Protein AF-A0A519QB88-F1 (afdb_monomer_lite)

pLDDT: mean 81.99, std 15.32, range [37.22, 97.94]

Secondary structure (DSSP, 8-state):
-----PPPPPEEEEEEETTEEEEEEES-TTPPEEEEEEETTEEEEPPEE---HHHHHHHHHHHHHS-HHHHHHHHT---EEEEEEEPPSS---EEEEEETT--EEEEGGGGS-SSBSS-SSHHHHIIIII-TTTS-SSHHHHHHHHHHHHHS--S-SS--HHHHHHHHHHHHHHHHHHHHTT-PPPHHHHHHHHHHHHHHHHHS-SSS--TTS-HHHHHHHHHHHHHHHHHHHT-HHHHHHHHHHHHHHHHHHGGG---HHHHHHHHHHHHHHHHHHHHTT-HHHHHHHHHHHHHHHHHHHHHHGGGTT-HHHHHHTHHHHHHHHHHHHHHHHHHTT----HHHHHHHGGGG-S---HHHHHHHHHHHHHT--PPP-----PPP-TTTS--

Radius of gyration: 24.55 Å; chains: 1; bounding box: 56×43×86 Å

Structure (mmCIF, N/CA/C/O backbone):
data_AF-A0A519QB88-F1
#
_entry.id   AF-A0A519QB88-F1
#
loop_
_atom_site.group_PDB
_atom_site.id
_atom_site.type_symbol
_atom_site.label_atom_id
_atom_site.label_alt_id
_atom_site.label_comp_id
_atom_site.label_asym_id
_atom_site.label_entity_id
_atom_site.label_seq_id
_atom_site.pdbx_PDB_ins_code
_atom_site.Cartn_x
_atom_site.Cartn_y
_atom_site.Cartn_z
_atom_site.occupancy
_atom_site.B_iso_or_equiv
_atom_site.auth_seq_id
_atom_site.auth_comp_id
_atom_site.auth_asym_id
_atom_site.auth_atom_id
_atom_site.pdbx_PDB_model_num
ATOM 1 N N . MET A 1 1 ? 16.032 24.009 -49.821 1.00 37.50 1 MET A N 1
ATOM 2 C CA . MET A 1 1 ? 16.673 23.002 -48.953 1.00 37.50 1 MET A CA 1
ATOM 3 C C . MET A 1 1 ? 15.734 22.740 -47.794 1.00 37.50 1 MET A C 1
ATOM 5 O O . MET A 1 1 ? 15.687 23.526 -46.859 1.00 37.50 1 MET A O 1
ATOM 9 N N . THR A 1 2 ? 14.893 21.720 -47.926 1.00 38.69 2 THR A N 1
ATOM 10 C CA . THR A 1 2 ? 14.094 21.194 -46.817 1.00 38.69 2 THR A CA 1
ATOM 11 C C . THR A 1 2 ? 15.064 20.641 -45.783 1.00 38.69 2 THR A C 1
ATOM 13 O O . THR A 1 2 ? 15.913 19.827 -46.141 1.00 38.69 2 THR A O 1
ATOM 16 N N . SER A 1 3 ? 14.997 21.118 -44.540 1.00 42.38 3 SER A N 1
ATOM 17 C CA . SER A 1 3 ? 15.706 20.475 -43.436 1.00 42.38 3 SER A CA 1
ATOM 18 C C . SER A 1 3 ? 15.323 19.000 -43.452 1.00 42.38 3 SER A C 1
ATOM 20 O O . SER A 1 3 ? 14.130 18.703 -43.383 1.00 42.38 3 SER A O 1
ATOM 22 N N . GLU A 1 4 ? 16.291 18.096 -43.589 1.00 42.25 4 GLU A N 1
ATOM 23 C CA . GLU A 1 4 ? 16.072 16.690 -43.266 1.00 42.25 4 GLU A CA 1
ATOM 24 C C . GLU A 1 4 ? 15.532 16.661 -41.835 1.00 42.25 4 GLU A C 1
ATOM 26 O O . GLU A 1 4 ? 16.264 16.914 -40.874 1.00 42.25 4 GLU A O 1
ATOM 31 N N . GLU A 1 5 ? 14.221 16.455 -41.686 1.00 52.09 5 GLU A N 1
ATOM 32 C CA . GLU A 1 5 ? 13.644 16.081 -40.405 1.00 52.09 5 GLU A CA 1
ATOM 33 C C . GLU A 1 5 ? 14.278 14.739 -40.063 1.00 52.09 5 GLU A C 1
ATOM 35 O O . GLU A 1 5 ? 13.885 13.686 -40.561 1.00 52.09 5 GLU A O 1
ATOM 40 N N . THR A 1 6 ? 15.342 14.804 -39.267 1.00 60.75 6 THR A N 1
ATOM 41 C CA . THR A 1 6 ? 16.005 13.636 -38.707 1.00 60.75 6 THR A CA 1
ATOM 42 C C . THR A 1 6 ? 14.931 12.782 -38.050 1.00 60.75 6 THR A C 1
ATOM 44 O O . THR A 1 6 ? 14.177 13.265 -37.199 1.00 60.75 6 THR A O 1
ATOM 47 N N . ALA A 1 7 ? 14.827 11.524 -38.493 1.00 66.62 7 ALA A N 1
ATOM 48 C CA . ALA A 1 7 ? 13.853 10.588 -37.955 1.00 66.62 7 ALA A CA 1
ATOM 49 C C . ALA A 1 7 ? 13.938 10.608 -36.417 1.00 66.62 7 ALA A C 1
ATOM 51 O O . ALA A 1 7 ? 15.045 10.580 -35.863 1.00 66.62 7 ALA A O 1
ATOM 52 N N . PRO A 1 8 ? 12.803 10.724 -35.707 1.00 73.88 8 PRO A N 1
ATOM 53 C CA . PRO A 1 8 ? 12.823 10.886 -34.264 1.00 73.88 8 PRO A CA 1
ATOM 54 C C . PRO A 1 8 ? 13.508 9.685 -33.611 1.00 73.88 8 PRO A C 1
ATOM 56 O O . PRO A 1 8 ? 13.208 8.541 -33.944 1.00 73.88 8 PRO A O 1
ATOM 59 N N . ALA A 1 9 ? 14.412 9.957 -32.664 1.00 84.12 9 ALA A N 1
ATOM 60 C CA . ALA A 1 9 ? 15.133 8.914 -31.943 1.00 84.12 9 ALA A CA 1
ATOM 61 C C . ALA A 1 9 ? 14.158 7.891 -31.321 1.00 84.12 9 ALA A C 1
ATOM 63 O O . ALA A 1 9 ? 13.128 8.306 -30.766 1.00 84.12 9 ALA A O 1
ATOM 64 N N . PRO A 1 10 ? 14.477 6.584 -31.385 1.00 88.50 10 PRO A N 1
ATOM 65 C CA . PRO A 1 10 ? 13.588 5.539 -30.909 1.00 88.50 10 PRO A CA 1
ATOM 66 C C . PRO A 1 10 ? 13.325 5.664 -29.409 1.00 88.50 10 PRO A C 1
ATOM 68 O O . PRO A 1 10 ? 14.164 6.135 -28.634 1.00 88.50 10 PRO A O 1
ATOM 71 N N . LEU A 1 11 ? 12.139 5.225 -28.996 1.00 90.00 11 LEU A N 1
ATOM 72 C CA . LEU A 1 11 ? 11.679 5.295 -27.613 1.00 90.00 11 LEU A CA 1
ATOM 73 C C . LEU A 1 11 ? 10.971 4.013 -27.203 1.00 90.00 11 LEU A C 1
ATOM 75 O O . LEU A 1 11 ? 10.160 3.486 -27.957 1.00 90.00 11 LEU A O 1
ATOM 79 N N . ALA A 1 12 ? 11.222 3.554 -25.982 1.00 90.44 12 ALA A N 1
ATOM 80 C CA . ALA A 1 12 ? 10.580 2.367 -25.435 1.00 90.44 12 ALA A CA 1
ATOM 81 C C . ALA A 1 12 ? 9.611 2.718 -24.304 1.00 90.44 12 ALA A C 1
ATOM 83 O O . ALA A 1 12 ? 9.912 3.536 -23.440 1.00 90.44 12 ALA A O 1
ATOM 84 N N . ILE A 1 13 ? 8.458 2.068 -24.264 1.00 89.75 13 ILE A N 1
ATOM 85 C CA . ILE A 1 13 ? 7.642 1.969 -23.052 1.00 89.75 13 ILE A CA 1
ATOM 86 C C . ILE A 1 13 ? 7.680 0.519 -22.591 1.00 89.75 13 ILE A C 1
ATOM 88 O O . ILE A 1 13 ? 7.741 -0.388 -23.418 1.00 89.75 13 ILE A O 1
ATOM 92 N N . GLY A 1 14 ? 7.628 0.281 -21.289 1.00 90.00 14 GLY A N 1
ATOM 93 C CA . GLY A 1 14 ? 7.565 -1.081 -20.785 1.00 90.00 14 GLY A CA 1
ATOM 94 C C . GLY A 1 14 ? 7.019 -1.154 -19.379 1.00 90.00 14 GLY A C 1
ATOM 95 O O . GLY A 1 14 ? 6.961 -0.143 -18.687 1.00 90.00 14 GLY A O 1
ATOM 96 N N . LEU A 1 15 ? 6.600 -2.354 -18.992 1.00 89.25 15 LEU A N 1
ATOM 97 C CA . LEU A 1 15 ? 6.025 -2.656 -17.685 1.00 89.25 15 LEU A CA 1
ATOM 98 C C . LEU A 1 15 ? 6.294 -4.110 -17.292 1.00 89.25 15 LEU A C 1
ATOM 100 O O . LEU A 1 15 ? 6.473 -4.971 -18.158 1.00 89.25 15 LEU A O 1
ATOM 104 N N . VAL A 1 16 ? 6.306 -4.379 -15.988 1.00 89.31 16 VAL A N 1
ATOM 105 C CA . VAL A 1 16 ? 6.522 -5.721 -15.436 1.00 89.31 16 VAL A CA 1
ATOM 106 C C . VAL A 1 16 ? 5.184 -6.432 -15.261 1.00 89.31 16 VAL A C 1
ATOM 108 O O . VAL A 1 16 ? 4.205 -5.842 -14.803 1.00 89.31 16 VAL A O 1
ATOM 111 N N . ARG A 1 17 ? 5.134 -7.714 -15.628 1.00 87.19 17 ARG A N 1
ATOM 112 C CA . ARG A 1 17 ? 3.985 -8.606 -15.448 1.00 87.19 17 ARG A CA 1
ATOM 113 C C . ARG A 1 17 ? 4.442 -9.945 -14.904 1.00 87.19 17 ARG A C 1
ATOM 115 O O . ARG A 1 17 ? 4.910 -10.797 -15.655 1.00 87.19 17 ARG A O 1
ATOM 122 N N . GLY A 1 18 ? 4.315 -10.124 -13.592 1.00 84.38 18 GLY A N 1
ATOM 123 C CA . GLY A 1 18 ? 4.852 -11.305 -12.913 1.00 84.38 18 GLY A CA 1
ATOM 124 C C . GLY A 1 18 ? 6.340 -11.493 -13.230 1.00 84.38 18 GLY A C 1
ATOM 125 O O . GLY A 1 18 ? 7.148 -10.624 -12.918 1.00 84.38 18 GLY A O 1
ATOM 126 N N . ALA A 1 19 ? 6.685 -12.604 -13.881 1.00 88.81 19 ALA A N 1
ATOM 127 C CA . ALA A 1 19 ? 8.050 -12.942 -14.290 1.00 88.81 19 ALA A CA 1
ATOM 128 C C . ALA A 1 19 ? 8.409 -12.487 -15.724 1.00 88.81 19 ALA A C 1
ATOM 130 O O . ALA A 1 19 ? 9.262 -13.091 -16.369 1.00 88.81 19 ALA A O 1
ATOM 131 N N . ALA A 1 20 ? 7.754 -11.452 -16.256 1.00 93.44 20 ALA A N 1
ATOM 132 C CA . ALA A 1 20 ? 8.017 -10.940 -17.600 1.00 93.44 20 ALA A CA 1
ATOM 133 C C . ALA A 1 20 ? 8.063 -9.406 -17.653 1.00 93.44 20 ALA A C 1
ATOM 135 O O . ALA A 1 20 ? 7.436 -8.728 -16.839 1.00 93.44 20 ALA A O 1
ATOM 136 N N . VAL A 1 21 ? 8.749 -8.858 -18.659 1.00 93.25 21 VAL A N 1
ATOM 137 C CA . VAL A 1 21 ? 8.665 -7.439 -19.045 1.00 93.25 21 VAL A CA 1
ATOM 138 C C . VAL A 1 21 ? 8.054 -7.343 -20.428 1.00 93.25 21 VAL A C 1
ATOM 140 O O . VAL A 1 21 ? 8.595 -7.888 -21.388 1.00 93.25 21 VAL A O 1
ATOM 143 N N . ALA A 1 22 ? 6.943 -6.625 -20.540 1.00 93.88 22 ALA A N 1
ATOM 144 C CA . ALA A 1 22 ? 6.390 -6.239 -21.829 1.00 93.88 22 ALA A CA 1
ATOM 145 C C . ALA A 1 22 ? 7.023 -4.914 -22.262 1.00 93.88 22 ALA A C 1
ATOM 147 O O . ALA A 1 22 ? 7.067 -3.972 -21.471 1.00 93.88 22 ALA A O 1
ATOM 148 N N . VAL A 1 23 ? 7.482 -4.831 -23.509 1.00 93.81 23 VAL A N 1
ATOM 149 C CA . VAL A 1 23 ? 8.127 -3.655 -24.098 1.00 93.81 23 VAL A CA 1
ATOM 150 C C . VAL A 1 23 ? 7.444 -3.312 -25.416 1.00 93.81 23 VAL A C 1
ATOM 152 O O . VAL A 1 23 ? 7.236 -4.178 -26.262 1.00 93.81 23 VAL A O 1
ATOM 155 N N . ARG A 1 24 ? 7.127 -2.032 -25.605 1.00 93.31 24 ARG A N 1
ATOM 156 C CA . ARG A 1 24 ? 6.756 -1.454 -26.897 1.00 93.31 24 ARG A CA 1
ATOM 157 C C . ARG A 1 24 ? 7.814 -0.449 -27.312 1.00 93.31 24 ARG A C 1
ATOM 159 O O . ARG A 1 24 ? 8.007 0.567 -26.646 1.00 93.31 24 ARG A O 1
ATOM 166 N N . LEU A 1 25 ? 8.458 -0.725 -28.433 1.00 93.06 25 LEU A N 1
ATOM 167 C CA . LEU A 1 25 ? 9.426 0.147 -29.078 1.00 93.06 25 LEU A CA 1
ATOM 168 C C . LEU A 1 25 ? 8.728 1.000 -30.139 1.00 93.06 25 LEU A C 1
ATOM 170 O O . LEU A 1 25 ? 7.930 0.474 -30.905 1.00 93.06 25 LEU A O 1
ATOM 174 N N . HIS A 1 26 ? 9.039 2.293 -30.188 1.00 91.94 26 HIS A N 1
ATOM 175 C CA . HIS A 1 26 ? 8.554 3.260 -31.171 1.00 91.94 26 HIS A CA 1
ATOM 176 C C . HIS A 1 26 ? 9.710 3.805 -32.012 1.00 91.94 26 HIS A C 1
ATOM 178 O O . HIS A 1 26 ? 10.750 4.154 -31.453 1.00 91.94 26 HIS A O 1
ATOM 184 N N . GLY A 1 27 ? 9.508 3.949 -33.325 1.00 87.75 27 GLY A N 1
ATOM 185 C CA . GLY A 1 27 ? 10.448 4.644 -34.218 1.00 87.75 27 GLY A CA 1
ATOM 186 C C . GLY A 1 27 ? 11.728 3.868 -34.519 1.00 87.75 27 GLY A C 1
ATOM 187 O O . GLY A 1 27 ? 12.781 4.470 -34.699 1.00 87.75 27 GLY A O 1
ATOM 188 N N . SER A 1 28 ? 11.661 2.534 -34.543 1.00 82.62 28 SER A N 1
ATOM 189 C CA . SER A 1 28 ? 12.842 1.683 -34.736 1.00 82.62 28 SER A CA 1
ATOM 190 C C . SER A 1 28 ? 13.200 1.375 -36.190 1.00 82.62 28 SER A C 1
ATOM 192 O O . SER A 1 28 ? 14.202 0.699 -36.431 1.00 82.62 28 SER A O 1
ATOM 194 N N . ALA A 1 29 ? 12.407 1.853 -37.156 1.00 82.44 29 ALA A N 1
ATOM 195 C CA . ALA A 1 29 ? 12.530 1.502 -38.574 1.00 82.44 29 ALA A CA 1
ATOM 196 C C . ALA A 1 29 ? 12.566 -0.026 -38.806 1.00 82.44 29 ALA A C 1
ATOM 198 O O . ALA A 1 29 ? 13.322 -0.527 -39.632 1.00 82.44 29 ALA A O 1
ATOM 199 N N . GLY A 1 30 ? 11.787 -0.778 -38.019 1.00 82.62 30 GLY A N 1
ATOM 200 C CA . GLY A 1 30 ? 11.699 -2.239 -38.115 1.00 82.62 30 GLY A CA 1
ATOM 201 C C . GLY A 1 30 ? 12.749 -3.019 -37.318 1.00 82.62 30 GLY A C 1
ATOM 202 O O . GLY A 1 30 ? 12.625 -4.237 -37.222 1.00 82.62 30 GLY A O 1
ATOM 203 N N . ARG A 1 31 ? 13.733 -2.357 -36.691 1.00 88.31 31 ARG A N 1
ATOM 204 C CA . ARG A 1 31 ? 14.722 -3.034 -35.832 1.00 88.31 31 ARG A CA 1
ATOM 205 C C . ARG A 1 31 ? 14.089 -3.482 -34.509 1.00 88.31 31 ARG A C 1
ATOM 207 O O . ARG A 1 31 ? 13.501 -2.634 -33.824 1.00 88.31 31 ARG A O 1
ATOM 214 N N . PRO A 1 32 ? 14.161 -4.774 -34.140 1.00 89.75 32 PRO A N 1
ATOM 215 C CA . PRO A 1 32 ? 13.579 -5.272 -32.900 1.00 89.75 32 PRO A CA 1
ATOM 216 C C . PRO A 1 32 ? 14.405 -4.834 -31.678 1.00 89.75 32 PRO A C 1
ATOM 218 O O . PRO A 1 32 ? 15.625 -4.688 -31.779 1.00 89.75 32 PRO A O 1
ATOM 221 N N . PRO A 1 33 ? 13.769 -4.630 -30.511 1.00 92.75 33 PRO A N 1
ATOM 222 C CA . PRO A 1 33 ? 14.504 -4.412 -29.277 1.00 92.75 33 PRO A CA 1
ATOM 223 C C . PRO A 1 33 ? 15.156 -5.704 -28.757 1.00 92.75 33 PRO A C 1
ATOM 225 O O . PRO A 1 33 ? 14.633 -6.804 -28.904 1.00 92.75 33 PRO A O 1
ATOM 228 N N . VAL A 1 34 ? 16.270 -5.542 -28.056 1.00 94.50 34 VAL A N 1
ATOM 229 C CA . VAL A 1 34 ? 16.899 -6.521 -27.170 1.00 94.50 34 VAL A CA 1
ATOM 230 C C . VAL A 1 34 ? 16.825 -5.945 -25.762 1.00 94.50 34 VAL A C 1
ATOM 232 O O . VAL A 1 34 ? 17.207 -4.793 -25.542 1.00 94.50 34 VAL A O 1
ATOM 235 N N . LEU A 1 35 ? 16.313 -6.721 -24.807 1.00 95.31 35 LEU A N 1
ATOM 236 C CA . LEU A 1 35 ? 16.240 -6.298 -23.413 1.00 95.31 35 LEU A CA 1
ATOM 237 C C . LEU A 1 35 ? 17.387 -6.915 -22.620 1.00 95.31 35 LEU A C 1
ATOM 239 O O . LEU A 1 35 ? 17.598 -8.124 -22.646 1.00 95.31 35 LEU A O 1
ATOM 243 N N . ILE A 1 36 ? 18.109 -6.064 -21.906 1.00 94.88 36 ILE A N 1
ATOM 244 C CA . ILE A 1 36 ? 19.277 -6.424 -21.117 1.00 94.88 36 ILE A CA 1
ATOM 245 C C . ILE A 1 36 ? 18.977 -6.156 -19.642 1.00 94.88 36 ILE A C 1
ATOM 247 O O . ILE A 1 36 ? 18.552 -5.053 -19.294 1.00 94.88 36 ILE A O 1
ATOM 251 N N . ALA A 1 37 ? 19.229 -7.136 -18.778 1.00 93.81 37 ALA A N 1
ATOM 252 C CA . ALA A 1 37 ? 19.228 -6.973 -17.330 1.00 93.81 37 ALA A CA 1
ATOM 253 C C . ALA A 1 37 ? 20.662 -6.856 -16.809 1.00 93.81 37 ALA A C 1
ATOM 255 O O . ALA A 1 37 ? 21.507 -7.697 -17.110 1.00 93.81 37 ALA A O 1
ATOM 256 N N . GLN A 1 38 ? 20.920 -5.835 -15.996 1.00 91.19 38 GLN A N 1
ATOM 257 C CA . GLN A 1 38 ? 22.139 -5.740 -15.198 1.00 91.19 38 GLN A CA 1
ATOM 258 C C . GLN A 1 38 ? 21.883 -6.362 -13.825 1.00 91.19 38 GLN A C 1
ATOM 260 O O . GLN A 1 38 ? 20.891 -6.043 -13.160 1.00 91.19 38 GLN A O 1
ATOM 265 N N . THR A 1 39 ? 22.772 -7.262 -13.421 1.00 89.00 39 THR A N 1
ATOM 266 C CA . THR A 1 39 ? 22.748 -7.946 -12.125 1.00 89.00 39 THR A CA 1
ATOM 267 C C . THR A 1 39 ? 24.129 -7.866 -11.484 1.00 89.00 39 THR A C 1
ATOM 269 O O . THR A 1 39 ? 25.118 -7.632 -12.177 1.00 89.00 39 THR A O 1
ATOM 272 N N . ALA A 1 40 ? 24.229 -8.176 -10.191 1.00 82.25 40 ALA A N 1
ATOM 273 C CA . ALA A 1 40 ? 25.522 -8.284 -9.513 1.00 82.25 40 ALA A CA 1
ATOM 274 C C . ALA A 1 40 ? 26.476 -9.312 -10.167 1.00 82.25 40 ALA A C 1
ATOM 276 O O . ALA A 1 40 ? 27.692 -9.192 -10.049 1.00 82.25 40 ALA A O 1
ATOM 277 N N . ALA A 1 41 ? 25.937 -10.319 -10.869 1.00 86.00 41 ALA A N 1
ATOM 278 C CA . ALA A 1 41 ? 26.717 -11.322 -11.597 1.00 86.00 41 ALA A CA 1
ATOM 279 C C . ALA A 1 41 ? 27.153 -10.863 -13.005 1.00 86.00 41 ALA A C 1
ATOM 281 O O . ALA A 1 41 ? 27.909 -11.570 -13.670 1.00 86.00 41 ALA A O 1
ATOM 282 N N . GLY A 1 42 ? 26.687 -9.696 -13.460 1.00 90.50 42 GLY A N 1
ATOM 283 C CA . GLY A 1 42 ? 26.969 -9.132 -14.775 1.00 90.50 42 GLY A CA 1
ATOM 284 C C . GLY A 1 42 ? 25.721 -8.911 -15.631 1.00 90.50 42 GLY A C 1
ATOM 285 O O . GLY A 1 42 ? 24.578 -8.956 -15.161 1.00 90.50 42 GLY A O 1
ATOM 286 N N . GLU A 1 43 ? 25.976 -8.652 -16.912 1.00 94.44 43 GLU A N 1
ATOM 287 C CA . GLU A 1 43 ? 24.967 -8.365 -17.927 1.00 94.44 43 GLU A CA 1
ATOM 288 C C . GLU A 1 43 ? 24.324 -9.655 -18.465 1.00 94.44 43 GLU A C 1
ATOM 290 O O . GLU A 1 43 ? 25.022 -10.589 -18.862 1.00 94.44 43 GLU A O 1
ATOM 295 N N . ILE A 1 44 ? 22.989 -9.689 -18.528 1.00 94.94 44 ILE A N 1
ATOM 296 C CA . ILE A 1 44 ? 22.211 -10.821 -19.046 1.00 94.94 44 ILE A CA 1
ATOM 297 C C . ILE A 1 44 ? 21.254 -10.327 -20.133 1.00 94.94 44 ILE A C 1
ATOM 299 O O . ILE A 1 44 ? 20.417 -9.458 -19.889 1.00 94.94 44 ILE A O 1
ATOM 303 N N . SER A 1 45 ? 21.332 -10.921 -21.326 1.00 95.38 45 SER A N 1
ATOM 304 C CA . SER A 1 45 ? 20.322 -10.717 -22.371 1.00 95.38 45 SER A CA 1
ATOM 305 C C . SER A 1 45 ? 19.079 -11.546 -22.072 1.00 95.38 45 SER A C 1
ATOM 307 O O . SER A 1 45 ? 19.173 -12.749 -21.814 1.00 95.38 45 SER A O 1
ATOM 309 N N . LEU A 1 46 ? 17.914 -10.904 -22.075 1.00 96.06 46 LEU A N 1
ATOM 310 C CA . LEU A 1 46 ? 16.671 -11.541 -21.666 1.00 96.06 46 LEU A CA 1
ATOM 311 C C . LEU A 1 46 ? 16.032 -12.310 -22.829 1.00 96.06 46 LEU A C 1
ATOM 313 O O . LEU A 1 46 ? 15.915 -11.773 -23.933 1.00 96.06 46 LEU A O 1
ATOM 317 N N . PRO A 1 47 ? 15.583 -13.558 -22.604 1.00 96.44 47 PRO A N 1
ATOM 318 C CA . PRO A 1 47 ? 14.984 -14.358 -23.658 1.00 96.44 47 PRO A CA 1
ATOM 319 C C . PRO A 1 47 ? 13.586 -13.841 -24.005 1.00 96.44 47 PRO A C 1
ATOM 321 O O . PRO A 1 47 ? 12.827 -13.410 -23.131 1.00 96.44 47 PRO A O 1
ATOM 324 N N . LEU A 1 48 ? 13.236 -13.918 -25.289 1.00 96.56 48 LEU A N 1
ATOM 325 C CA . LEU A 1 48 ? 11.907 -13.564 -25.778 1.00 96.56 48 LEU A CA 1
ATOM 326 C C . LEU A 1 48 ? 10.856 -14.570 -25.308 1.00 96.56 48 LEU A C 1
ATOM 328 O O . LEU A 1 48 ? 11.077 -15.780 -25.277 1.00 96.56 48 LEU A O 1
ATOM 332 N N . LEU A 1 49 ? 9.680 -14.042 -25.001 1.00 95.69 49 LEU A N 1
ATOM 333 C CA . LEU A 1 49 ? 8.471 -14.784 -24.696 1.00 95.69 49 LEU A CA 1
ATOM 334 C C . LEU A 1 49 ? 7.379 -14.461 -25.714 1.00 95.69 49 LEU A C 1
ATOM 336 O O . LEU A 1 49 ? 7.411 -13.452 -26.421 1.00 95.69 49 LEU A O 1
ATOM 340 N N . GLU A 1 50 ? 6.361 -15.315 -25.738 1.00 93.94 50 GLU A N 1
ATOM 341 C CA . GLU A 1 50 ? 5.157 -15.090 -26.525 1.00 93.94 50 GLU A CA 1
ATOM 342 C C . GLU A 1 50 ? 4.424 -13.808 -26.085 1.00 93.94 50 GLU A C 1
ATOM 344 O O . GLU A 1 50 ? 4.143 -13.572 -24.901 1.00 93.94 50 GLU A O 1
ATOM 349 N N . VAL A 1 51 ? 4.044 -12.988 -27.065 1.00 91.69 51 VAL A N 1
ATOM 350 C CA . VAL A 1 51 ? 3.238 -11.791 -26.831 1.00 91.69 51 VAL A CA 1
ATOM 351 C C . VAL A 1 51 ? 1.770 -12.174 -26.676 1.00 91.69 51 VAL A C 1
ATOM 353 O O . VAL A 1 51 ? 1.078 -12.490 -27.638 1.00 91.69 51 VAL A O 1
ATOM 356 N N . ARG A 1 52 ? 1.262 -12.081 -25.448 1.00 91.31 52 ARG A N 1
ATOM 357 C CA . ARG A 1 52 ? -0.150 -12.328 -25.131 1.00 91.31 52 ARG A CA 1
ATOM 358 C C . ARG A 1 52 ? -0.973 -11.041 -25.150 1.00 91.31 52 ARG A C 1
ATOM 360 O O . ARG A 1 52 ? -0.484 -9.962 -24.814 1.00 91.31 52 ARG A O 1
ATOM 367 N N . GLY A 1 53 ? -2.271 -11.158 -25.441 1.00 89.00 53 GLY A N 1
ATOM 368 C CA . GLY A 1 53 ? -3.187 -10.009 -25.524 1.00 89.00 53 GLY A CA 1
ATOM 369 C C . GLY A 1 53 ? -3.258 -9.150 -24.251 1.00 89.00 53 GLY A C 1
ATOM 370 O O . GLY A 1 53 ? -3.456 -7.939 -24.337 1.00 89.00 53 GLY A O 1
ATOM 371 N N . GLY A 1 54 ? -3.037 -9.743 -23.071 1.00 87.62 54 GLY A N 1
ATOM 372 C CA . GLY A 1 54 ? -2.938 -9.004 -21.806 1.00 87.62 54 GLY A CA 1
ATOM 373 C C . GLY A 1 54 ? -1.779 -8.001 -21.778 1.00 87.62 54 GLY A C 1
ATOM 374 O O . GLY A 1 54 ? -1.963 -6.872 -21.325 1.00 87.62 54 GLY A O 1
ATOM 375 N N . HIS A 1 55 ? -0.623 -8.364 -22.342 1.00 90.00 55 HIS A N 1
ATOM 376 C CA . HIS A 1 55 ? 0.546 -7.483 -22.436 1.00 90.00 55 HIS A CA 1
ATOM 377 C C . HIS A 1 55 ? 0.262 -6.283 -23.345 1.00 90.00 55 HIS A C 1
ATOM 379 O O . HIS A 1 55 ? 0.551 -5.143 -22.990 1.00 90.00 55 HIS A O 1
ATOM 385 N N . LEU A 1 56 ? -0.395 -6.521 -24.484 1.00 90.75 56 LEU A N 1
ATOM 386 C CA . LEU A 1 56 ? -0.748 -5.470 -25.442 1.00 90.75 56 LEU A CA 1
ATOM 387 C C . LEU A 1 56 ? -1.727 -4.445 -24.860 1.00 90.75 56 LEU A C 1
ATOM 389 O O . LEU A 1 56 ? -1.565 -3.240 -25.080 1.00 90.75 56 LEU A O 1
ATOM 393 N N . ARG A 1 57 ? -2.736 -4.919 -24.114 1.00 91.12 57 ARG A N 1
ATOM 394 C CA . ARG A 1 57 ? -3.692 -4.050 -23.412 1.00 91.12 57 ARG A CA 1
ATOM 395 C C . ARG A 1 57 ? -2.993 -3.202 -22.355 1.00 91.12 57 ARG A C 1
ATOM 397 O O . ARG A 1 57 ? -3.211 -1.995 -22.321 1.00 91.12 57 ARG A O 1
ATOM 404 N N . ALA A 1 58 ? -2.114 -3.809 -21.561 1.00 86.19 58 ALA A N 1
ATOM 405 C CA . ALA A 1 58 ? -1.347 -3.105 -20.540 1.00 86.19 58 ALA A CA 1
ATOM 406 C C . ALA A 1 58 ? -0.428 -2.028 -21.145 1.00 86.19 58 ALA A C 1
ATOM 408 O O . ALA A 1 58 ? -0.438 -0.887 -20.694 1.00 86.19 58 ALA A O 1
ATOM 409 N N . LEU A 1 59 ? 0.303 -2.351 -22.219 1.00 89.19 59 LEU A N 1
ATOM 410 C CA . LEU A 1 59 ? 1.168 -1.392 -22.917 1.00 89.19 59 LEU A CA 1
ATOM 411 C C . LEU A 1 59 ? 0.378 -0.230 -23.532 1.00 89.19 59 LEU A C 1
ATOM 413 O O . LEU A 1 59 ? 0.869 0.896 -23.586 1.00 89.19 59 LEU A O 1
ATOM 417 N N . ARG A 1 60 ? -0.849 -0.479 -24.010 1.00 89.38 60 ARG A N 1
ATOM 418 C CA . ARG A 1 60 ? -1.743 0.589 -24.485 1.00 89.38 60 ARG A CA 1
ATOM 419 C C . ARG A 1 60 ? -2.171 1.503 -23.337 1.00 89.38 60 ARG A C 1
ATOM 421 O O . ARG A 1 60 ? -1.965 2.704 -23.448 1.00 89.38 60 ARG A O 1
ATOM 428 N N . ALA A 1 61 ? -2.688 0.935 -22.248 1.00 86.62 61 ALA A N 1
ATOM 429 C CA . ALA A 1 61 ? -3.110 1.703 -21.078 1.00 86.62 61 ALA A CA 1
ATOM 430 C C . ALA A 1 61 ? -1.961 2.548 -20.505 1.00 86.62 61 ALA A C 1
ATOM 432 O O . ALA A 1 61 ? -2.152 3.722 -20.197 1.00 86.62 61 ALA A O 1
ATOM 433 N N . LEU A 1 62 ? -0.747 1.984 -20.451 1.00 84.75 62 LEU A N 1
ATOM 434 C CA . LEU A 1 62 ? 0.450 2.729 -20.071 1.00 84.75 62 LEU A CA 1
ATOM 435 C C . LEU A 1 62 ? 0.700 3.905 -21.021 1.00 84.75 62 LEU A C 1
ATOM 437 O O . LEU A 1 62 ? 0.890 5.022 -20.556 1.00 84.75 62 LEU A O 1
ATOM 441 N N . GLY A 1 63 ? 0.669 3.672 -22.337 1.00 85.88 63 GLY A N 1
ATOM 442 C CA . GLY A 1 63 ? 0.855 4.721 -23.342 1.00 85.88 63 GLY A CA 1
ATOM 443 C C . GLY A 1 63 ? -0.161 5.865 -23.235 1.00 85.88 63 GLY A C 1
ATOM 444 O O . GLY A 1 63 ? 0.206 7.027 -23.423 1.00 85.88 63 GLY A O 1
ATOM 445 N N . ASP A 1 64 ? -1.412 5.554 -22.891 1.00 85.69 64 ASP A N 1
ATOM 446 C CA . ASP A 1 64 ? -2.481 6.541 -22.702 1.00 85.69 64 ASP A CA 1
ATOM 447 C C . ASP A 1 64 ? -2.290 7.378 -21.426 1.00 85.69 64 ASP A C 1
ATOM 449 O O . ASP A 1 64 ? -2.614 8.569 -21.422 1.00 85.69 64 ASP A O 1
ATOM 453 N N . ALA A 1 65 ? -1.708 6.780 -20.381 1.00 80.88 65 ALA A N 1
ATOM 454 C CA . ALA A 1 65 ? -1.422 7.423 -19.099 1.00 80.88 65 ALA A CA 1
ATOM 455 C C . ALA A 1 65 ? -0.166 8.318 -19.105 1.00 80.88 65 ALA A C 1
ATOM 457 O O . ALA A 1 65 ? 0.038 9.089 -18.168 1.00 80.88 65 ALA A O 1
ATOM 458 N N . LEU A 1 66 ? 0.674 8.250 -20.145 1.00 80.44 66 LEU A N 1
ATOM 459 C CA . LEU A 1 66 ? 1.867 9.097 -20.263 1.00 80.44 66 LEU A CA 1
ATOM 460 C C . LEU A 1 66 ? 1.519 10.588 -20.405 1.00 80.44 66 LEU A C 1
ATOM 462 O O . LEU A 1 66 ? 0.485 10.965 -20.979 1.00 80.44 66 LEU A O 1
ATOM 466 N N . SER A 1 67 ? 2.441 11.468 -19.995 1.00 79.94 67 SER A N 1
ATOM 467 C CA . SER A 1 67 ? 2.258 12.908 -20.177 1.00 79.94 67 SER A CA 1
ATOM 468 C C . SER A 1 67 ? 1.999 13.300 -21.631 1.00 79.94 67 SER A C 1
ATOM 470 O O . SER A 1 67 ? 2.415 12.648 -22.595 1.00 79.94 67 SER A O 1
ATOM 472 N N . ALA A 1 68 ? 1.346 14.449 -21.821 1.00 85.62 68 ALA A N 1
ATOM 473 C CA . ALA A 1 68 ? 1.110 15.003 -23.152 1.00 85.62 68 ALA A CA 1
ATOM 474 C C . ALA A 1 68 ? 2.416 15.188 -23.952 1.00 85.62 68 ALA A C 1
ATOM 476 O O . ALA A 1 68 ? 2.426 15.024 -25.174 1.00 85.62 68 ALA A O 1
ATOM 477 N N . ARG A 1 69 ? 3.535 15.499 -23.280 1.00 84.69 69 ARG A N 1
ATOM 478 C CA . ARG A 1 69 ? 4.856 15.596 -23.915 1.00 84.69 69 ARG A CA 1
ATOM 479 C C . ARG A 1 69 ? 5.321 14.235 -24.428 1.00 84.69 69 ARG A C 1
ATOM 481 O O . ARG A 1 69 ? 5.706 14.151 -25.593 1.00 84.69 69 ARG A O 1
ATOM 488 N N . ALA A 1 70 ? 5.266 13.196 -23.598 1.00 82.44 70 ALA A N 1
ATOM 489 C CA . ALA A 1 70 ? 5.652 11.845 -23.988 1.00 82.44 70 ALA A CA 1
ATOM 490 C C . ALA A 1 70 ? 4.755 11.309 -25.116 1.00 82.44 70 ALA A C 1
ATOM 492 O O . ALA A 1 70 ? 5.267 10.906 -26.160 1.00 82.44 70 ALA A O 1
ATOM 493 N N . ARG A 1 71 ? 3.427 11.444 -25.000 1.00 86.81 71 ARG A N 1
ATOM 494 C CA . ARG A 1 71 ? 2.478 11.037 -26.053 1.00 86.81 71 ARG A CA 1
ATOM 495 C C . ARG A 1 71 ? 2.734 11.734 -27.390 1.00 86.81 71 ARG A C 1
ATOM 497 O O . ARG A 1 71 ? 2.671 11.088 -28.432 1.00 86.81 71 ARG A O 1
ATOM 504 N N . ARG A 1 72 ? 3.069 13.033 -27.394 1.00 87.88 72 ARG A N 1
ATOM 505 C CA . ARG A 1 72 ? 3.446 13.754 -28.628 1.00 87.88 72 ARG A CA 1
ATOM 506 C C . ARG A 1 72 ? 4.713 13.196 -29.273 1.00 87.88 72 ARG A C 1
ATOM 508 O O . ARG A 1 72 ? 4.762 13.117 -30.494 1.00 87.88 72 ARG A O 1
ATOM 515 N N . ARG A 1 73 ? 5.716 12.807 -28.480 1.00 85.31 73 ARG A N 1
ATOM 516 C CA . ARG A 1 73 ? 6.943 12.181 -29.001 1.00 85.31 73 ARG A CA 1
ATOM 517 C C . ARG A 1 73 ? 6.645 10.820 -29.621 1.00 85.31 73 ARG A C 1
ATOM 519 O O . ARG A 1 73 ? 7.053 10.589 -30.749 1.00 85.31 73 ARG A O 1
ATOM 526 N N . LEU A 1 74 ? 5.873 9.977 -28.932 1.00 85.75 74 LEU A N 1
ATOM 527 C CA . LEU A 1 74 ? 5.484 8.658 -29.443 1.00 85.75 74 LEU A CA 1
ATOM 528 C C . LEU A 1 74 ? 4.671 8.757 -30.742 1.00 85.75 74 LEU A C 1
ATOM 530 O O . LEU A 1 74 ? 4.896 7.985 -31.663 1.00 85.75 74 LEU A O 1
ATOM 534 N N . LYS A 1 75 ? 3.781 9.752 -30.869 1.00 85.75 75 LYS A N 1
ATOM 535 C CA . LYS A 1 75 ? 3.007 9.989 -32.103 1.00 85.75 75 LYS A CA 1
ATOM 536 C C . LYS A 1 75 ? 3.861 10.343 -33.325 1.00 85.75 75 LYS A C 1
ATOM 538 O O . LYS A 1 75 ? 3.422 10.086 -34.438 1.00 85.75 75 LYS A O 1
ATOM 543 N N . ARG A 1 76 ? 5.048 10.931 -33.137 1.00 85.69 76 ARG A N 1
ATOM 544 C CA . ARG A 1 76 ? 5.983 11.239 -34.237 1.00 85.69 76 ARG A CA 1
ATOM 545 C C . ARG A 1 76 ? 6.721 9.998 -34.753 1.00 85.69 76 ARG A C 1
ATOM 547 O O . ARG A 1 76 ? 7.358 10.071 -35.791 1.00 85.69 76 ARG A O 1
ATOM 554 N N . ALA A 1 77 ? 6.622 8.882 -34.037 1.00 84.19 77 ALA A N 1
ATOM 555 C CA . ALA A 1 77 ? 7.278 7.617 -34.327 1.00 84.19 77 ALA A CA 1
ATOM 556 C C . ALA A 1 77 ? 6.206 6.509 -34.472 1.00 84.19 77 ALA A C 1
ATOM 558 O O . ALA A 1 77 ? 5.969 5.756 -33.519 1.00 84.19 77 ALA A O 1
ATOM 559 N N . PRO A 1 78 ? 5.489 6.458 -35.617 1.00 74.56 78 PRO A N 1
ATOM 560 C CA . PRO A 1 78 ? 4.307 5.606 -35.788 1.00 74.56 78 PRO A CA 1
ATOM 561 C C . PRO A 1 78 ? 4.645 4.112 -35.835 1.00 74.56 78 PRO A C 1
ATOM 563 O O . PRO A 1 78 ? 3.832 3.291 -35.404 1.00 74.56 78 PRO A O 1
ATOM 566 N N . ASP A 1 79 ? 5.843 3.773 -36.311 1.00 85.75 79 ASP A N 1
ATOM 567 C CA . ASP A 1 79 ? 6.343 2.404 -36.321 1.00 85.75 79 ASP A CA 1
ATOM 568 C C . ASP A 1 79 ? 6.466 1.887 -34.895 1.00 85.75 79 ASP A C 1
ATOM 570 O O . ASP A 1 79 ? 7.063 2.547 -34.038 1.00 85.75 79 ASP A O 1
ATOM 574 N N . ARG A 1 80 ? 5.915 0.696 -34.650 1.00 90.38 80 ARG A N 1
ATOM 575 C CA . ARG A 1 80 ? 5.930 0.072 -33.330 1.00 90.38 80 ARG A CA 1
ATOM 576 C C . ARG A 1 80 ? 6.234 -1.415 -33.389 1.00 90.38 80 ARG A C 1
ATOM 578 O O . ARG A 1 80 ? 5.736 -2.115 -34.268 1.00 90.38 80 ARG A O 1
ATOM 585 N N . ILE A 1 81 ? 6.981 -1.888 -32.400 1.00 93.31 81 ILE A N 1
ATOM 586 C CA . ILE A 1 81 ? 7.267 -3.308 -32.190 1.00 93.31 81 ILE A CA 1
ATOM 587 C C . ILE A 1 81 ? 6.952 -3.641 -30.737 1.00 93.31 81 ILE A C 1
ATOM 589 O O . ILE A 1 81 ? 7.482 -3.005 -29.827 1.00 93.31 81 ILE A O 1
ATOM 593 N N . ASP A 1 82 ? 6.091 -4.637 -30.536 1.00 93.81 82 ASP A N 1
ATOM 594 C CA . ASP A 1 82 ? 5.710 -5.138 -29.217 1.00 93.81 82 ASP A CA 1
ATOM 595 C C . ASP A 1 82 ? 6.420 -6.471 -28.967 1.00 93.81 82 ASP A C 1
ATOM 597 O O . ASP A 1 82 ? 6.285 -7.406 -29.756 1.00 93.81 82 ASP A O 1
ATOM 601 N N . GLN A 1 83 ? 7.168 -6.561 -27.870 1.00 95.38 83 GLN A N 1
ATOM 602 C CA . GLN A 1 83 ? 7.876 -7.767 -27.450 1.00 95.38 83 GLN A CA 1
ATOM 603 C C . GLN A 1 83 ? 7.747 -7.985 -25.949 1.00 95.38 83 GLN A C 1
ATOM 605 O O . GLN A 1 83 ? 7.437 -7.075 -25.180 1.00 95.38 83 GLN A O 1
ATOM 610 N N . VAL A 1 84 ? 7.949 -9.228 -25.531 1.00 96.31 84 VAL A N 1
ATOM 611 C CA . VAL A 1 84 ? 7.887 -9.630 -24.131 1.00 96.31 84 VAL A CA 1
ATOM 612 C C . VAL A 1 84 ? 9.126 -10.449 -23.837 1.00 96.31 84 VAL A C 1
ATOM 614 O O . VAL A 1 84 ? 9.516 -11.285 -24.645 1.00 96.31 84 VAL A O 1
ATOM 617 N N . PHE A 1 85 ? 9.730 -10.204 -22.685 1.00 96.62 85 PHE A N 1
ATOM 618 C CA . PHE A 1 85 ? 10.973 -10.834 -22.268 1.00 96.62 85 PHE A CA 1
ATOM 619 C C . PHE A 1 85 ? 10.781 -11.516 -20.919 1.00 96.62 85 PHE A C 1
ATOM 621 O O . PHE A 1 85 ? 10.050 -10.999 -20.070 1.00 96.62 85 PHE A O 1
ATOM 628 N N . ALA A 1 86 ? 11.431 -12.659 -20.709 1.00 95.69 86 ALA A N 1
ATOM 629 C CA . ALA A 1 86 ? 11.426 -13.316 -19.408 1.00 95.69 86 ALA A CA 1
ATOM 630 C C . ALA A 1 86 ? 12.351 -12.569 -18.446 1.00 95.69 86 ALA A C 1
ATOM 632 O O . ALA A 1 86 ? 13.506 -12.296 -18.775 1.00 95.69 86 ALA A O 1
ATOM 633 N N . LEU A 1 87 ? 11.851 -12.263 -17.252 1.00 91.56 87 LEU A N 1
ATOM 634 C CA . LEU A 1 87 ? 12.684 -11.739 -16.180 1.00 91.56 87 LEU A CA 1
ATOM 635 C C . LEU A 1 87 ? 13.441 -12.883 -15.508 1.00 91.56 87 LEU A C 1
ATOM 637 O O . LEU A 1 87 ? 12.830 -13.909 -15.197 1.00 91.56 87 LEU A O 1
ATOM 641 N N . PRO A 1 88 ? 14.745 -12.713 -15.241 1.00 87.56 88 PRO A N 1
ATOM 642 C CA . PRO A 1 88 ? 15.483 -13.677 -14.453 1.00 87.56 88 PRO A CA 1
ATOM 643 C C . PRO A 1 88 ? 14.961 -13.673 -13.014 1.00 87.56 88 PRO A C 1
ATOM 645 O O . PRO A 1 88 ? 14.428 -12.677 -12.515 1.00 87.56 88 PRO A O 1
ATOM 648 N N . GLY A 1 89 ? 15.136 -14.803 -12.331 1.00 80.94 89 GLY A N 1
ATOM 649 C CA . GLY A 1 89 ? 14.981 -14.840 -10.883 1.00 80.94 89 GLY A CA 1
ATOM 650 C C . GLY A 1 89 ? 16.091 -14.031 -10.208 1.00 80.94 89 GLY A C 1
ATOM 651 O O . GLY A 1 89 ? 17.233 -14.050 -10.660 1.00 80.94 89 GLY A O 1
ATOM 652 N N . GLY A 1 90 ? 15.762 -13.352 -9.109 1.00 81.69 90 GLY A N 1
ATOM 653 C CA . GLY A 1 90 ? 16.738 -12.647 -8.274 1.00 81.69 90 GLY A CA 1
ATOM 654 C C . GLY A 1 90 ? 16.727 -11.124 -8.416 1.00 81.69 90 GLY A C 1
ATOM 655 O O . GLY A 1 90 ? 15.732 -10.522 -8.831 1.00 81.69 90 GLY A O 1
ATOM 656 N N . LEU A 1 91 ? 17.829 -10.514 -7.971 1.00 85.25 91 LEU A N 1
ATOM 657 C CA . LEU A 1 91 ? 18.020 -9.067 -7.939 1.00 85.25 91 LEU A CA 1
ATOM 658 C C . LEU A 1 91 ? 18.400 -8.553 -9.333 1.00 85.25 91 LEU A C 1
ATOM 660 O O . LEU A 1 91 ? 19.391 -8.994 -9.913 1.00 85.25 91 LEU A O 1
ATOM 664 N N . ILE A 1 92 ? 17.622 -7.606 -9.846 1.00 87.94 92 ILE A N 1
ATOM 665 C CA . ILE A 1 92 ? 17.887 -6.893 -11.093 1.00 87.94 92 ILE A CA 1
ATOM 666 C C . ILE A 1 92 ? 18.073 -5.429 -10.732 1.00 87.94 92 ILE A C 1
ATOM 668 O O . ILE A 1 92 ? 17.188 -4.801 -10.151 1.00 87.94 92 ILE A O 1
ATOM 672 N N . GLU A 1 93 ? 19.232 -4.896 -11.086 1.00 83.94 93 GLU A N 1
ATOM 673 C CA . GLU A 1 93 ? 19.634 -3.543 -10.718 1.00 83.94 93 GLU A CA 1
ATOM 674 C C . GLU A 1 93 ? 19.127 -2.532 -11.744 1.00 83.94 93 GLU A C 1
ATOM 676 O O . GLU A 1 93 ? 18.721 -1.425 -11.387 1.00 83.94 93 GLU A O 1
ATOM 681 N N . ARG A 1 94 ? 19.100 -2.933 -13.021 1.00 86.62 94 ARG A N 1
ATOM 682 C CA . ARG A 1 94 ? 18.757 -2.063 -14.149 1.00 86.62 94 ARG A CA 1
ATOM 683 C C . ARG A 1 94 ? 18.285 -2.854 -15.369 1.00 86.62 94 ARG A C 1
ATOM 685 O O . ARG A 1 94 ? 18.795 -3.944 -15.633 1.00 86.62 94 ARG A O 1
ATOM 692 N N . LEU A 1 95 ? 17.348 -2.288 -16.134 1.00 90.75 95 LEU A N 1
ATOM 693 C CA . LEU A 1 95 ? 16.924 -2.795 -17.443 1.00 90.75 95 LEU A CA 1
ATOM 694 C C . LEU A 1 95 ? 17.259 -1.795 -18.557 1.00 90.75 95 LEU A C 1
ATOM 696 O O . LEU A 1 95 ? 16.825 -0.640 -18.548 1.00 90.75 95 LEU A O 1
ATOM 700 N N . GLU A 1 96 ? 17.977 -2.264 -19.574 1.00 92.62 96 GLU A N 1
ATOM 701 C CA . GLU A 1 96 ? 18.307 -1.489 -20.770 1.00 92.62 96 GLU A CA 1
ATOM 702 C C . GLU A 1 96 ? 17.612 -2.052 -22.002 1.00 92.62 96 GLU A C 1
ATOM 704 O O . GLU A 1 96 ? 17.680 -3.249 -22.273 1.00 92.62 96 GLU A O 1
ATOM 709 N N . VAL A 1 97 ? 17.015 -1.168 -22.799 1.00 92.38 97 VAL A N 1
ATOM 710 C CA . VAL A 1 97 ? 16.579 -1.508 -24.154 1.00 92.38 97 VAL A CA 1
ATOM 711 C C . VAL A 1 97 ? 17.698 -1.143 -25.116 1.00 92.38 97 VAL A C 1
ATOM 713 O O . VAL A 1 97 ? 18.155 0.003 -25.145 1.00 92.38 97 VAL A O 1
ATOM 716 N N . ARG A 1 98 ? 18.127 -2.107 -25.921 1.00 94.25 98 ARG A N 1
ATOM 717 C CA . ARG A 1 98 ? 19.034 -1.898 -27.051 1.00 94.25 98 ARG A CA 1
ATOM 718 C C . ARG A 1 98 ? 18.331 -2.300 -28.343 1.00 94.25 98 ARG A C 1
ATOM 720 O O . ARG A 1 98 ? 17.366 -3.052 -28.304 1.00 94.25 98 ARG A O 1
ATOM 727 N N . LEU A 1 99 ? 18.767 -1.775 -29.477 1.00 92.06 99 LEU A N 1
ATOM 728 C CA . LEU A 1 99 ? 18.453 -2.364 -30.777 1.00 92.06 99 LEU A CA 1
ATOM 729 C C . LEU A 1 99 ? 19.410 -3.534 -31.042 1.00 92.06 99 LEU A C 1
ATOM 731 O O . LEU A 1 99 ? 20.405 -3.709 -30.336 1.00 92.06 99 LEU A O 1
ATOM 735 N N . ASP A 1 100 ? 19.109 -4.325 -32.064 1.00 86.06 100 ASP A N 1
ATOM 736 C CA . ASP A 1 100 ? 19.948 -5.424 -32.553 1.00 86.06 100 ASP A CA 1
ATOM 737 C C . ASP A 1 100 ? 21.374 -4.993 -32.949 1.00 86.06 100 ASP A C 1
ATOM 739 O O . ASP A 1 100 ? 22.316 -5.766 -32.791 1.00 86.06 100 ASP A O 1
ATOM 743 N N . ASP A 1 101 ? 21.552 -3.744 -33.382 1.00 86.69 101 ASP A N 1
ATOM 744 C CA . ASP A 1 101 ? 22.856 -3.128 -33.666 1.00 86.69 101 ASP A CA 1
ATOM 745 C C . ASP A 1 101 ? 23.596 -2.578 -32.427 1.00 86.69 101 ASP A C 1
ATOM 747 O O . ASP A 1 101 ? 24.668 -1.984 -32.545 1.00 86.69 101 ASP A O 1
ATOM 751 N N . GLY A 1 102 ? 23.030 -2.757 -31.230 1.00 87.56 102 GLY A N 1
ATOM 752 C CA . GLY A 1 102 ? 23.594 -2.290 -29.963 1.00 87.56 102 GLY A CA 1
ATOM 753 C C . GLY A 1 102 ? 23.217 -0.857 -29.574 1.00 87.56 102 GLY A C 1
ATOM 754 O O . GLY A 1 102 ? 23.554 -0.422 -28.468 1.00 87.56 102 GLY A O 1
ATOM 755 N N . THR A 1 103 ? 22.483 -0.120 -30.414 1.00 90.31 103 THR A N 1
ATOM 756 C CA . THR A 1 103 ? 22.034 1.246 -30.103 1.00 90.31 103 THR A CA 1
ATOM 757 C C . THR A 1 103 ? 21.145 1.255 -28.863 1.00 90.31 103 THR A C 1
ATOM 759 O O . THR A 1 103 ? 20.115 0.586 -28.820 1.00 90.31 103 THR A O 1
ATOM 762 N N . ARG A 1 104 ? 21.497 2.056 -27.851 1.00 90.88 104 ARG A N 1
ATOM 763 C CA . ARG A 1 104 ? 20.676 2.217 -26.641 1.00 90.88 104 ARG A CA 1
ATOM 764 C C . ARG A 1 104 ? 19.408 3.013 -26.937 1.00 90.88 104 ARG A C 1
ATOM 766 O O . ARG A 1 104 ? 19.459 4.086 -27.534 1.00 90.88 104 ARG A O 1
ATOM 773 N N . VAL A 1 105 ? 18.281 2.514 -26.445 1.00 90.31 105 VAL A N 1
ATOM 774 C CA . VAL A 1 105 ? 16.970 3.149 -26.565 1.00 90.31 105 VAL A CA 1
ATOM 775 C C . VAL A 1 105 ? 16.549 3.692 -25.207 1.00 90.31 105 VAL A C 1
ATOM 777 O O . VAL A 1 105 ? 16.588 2.996 -24.193 1.00 90.31 105 VAL A O 1
ATOM 780 N N . ALA A 1 106 ? 16.109 4.947 -25.183 1.00 87.06 106 ALA A N 1
ATOM 781 C CA . ALA A 1 106 ? 15.614 5.562 -23.962 1.00 87.06 106 ALA A CA 1
ATOM 782 C C . ALA A 1 106 ? 14.201 5.070 -23.614 1.00 87.06 106 ALA A C 1
ATOM 784 O O . ALA A 1 106 ? 13.314 4.989 -24.471 1.00 87.06 106 ALA A O 1
ATOM 785 N N . TRP A 1 107 ? 13.960 4.844 -22.324 1.00 85.44 107 TRP A N 1
ATOM 786 C CA . TRP A 1 107 ? 12.615 4.648 -21.802 1.00 85.44 107 TRP A CA 1
ATOM 787 C C . TRP A 1 107 ? 11.819 5.964 -21.896 1.00 85.44 107 TRP A C 1
ATOM 789 O O . TRP A 1 107 ? 12.126 6.962 -21.243 1.00 85.44 107 TRP A O 1
ATOM 799 N N . ALA A 1 108 ? 10.756 5.985 -22.696 1.00 78.31 108 ALA A N 1
ATOM 800 C CA . ALA A 1 108 ? 9.725 7.019 -22.648 1.00 78.31 108 ALA A CA 1
ATOM 801 C C . ALA A 1 108 ? 8.895 6.941 -21.362 1.00 78.31 108 ALA A C 1
ATOM 803 O O . ALA A 1 108 ? 8.340 7.951 -20.938 1.00 78.31 108 ALA A O 1
ATOM 804 N N . SER A 1 109 ? 8.870 5.778 -20.707 1.00 64.69 109 SER A N 1
ATOM 805 C CA . SER A 1 109 ? 8.343 5.610 -19.354 1.00 64.69 109 SER A CA 1
ATOM 806 C C . SER A 1 109 ? 9.282 6.172 -18.280 1.00 64.69 109 SER A C 1
ATOM 808 O O . SER A 1 109 ? 9.190 5.757 -17.141 1.00 64.69 109 SER A O 1
ATOM 810 N N . THR A 1 110 ? 10.180 7.118 -18.576 1.00 55.34 110 THR A N 1
ATOM 811 C CA . THR A 1 110 ? 11.000 7.826 -17.563 1.00 55.34 110 THR A CA 1
ATOM 812 C C . THR A 1 110 ? 10.178 8.718 -16.623 1.00 55.34 110 THR A C 1
ATOM 814 O O . THR A 1 110 ? 10.692 9.186 -15.616 1.00 55.34 110 THR A O 1
ATOM 817 N N . GLU A 1 111 ? 8.873 8.855 -16.865 1.00 53.75 111 GLU A N 1
ATOM 818 C CA . GLU A 1 111 ? 7.876 9.226 -15.845 1.00 53.75 111 GLU A CA 1
ATOM 819 C C . GLU A 1 111 ? 7.490 8.034 -14.927 1.00 53.75 111 GLU A C 1
ATOM 821 O O . GLU A 1 111 ? 6.483 8.092 -14.232 1.00 53.75 111 GLU A O 1
ATOM 826 N N . GLY A 1 112 ? 8.268 6.942 -14.944 1.00 50.72 112 GLY A N 1
ATOM 827 C CA . GLY A 1 112 ? 7.970 5.661 -14.294 1.00 50.72 112 GLY A CA 1
ATOM 828 C C . GLY A 1 112 ? 9.069 4.571 -14.300 1.00 50.72 112 GLY A C 1
ATOM 829 O O . GLY A 1 112 ? 8.764 3.439 -13.967 1.00 50.72 112 GLY A O 1
ATOM 830 N N . GLY A 1 113 ? 10.324 4.860 -14.657 1.00 60.78 113 GLY A N 1
ATOM 831 C CA . GLY A 1 113 ? 11.529 4.076 -14.307 1.00 60.78 113 GLY A CA 1
ATOM 832 C C . GLY A 1 113 ? 11.511 2.538 -14.428 1.00 60.78 113 GLY A C 1
ATOM 833 O O . GLY A 1 113 ? 11.437 1.851 -13.416 1.00 60.78 113 GLY A O 1
ATOM 834 N N . LEU A 1 114 ? 11.719 1.989 -15.635 1.00 74.25 114 LEU A N 1
ATOM 835 C CA . LEU A 1 114 ? 12.300 0.635 -15.772 1.00 74.25 114 LEU A CA 1
ATOM 836 C C . LEU A 1 114 ? 13.827 0.642 -15.915 1.00 74.25 114 LEU A C 1
ATOM 838 O O . LEU A 1 114 ? 14.433 -0.415 -15.802 1.00 74.25 114 LEU A O 1
ATOM 842 N N . GLY A 1 115 ? 14.426 1.809 -16.179 1.00 76.56 115 GLY A N 1
ATOM 843 C CA . GLY A 1 115 ? 15.870 1.968 -16.359 1.00 76.56 115 GLY A CA 1
ATOM 844 C C . GLY A 1 115 ? 16.632 1.493 -15.133 1.00 76.56 115 GLY A C 1
ATOM 845 O O . GLY A 1 115 ? 17.144 0.384 -15.136 1.00 76.56 115 GLY A O 1
ATOM 846 N N . ASP A 1 116 ? 16.650 2.298 -14.079 1.00 76.38 116 ASP A N 1
ATOM 847 C CA . ASP A 1 116 ? 17.320 1.950 -12.829 1.00 76.38 116 ASP A CA 1
ATOM 848 C C . ASP A 1 116 ? 16.272 1.461 -11.815 1.00 76.38 116 ASP A C 1
ATOM 850 O O . ASP A 1 116 ? 15.315 2.171 -11.493 1.00 76.38 116 ASP A O 1
ATOM 854 N N . LEU A 1 117 ? 16.409 0.208 -11.372 1.00 75.56 117 LEU A N 1
ATOM 855 C CA . LEU A 1 117 ? 15.486 -0.448 -10.436 1.00 75.56 117 LEU A CA 1
ATOM 856 C C . LEU A 1 117 ? 15.984 -0.346 -8.996 1.00 75.56 117 LEU A C 1
ATOM 858 O O . LEU A 1 117 ? 15.182 -0.234 -8.067 1.00 75.56 117 LEU A O 1
ATOM 862 N N . LEU A 1 118 ? 17.306 -0.371 -8.823 1.00 72.38 118 LEU A N 1
ATOM 863 C CA . LEU A 1 118 ? 17.960 0.033 -7.592 1.00 72.38 118 LEU A CA 1
ATOM 864 C C . LEU A 1 118 ? 18.409 1.488 -7.734 1.00 72.38 118 LEU A C 1
ATOM 866 O O . LEU A 1 118 ? 19.208 1.794 -8.617 1.00 72.38 118 LEU A O 1
ATOM 870 N N . PRO A 1 119 ? 17.913 2.400 -6.889 1.00 66.56 119 PRO A N 1
ATOM 871 C CA . PRO A 1 119 ? 18.392 3.769 -6.892 1.00 66.56 119 PRO A CA 1
ATOM 872 C C . PRO A 1 119 ? 19.842 3.809 -6.401 1.00 66.56 119 PRO A C 1
ATOM 874 O O . PRO A 1 119 ? 20.147 3.335 -5.308 1.00 66.56 119 PRO A O 1
ATOM 877 N N . THR A 1 120 ? 20.724 4.385 -7.214 1.00 62.84 120 THR A N 1
ATOM 878 C CA . THR A 1 120 ? 22.150 4.578 -6.901 1.00 62.84 120 THR A CA 1
ATOM 879 C C . THR A 1 120 ? 22.441 5.928 -6.251 1.00 62.84 120 THR A C 1
ATOM 881 O O . THR A 1 120 ? 23.540 6.152 -5.752 1.00 62.84 120 THR A O 1
ATOM 884 N N . ASP A 1 121 ? 21.460 6.829 -6.258 1.00 62.97 121 ASP A N 1
ATOM 885 C CA . ASP A 1 121 ? 21.530 8.165 -5.678 1.00 62.97 121 ASP A CA 1
ATOM 886 C C . ASP A 1 121 ? 20.141 8.650 -5.224 1.00 62.97 121 ASP A C 1
ATOM 888 O O . ASP A 1 121 ? 19.100 8.028 -5.475 1.00 62.97 121 ASP A O 1
ATOM 892 N N . GLU A 1 122 ? 20.134 9.781 -4.520 1.00 62.31 122 GLU A N 1
ATOM 893 C CA . GLU A 1 122 ? 18.930 10.368 -3.939 1.00 62.31 122 GLU A CA 1
ATOM 894 C C . GLU A 1 122 ? 17.909 10.814 -4.996 1.00 62.31 122 GLU A C 1
ATOM 896 O O . GLU A 1 122 ? 16.700 10.629 -4.819 1.00 62.31 122 GLU A O 1
ATOM 901 N N . GLU A 1 123 ? 18.368 11.408 -6.098 1.00 68.12 123 GLU A N 1
ATOM 902 C CA . GLU A 1 123 ? 17.485 11.905 -7.153 1.00 68.12 123 GLU A CA 1
ATOM 903 C C . GLU A 1 123 ? 16.724 10.745 -7.803 1.00 68.12 123 GLU A C 1
ATOM 905 O O . GLU A 1 123 ? 15.498 10.806 -7.962 1.00 68.12 123 GLU A O 1
ATOM 910 N N . THR A 1 124 ? 17.434 9.655 -8.081 1.00 63.78 124 THR A N 1
ATOM 911 C CA . THR A 1 124 ? 16.895 8.414 -8.631 1.00 63.78 124 THR A CA 1
ATOM 912 C C . THR A 1 124 ? 15.913 7.770 -7.657 1.00 63.78 124 THR A C 1
ATOM 914 O O . THR A 1 124 ? 14.828 7.354 -8.067 1.00 63.78 124 THR A O 1
ATOM 917 N N . PHE A 1 125 ? 16.199 7.780 -6.349 1.00 64.06 125 PHE A N 1
ATOM 918 C CA . PHE A 1 125 ? 15.252 7.299 -5.336 1.00 64.06 125 PHE A CA 1
ATOM 919 C C . PHE A 1 125 ? 13.967 8.143 -5.310 1.00 64.06 125 PHE A C 1
ATOM 921 O O . PHE A 1 125 ? 12.841 7.621 -5.295 1.00 64.06 125 PHE A O 1
ATOM 928 N N . ARG A 1 126 ? 14.104 9.475 -5.345 1.00 61.47 126 ARG A N 1
ATOM 929 C CA . ARG A 1 126 ? 12.969 10.409 -5.376 1.00 61.47 126 ARG A CA 1
ATOM 930 C C . ARG A 1 126 ? 12.113 10.211 -6.628 1.00 61.47 126 ARG A C 1
ATOM 932 O O . ARG A 1 126 ? 10.882 10.240 -6.533 1.00 61.47 126 ARG A O 1
ATOM 939 N N . ALA A 1 127 ? 12.745 9.989 -7.778 1.00 60.22 127 ALA A N 1
ATOM 940 C CA . ALA A 1 127 ? 12.063 9.727 -9.038 1.00 60.22 127 ALA A CA 1
ATOM 941 C C . ALA A 1 127 ? 11.344 8.368 -9.033 1.00 60.22 127 ALA A C 1
ATOM 943 O O . ALA A 1 127 ? 10.166 8.311 -9.382 1.00 60.22 127 ALA A O 1
ATOM 944 N N . ALA A 1 128 ? 12.011 7.305 -8.578 1.00 56.62 128 ALA A N 1
ATOM 945 C CA . ALA A 1 128 ? 11.501 5.939 -8.656 1.00 56.62 128 ALA A CA 1
ATOM 946 C C . ALA A 1 128 ? 10.390 5.635 -7.638 1.00 56.62 128 ALA A C 1
ATOM 948 O O . ALA A 1 128 ? 9.472 4.873 -7.939 1.00 56.62 128 ALA A O 1
ATOM 949 N N . LEU A 1 129 ? 10.448 6.217 -6.431 1.00 57.25 129 LEU A N 1
ATOM 950 C CA . LEU A 1 129 ? 9.647 5.730 -5.298 1.00 57.25 129 LEU A CA 1
ATOM 951 C C . LEU A 1 129 ? 8.828 6.801 -4.568 1.00 57.25 129 LEU A C 1
ATOM 953 O O . LEU A 1 129 ? 7.849 6.475 -3.897 1.00 57.25 129 LEU A O 1
ATOM 957 N N . SER A 1 130 ? 9.154 8.087 -4.708 1.00 52.66 130 SER A N 1
ATOM 958 C CA . SER A 1 130 ? 8.670 9.086 -3.745 1.00 52.66 130 SER A CA 1
ATOM 959 C C . SER A 1 130 ? 7.390 9.825 -4.147 1.00 52.66 130 SER A C 1
ATOM 961 O O . SER A 1 130 ? 6.550 10.095 -3.288 1.00 52.66 130 SER A O 1
ATOM 963 N N . PHE A 1 131 ? 7.149 10.151 -5.417 1.00 52.12 131 PHE A N 1
ATOM 964 C CA . PHE A 1 131 ? 5.998 10.992 -5.798 1.00 52.12 131 PHE A CA 1
ATOM 965 C C . PHE A 1 131 ? 5.142 10.331 -6.875 1.00 52.12 131 PHE A C 1
ATOM 967 O O . PHE A 1 131 ? 5.662 9.828 -7.864 1.00 52.12 131 PHE A O 1
ATOM 974 N N . GLY A 1 132 ? 3.820 10.308 -6.672 1.00 52.12 132 GLY A N 1
ATOM 975 C CA . GLY A 1 132 ? 2.868 9.680 -7.600 1.00 52.12 132 GLY A CA 1
ATOM 976 C C . GLY A 1 132 ? 2.906 10.255 -9.021 1.00 52.12 132 GLY A C 1
ATOM 977 O O . GLY A 1 132 ? 2.505 9.576 -9.951 1.00 52.12 132 GLY A O 1
ATOM 978 N N . SER A 1 133 ? 3.448 11.465 -9.206 1.00 49.22 133 SER A N 1
ATOM 979 C CA . SER A 1 133 ? 3.611 12.103 -10.518 1.00 49.22 133 SER A CA 1
ATOM 980 C C . SER A 1 133 ? 4.781 11.570 -11.354 1.00 49.22 133 SER A C 1
ATOM 982 O O . SER A 1 133 ? 4.865 11.910 -12.530 1.00 49.22 133 SER A O 1
ATOM 984 N N . ARG A 1 134 ? 5.699 10.788 -10.764 1.00 52.53 134 ARG A N 1
ATOM 985 C CA . ARG A 1 134 ? 6.872 10.206 -11.454 1.00 52.53 134 ARG A CA 1
ATOM 986 C C . ARG A 1 134 ? 7.063 8.705 -11.207 1.00 52.53 134 ARG A C 1
ATOM 988 O O . ARG A 1 134 ? 7.998 8.111 -11.735 1.00 52.53 134 ARG A O 1
ATOM 995 N N . ARG A 1 135 ? 6.201 8.098 -10.386 1.00 62.22 135 ARG A N 1
ATOM 996 C CA . ARG A 1 135 ? 6.152 6.647 -10.197 1.00 62.22 135 ARG A CA 1
ATOM 997 C C . ARG A 1 135 ? 5.515 5.998 -11.415 1.00 62.22 135 ARG A C 1
ATOM 999 O O . ARG A 1 135 ? 4.592 6.561 -12.001 1.00 62.22 135 ARG A O 1
ATOM 1006 N N . HIS A 1 136 ? 5.952 4.780 -11.734 1.00 70.88 136 HIS A N 1
ATOM 1007 C CA . HIS A 1 136 ? 5.289 3.986 -12.759 1.00 70.88 136 HIS A CA 1
ATOM 1008 C C . HIS A 1 136 ? 3.789 3.904 -12.443 1.00 70.88 136 HIS A C 1
ATOM 1010 O O . HIS A 1 136 ? 3.413 3.534 -11.333 1.00 70.88 136 HIS A O 1
ATOM 1016 N N . ALA A 1 137 ? 2.932 4.269 -13.398 1.00 72.31 137 ALA A N 1
ATOM 1017 C CA . ALA A 1 137 ? 1.484 4.268 -13.175 1.00 72.31 137 ALA A CA 1
ATOM 1018 C C . ALA A 1 137 ? 0.958 2.854 -12.886 1.00 72.31 137 ALA A C 1
ATOM 1020 O O . ALA A 1 137 ? -0.000 2.670 -12.142 1.00 72.31 137 ALA A O 1
ATOM 1021 N N . ASP A 1 138 ? 1.612 1.853 -13.472 1.00 81.44 138 ASP A N 1
ATOM 1022 C CA . ASP A 1 138 ? 1.259 0.458 -13.273 1.00 81.44 138 ASP A CA 1
ATOM 1023 C C . ASP A 1 138 ? 1.646 -0.094 -11.877 1.00 81.44 138 ASP A C 1
ATOM 1025 O O . ASP A 1 138 ? 2.836 -0.101 -11.540 1.00 81.44 138 ASP A O 1
ATOM 1029 N N . PRO A 1 139 ? 0.684 -0.640 -11.111 1.00 85.25 139 PRO A N 1
ATOM 1030 C CA . PRO A 1 139 ? 0.921 -1.205 -9.783 1.00 85.25 139 PRO A CA 1
ATOM 1031 C C . PRO A 1 139 ? 1.888 -2.395 -9.745 1.00 85.25 139 PRO A C 1
ATOM 1033 O O . PRO A 1 139 ? 2.653 -2.508 -8.786 1.00 85.25 139 PRO A O 1
ATOM 1036 N N . GLU A 1 140 ? 1.886 -3.279 -10.753 1.00 88.19 140 GLU A N 1
ATOM 1037 C CA . GLU A 1 140 ? 2.771 -4.454 -10.765 1.00 88.19 140 GLU A CA 1
ATOM 1038 C C . GLU A 1 140 ? 4.231 -4.045 -10.935 1.00 88.19 140 GLU A C 1
ATOM 1040 O O . GLU A 1 140 ? 5.094 -4.564 -10.225 1.00 88.19 140 GLU A O 1
ATOM 1045 N N . THR A 1 141 ? 4.505 -3.072 -11.810 1.00 86.81 141 THR A N 1
ATOM 1046 C CA . THR A 1 141 ? 5.844 -2.490 -11.937 1.00 86.81 141 THR A CA 1
ATOM 1047 C C . THR A 1 141 ? 6.284 -1.849 -10.624 1.00 86.81 141 THR A C 1
ATOM 1049 O O . THR A 1 141 ? 7.399 -2.100 -10.175 1.00 86.81 141 THR A O 1
ATOM 1052 N N . VAL A 1 142 ? 5.419 -1.075 -9.955 1.00 85.88 142 VAL A N 1
ATOM 1053 C CA . VAL A 1 142 ? 5.766 -0.453 -8.662 1.00 85.88 142 VAL A CA 1
ATOM 1054 C C . VAL A 1 142 ? 6.062 -1.510 -7.594 1.00 85.88 142 VAL A C 1
ATOM 1056 O O . VAL A 1 142 ? 7.061 -1.398 -6.878 1.00 85.88 142 VAL A O 1
ATOM 1059 N N . ARG A 1 143 ? 5.232 -2.559 -7.492 1.00 89.12 143 ARG A N 1
ATOM 1060 C CA . ARG A 1 143 ? 5.464 -3.685 -6.572 1.00 89.12 143 ARG A CA 1
ATOM 1061 C C . ARG A 1 143 ? 6.796 -4.375 -6.862 1.00 89.12 143 ARG A C 1
ATOM 1063 O O . ARG A 1 143 ? 7.531 -4.709 -5.935 1.00 89.12 143 ARG A O 1
ATOM 1070 N N . PHE A 1 144 ? 7.112 -4.585 -8.137 1.00 88.75 144 PHE A N 1
ATOM 1071 C CA . PHE A 1 144 ? 8.367 -5.198 -8.546 1.00 88.75 144 PHE A CA 1
ATOM 1072 C C . PHE A 1 144 ? 9.576 -4.332 -8.177 1.00 88.75 144 PHE A C 1
ATOM 1074 O O . PHE A 1 144 ? 10.462 -4.825 -7.486 1.00 88.75 144 PHE A O 1
ATOM 1081 N N . VAL A 1 145 ? 9.587 -3.048 -8.557 1.00 84.31 145 VAL A N 1
ATOM 1082 C CA . VAL A 1 145 ? 10.685 -2.101 -8.271 1.00 84.31 145 VAL A CA 1
ATOM 1083 C C . VAL A 1 145 ? 10.924 -1.981 -6.768 1.00 84.31 145 VAL A C 1
ATOM 1085 O O . VAL A 1 145 ? 12.045 -2.154 -6.302 1.00 84.31 145 VAL A O 1
ATOM 1088 N N . THR A 1 146 ? 9.867 -1.764 -5.980 1.00 86.00 146 THR A N 1
ATOM 1089 C CA . THR A 1 146 ? 9.990 -1.747 -4.511 1.00 86.00 146 THR A CA 1
ATOM 1090 C C . THR A 1 146 ? 10.539 -3.062 -3.969 1.00 86.00 146 THR A C 1
ATOM 1092 O O . THR A 1 146 ? 11.402 -3.051 -3.100 1.00 86.00 146 THR A O 1
ATOM 1095 N N . GLY A 1 147 ? 10.119 -4.199 -4.526 1.00 88.19 147 GLY A N 1
ATOM 1096 C CA . GLY A 1 147 ? 10.674 -5.503 -4.183 1.00 88.19 147 GLY A CA 1
ATOM 1097 C C . GLY A 1 147 ? 12.158 -5.660 -4.540 1.00 88.19 147 GLY A C 1
ATOM 1098 O O . GLY A 1 147 ? 12.864 -6.362 -3.820 1.00 88.19 147 GLY A O 1
ATOM 1099 N N . GLN A 1 148 ? 12.644 -5.033 -5.616 1.00 85.25 148 GLN A N 1
ATOM 1100 C CA . GLN A 1 148 ? 14.074 -4.992 -5.944 1.00 85.25 148 GLN A CA 1
ATOM 1101 C C . GLN A 1 148 ? 14.830 -4.182 -4.890 1.00 85.25 148 GLN A C 1
ATOM 1103 O O . GLN A 1 148 ? 15.775 -4.694 -4.303 1.00 85.25 148 GLN A O 1
ATOM 1108 N N . VAL A 1 149 ? 14.345 -2.986 -4.540 1.00 82.50 149 VAL A N 1
ATOM 1109 C CA . VAL A 1 149 ? 14.943 -2.144 -3.485 1.00 82.50 149 VAL A CA 1
ATOM 1110 C C . VAL A 1 149 ? 15.000 -2.858 -2.133 1.00 82.50 149 VAL A C 1
ATOM 1112 O O . VAL A 1 149 ? 16.003 -2.778 -1.428 1.00 82.50 149 VAL A O 1
ATOM 1115 N N . LEU A 1 150 ? 13.960 -3.617 -1.779 1.00 85.25 150 LEU A N 1
ATOM 1116 C CA . LEU A 1 150 ? 13.938 -4.384 -0.534 1.00 85.25 150 LEU A CA 1
ATOM 1117 C C . LEU A 1 150 ? 14.876 -5.599 -0.560 1.00 85.25 150 LEU A C 1
ATOM 1119 O O . LEU A 1 150 ? 15.387 -5.964 0.495 1.00 85.25 150 LEU A O 1
ATOM 1123 N N . ARG A 1 151 ? 15.125 -6.219 -1.719 1.00 82.81 151 ARG A N 1
ATOM 1124 C CA . ARG A 1 151 ? 16.067 -7.349 -1.869 1.00 82.81 151 ARG A CA 1
ATOM 1125 C C . ARG A 1 151 ? 17.510 -6.916 -2.103 1.00 82.81 151 ARG A C 1
ATOM 1127 O O . ARG A 1 151 ? 18.413 -7.722 -1.902 1.00 82.81 151 ARG A O 1
ATOM 1134 N N . GLY A 1 152 ? 17.713 -5.684 -2.561 1.00 75.94 152 GLY A N 1
ATOM 1135 C CA . GLY A 1 152 ? 19.030 -5.117 -2.786 1.00 75.94 152 GLY A CA 1
ATOM 1136 C C . GLY A 1 152 ? 19.846 -5.076 -1.496 1.00 75.94 152 GLY A C 1
ATOM 1137 O O . GLY A 1 152 ? 19.272 -5.138 -0.405 1.00 75.94 152 GLY A O 1
ATOM 1138 N N . PRO A 1 153 ? 21.178 -4.933 -1.610 1.00 61.22 153 PRO A N 1
ATOM 1139 C CA . PRO A 1 153 ? 22.096 -4.952 -0.472 1.00 61.22 153 PRO A CA 1
ATOM 1140 C C . PRO A 1 153 ? 21.803 -3.877 0.579 1.00 61.22 153 PRO A C 1
ATOM 1142 O O . PRO A 1 153 ? 22.374 -3.961 1.653 1.00 61.22 153 PRO A O 1
ATOM 1145 N N . GLY A 1 154 ? 20.903 -2.928 0.286 1.00 52.72 154 GLY A N 1
ATOM 1146 C CA . GLY A 1 154 ? 20.163 -2.152 1.271 1.00 52.72 154 GLY A CA 1
ATOM 1147 C C . GLY A 1 154 ? 21.052 -1.518 2.330 1.00 52.72 154 GLY A C 1
ATOM 1148 O O . GLY A 1 154 ? 21.225 -2.106 3.390 1.00 52.72 154 GLY A O 1
ATOM 1149 N N . VAL A 1 155 ? 21.457 -0.273 2.062 1.00 49.00 155 VAL A N 1
ATOM 1150 C CA . VAL A 1 155 ? 22.208 0.644 2.939 1.00 49.00 155 VAL A CA 1
ATOM 1151 C C . VAL A 1 155 ? 23.725 0.566 2.717 1.00 49.00 155 VAL A C 1
ATOM 1153 O O . VAL A 1 155 ? 24.373 -0.466 2.883 1.00 49.00 155 VAL A O 1
ATOM 1156 N N . ALA A 1 156 ? 24.289 1.697 2.283 1.00 40.72 156 ALA A N 1
ATOM 1157 C CA . ALA A 1 156 ? 25.723 1.939 2.301 1.00 40.72 156 ALA A CA 1
ATOM 1158 C C . ALA A 1 156 ? 26.254 1.712 3.724 1.00 40.72 156 ALA A C 1
ATOM 1160 O O . ALA A 1 156 ? 25.536 1.909 4.696 1.00 40.72 156 ALA A O 1
ATOM 1161 N N . GLN A 1 157 ? 27.529 1.364 3.878 1.00 40.69 157 GLN A N 1
ATOM 1162 C CA . GLN A 1 157 ? 28.173 1.159 5.187 1.00 40.69 157 GLN A CA 1
ATOM 1163 C C . GLN A 1 157 ? 28.168 2.409 6.106 1.00 40.69 157 GLN A C 1
ATOM 1165 O O . GLN A 1 157 ? 28.720 2.370 7.204 1.00 40.69 157 GLN A O 1
ATOM 1170 N N . THR A 1 158 ? 27.518 3.496 5.685 1.00 39.34 158 THR A N 1
ATOM 1171 C CA . THR A 1 158 ? 27.337 4.743 6.418 1.00 39.34 158 THR A CA 1
ATOM 1172 C C . THR A 1 158 ? 25.864 5.174 6.332 1.00 39.34 158 THR A C 1
ATOM 1174 O O . THR A 1 158 ? 25.402 5.491 5.233 1.00 39.34 158 THR A O 1
ATOM 1177 N N . PRO A 1 159 ? 25.121 5.195 7.456 1.00 46.81 159 PRO A N 1
ATOM 1178 C CA . PRO A 1 159 ? 23.757 5.712 7.504 1.00 46.81 159 PRO A CA 1
ATOM 1179 C C . PRO A 1 159 ? 23.723 7.194 7.121 1.00 46.81 159 PRO A C 1
ATOM 1181 O O . PRO A 1 159 ? 24.376 8.025 7.753 1.00 46.81 159 PRO A O 1
ATOM 1184 N N . ASP A 1 160 ? 22.939 7.527 6.102 1.00 57.03 160 ASP A N 1
ATOM 1185 C CA . ASP A 1 160 ? 22.452 8.881 5.868 1.00 57.03 160 ASP A CA 1
ATOM 1186 C C . ASP A 1 160 ? 20.938 8.830 6.084 1.00 57.03 160 ASP A C 1
ATOM 1188 O O . ASP A 1 160 ? 20.214 8.206 5.303 1.00 57.03 160 ASP A O 1
ATOM 1192 N N . GLY A 1 161 ? 20.447 9.462 7.157 1.00 54.00 161 GLY A N 1
ATOM 1193 C CA . GLY A 1 161 ? 19.045 9.380 7.591 1.00 54.00 161 GLY A CA 1
ATOM 1194 C C . GLY A 1 161 ? 18.018 9.788 6.522 1.00 54.00 161 GLY A C 1
ATOM 1195 O O . GLY A 1 161 ? 16.827 9.489 6.641 1.00 54.00 161 GLY A O 1
ATOM 1196 N N . TYR A 1 162 ? 18.454 10.437 5.441 1.00 58.94 162 TYR A N 1
ATOM 1197 C CA . TYR A 1 162 ? 17.619 10.689 4.273 1.00 58.94 162 TYR A CA 1
ATOM 1198 C C . TYR A 1 162 ? 17.350 9.431 3.433 1.00 58.94 162 TYR A C 1
ATOM 1200 O O . TYR A 1 162 ? 16.199 9.210 3.055 1.00 58.94 162 TYR A O 1
ATOM 1208 N N . GLN A 1 163 ? 18.346 8.577 3.181 1.00 67.88 163 GLN A N 1
ATOM 1209 C CA . GLN A 1 163 ? 18.189 7.332 2.408 1.00 67.88 163 GLN A CA 1
ATOM 1210 C C . GLN A 1 163 ? 17.398 6.258 3.174 1.00 67.88 163 GLN A C 1
ATOM 1212 O O . GLN A 1 163 ? 16.634 5.492 2.578 1.00 67.88 163 GLN A O 1
ATOM 1217 N N . ASP A 1 164 ? 17.503 6.255 4.499 1.00 75.56 164 ASP A N 1
ATOM 1218 C CA . ASP A 1 164 ? 16.818 5.298 5.372 1.00 75.56 164 ASP A CA 1
ATOM 1219 C C . ASP A 1 164 ? 15.292 5.474 5.355 1.00 75.56 164 ASP A C 1
ATOM 1221 O O . ASP A 1 164 ? 14.537 4.514 5.163 1.00 75.56 164 ASP A O 1
ATOM 1225 N N . GLY A 1 165 ? 14.812 6.720 5.449 1.00 75.94 165 GLY A N 1
ATOM 1226 C CA . GLY A 1 165 ? 13.376 7.007 5.360 1.00 75.94 165 GLY A CA 1
ATOM 1227 C C . GLY A 1 165 ? 12.778 6.606 4.007 1.00 75.94 165 GLY A C 1
ATOM 1228 O O . GLY A 1 165 ? 11.640 6.145 3.902 1.00 75.94 165 GLY A O 1
ATOM 1229 N N . TYR A 1 166 ? 13.570 6.720 2.949 1.00 76.00 166 TYR A N 1
ATOM 1230 C CA . TYR A 1 166 ? 13.226 6.301 1.598 1.00 76.00 166 TYR A CA 1
ATOM 1231 C C . TYR A 1 166 ? 13.082 4.776 1.470 1.00 76.00 166 TYR A C 1
ATOM 1233 O O . TYR A 1 166 ? 12.105 4.301 0.880 1.00 76.00 166 TYR A O 1
ATOM 1241 N N . LEU A 1 167 ? 13.976 4.006 2.092 1.00 80.50 167 LEU A N 1
ATOM 1242 C CA . LEU A 1 167 ? 13.891 2.547 2.152 1.00 80.50 167 LEU A CA 1
ATOM 1243 C C . LEU A 1 167 ? 12.626 2.074 2.890 1.00 80.50 167 LEU A C 1
ATOM 1245 O O . LEU A 1 167 ? 11.908 1.199 2.401 1.00 80.50 167 LEU A O 1
ATOM 1249 N N . ILE A 1 168 ? 12.288 2.720 4.007 1.00 86.06 168 ILE A N 1
ATOM 1250 C CA . ILE A 1 168 ? 11.055 2.432 4.752 1.00 86.06 168 ILE A CA 1
ATOM 1251 C C . ILE A 1 168 ? 9.810 2.763 3.917 1.00 86.06 168 ILE A C 1
ATOM 1253 O O . ILE A 1 168 ? 8.847 1.993 3.877 1.00 86.06 168 ILE A O 1
ATOM 1257 N N . ASN A 1 169 ? 9.823 3.879 3.187 1.00 84.62 169 ASN A N 1
ATOM 1258 C CA . ASN A 1 169 ? 8.739 4.204 2.261 1.00 84.62 169 ASN A CA 1
ATOM 1259 C C . ASN A 1 169 ? 8.593 3.146 1.153 1.00 84.62 169 ASN A C 1
ATOM 1261 O O . ASN A 1 169 ? 7.465 2.817 0.781 1.00 84.62 169 ASN A O 1
ATOM 1265 N N . ALA A 1 170 ? 9.695 2.578 0.647 1.00 85.75 170 ALA A N 1
ATOM 1266 C CA . ALA A 1 170 ? 9.645 1.483 -0.322 1.00 85.75 170 ALA A CA 1
ATOM 1267 C C . ALA A 1 170 ? 8.918 0.260 0.254 1.00 85.75 170 ALA A C 1
ATOM 1269 O O . ALA A 1 170 ? 8.077 -0.315 -0.435 1.00 85.75 170 ALA A O 1
ATOM 1270 N N . PHE A 1 171 ? 9.170 -0.082 1.522 1.00 90.81 171 PHE A N 1
ATOM 1271 C CA . PHE A 1 171 ? 8.457 -1.147 2.230 1.00 90.81 171 PHE A CA 1
ATOM 1272 C C . PHE A 1 171 ? 6.953 -0.873 2.335 1.00 90.81 171 PHE A C 1
ATOM 1274 O O . PHE A 1 171 ? 6.141 -1.711 1.944 1.00 90.81 171 PHE A O 1
ATOM 1281 N N . VAL A 1 172 ? 6.565 0.328 2.769 1.00 92.00 172 VAL A N 1
ATOM 1282 C CA . VAL A 1 172 ? 5.150 0.732 2.866 1.00 92.00 172 VAL A CA 1
ATOM 1283 C C . VAL A 1 172 ? 4.450 0.653 1.504 1.00 92.00 172 VAL A C 1
ATOM 1285 O O . VAL A 1 172 ? 3.349 0.112 1.393 1.00 92.00 172 VAL A O 1
ATOM 1288 N N . ILE A 1 173 ? 5.084 1.167 0.444 1.00 89.50 173 ILE A N 1
ATOM 1289 C CA . ILE A 1 173 ? 4.539 1.113 -0.920 1.00 89.50 173 ILE A CA 1
ATOM 1290 C C . ILE A 1 173 ? 4.423 -0.337 -1.392 1.00 89.50 173 ILE A C 1
ATOM 1292 O O . ILE A 1 173 ? 3.404 -0.695 -1.983 1.00 89.50 173 ILE A O 1
ATOM 1296 N N . HIS A 1 174 ? 5.439 -1.159 -1.128 1.00 91.50 174 HIS A N 1
ATOM 1297 C CA . HIS A 1 174 ? 5.442 -2.568 -1.491 1.00 91.50 174 HIS A CA 1
ATOM 1298 C C . HIS A 1 174 ? 4.237 -3.295 -0.897 1.00 91.50 174 HIS A C 1
ATOM 1300 O O . HIS A 1 174 ? 3.502 -3.947 -1.633 1.00 91.50 174 HIS A O 1
ATOM 1306 N N . LEU A 1 175 ? 3.98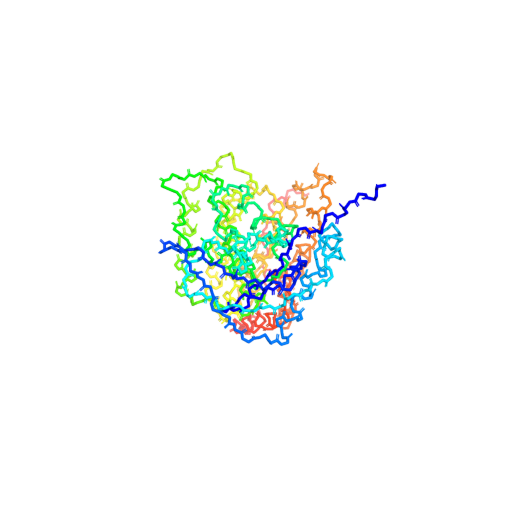1 -3.115 0.403 1.00 94.81 175 LEU A N 1
ATOM 1307 C CA . LEU A 1 175 ? 2.836 -3.720 1.080 1.00 94.81 175 LEU A CA 1
ATOM 1308 C C . LEU A 1 175 ? 1.509 -3.270 0.468 1.00 94.81 175 LEU A C 1
ATOM 1310 O O . LEU A 1 175 ? 0.694 -4.116 0.112 1.00 94.81 175 LEU A O 1
ATOM 1314 N N . TYR A 1 176 ? 1.301 -1.967 0.262 1.00 93.81 176 TYR A N 1
ATOM 1315 C CA . TYR A 1 176 ? 0.052 -1.490 -0.339 1.00 93.81 176 TYR A CA 1
ATOM 1316 C C . TYR A 1 176 ? -0.152 -2.001 -1.765 1.00 93.81 176 TYR A C 1
ATOM 1318 O O . TYR A 1 176 ? -1.271 -2.363 -2.119 1.00 93.81 176 TYR A O 1
ATOM 1326 N N . LYS A 1 177 ? 0.909 -2.088 -2.576 1.00 91.81 177 LYS A N 1
ATOM 1327 C CA . LYS A 1 177 ? 0.805 -2.667 -3.921 1.00 91.81 177 LYS A CA 1
ATOM 1328 C C . LYS A 1 177 ? 0.609 -4.178 -3.897 1.00 91.81 177 LYS A C 1
ATOM 1330 O O . LYS A 1 177 ? -0.084 -4.699 -4.759 1.00 91.81 177 LYS A O 1
ATOM 1335 N N . SER A 1 178 ? 1.155 -4.872 -2.906 1.00 93.38 178 SER A N 1
ATOM 1336 C CA . SER A 1 178 ? 0.871 -6.283 -2.652 1.00 93.38 178 SER A CA 1
ATOM 1337 C C . SER A 1 178 ? -0.596 -6.513 -2.261 1.00 93.38 178 SER A C 1
ATOM 1339 O O . SER A 1 178 ? -1.186 -7.476 -2.738 1.00 93.38 178 SER A O 1
ATOM 1341 N N . ILE A 1 179 ? -1.207 -5.620 -1.472 1.00 93.12 179 ILE A N 1
ATOM 1342 C CA . ILE A 1 179 ? -2.645 -5.666 -1.144 1.00 93.12 179 ILE A CA 1
ATOM 1343 C C . ILE A 1 179 ? -3.496 -5.382 -2.388 1.00 93.12 179 ILE A C 1
ATOM 1345 O O . ILE A 1 179 ? -4.358 -6.180 -2.731 1.00 93.12 179 ILE A O 1
ATOM 1349 N N . GLU A 1 180 ? -3.225 -4.276 -3.087 1.00 90.81 180 GLU A N 1
ATOM 1350 C CA . GLU A 1 180 ? -3.962 -3.839 -4.286 1.00 90.81 180 GLU A CA 1
ATOM 1351 C C . GLU A 1 180 ? -3.956 -4.884 -5.409 1.00 90.81 180 GLU A C 1
ATOM 1353 O O . GLU A 1 180 ? -4.911 -4.987 -6.169 1.00 90.81 180 GLU A O 1
ATOM 1358 N N . LEU A 1 181 ? -2.874 -5.655 -5.523 1.00 90.31 181 LEU A N 1
ATOM 1359 C CA . LEU A 1 181 ? -2.717 -6.687 -6.547 1.00 90.31 181 LEU A CA 1
ATOM 1360 C C . LEU A 1 181 ? -3.137 -8.085 -6.093 1.00 90.31 181 LEU A C 1
ATOM 1362 O O . LEU A 1 181 ? -3.036 -9.009 -6.899 1.00 90.31 181 LEU A O 1
ATOM 1366 N N . ASP A 1 182 ? -3.525 -8.256 -4.827 1.00 90.94 182 ASP A N 1
ATOM 1367 C CA . ASP A 1 182 ? -3.730 -9.567 -4.199 1.00 90.94 182 ASP A CA 1
ATOM 1368 C C . ASP A 1 182 ? -2.512 -10.499 -4.388 1.00 90.94 182 ASP A C 1
ATOM 1370 O O . ASP A 1 182 ? -2.609 -11.667 -4.768 1.00 90.94 182 ASP A O 1
ATOM 1374 N N . ARG A 1 183 ? -1.309 -9.934 -4.214 1.00 89.38 183 ARG A N 1
ATOM 1375 C CA . ARG A 1 183 ? -0.019 -10.617 -4.399 1.00 89.38 183 ARG A CA 1
ATOM 1376 C C . ARG A 1 183 ? 0.834 -10.480 -3.159 1.00 89.38 183 ARG A C 1
ATOM 1378 O O . ARG A 1 183 ? 1.526 -9.483 -2.956 1.00 89.38 183 ARG A O 1
ATOM 1385 N N . HIS A 1 184 ? 0.818 -11.531 -2.364 1.00 88.12 184 HIS A N 1
ATOM 1386 C CA . HIS A 1 184 ? 1.435 -11.568 -1.055 1.00 88.12 184 HIS A CA 1
ATOM 1387 C C . HIS A 1 184 ? 2.765 -12.320 -1.094 1.00 88.12 184 HIS A C 1
ATOM 1389 O O . HIS A 1 184 ? 2.829 -13.454 -1.561 1.00 88.12 184 HIS A O 1
ATOM 1395 N N . ASP A 1 185 ? 3.831 -11.689 -0.601 1.00 89.00 185 ASP A N 1
ATOM 1396 C CA . ASP A 1 185 ? 5.079 -12.399 -0.324 1.00 89.00 185 ASP A CA 1
ATOM 1397 C C . ASP A 1 185 ? 4.900 -13.301 0.909 1.00 89.00 185 ASP A C 1
ATOM 1399 O O . ASP A 1 185 ? 4.045 -12.995 1.755 1.00 89.00 185 ASP A O 1
ATOM 1403 N N . PRO A 1 186 ? 5.700 -14.377 1.044 1.00 90.38 186 PRO A N 1
ATOM 1404 C CA . PRO A 1 186 ? 5.624 -15.273 2.193 1.00 90.38 186 PRO A CA 1
ATOM 1405 C C . PRO A 1 186 ? 5.671 -14.507 3.529 1.00 90.38 186 PRO A C 1
ATOM 1407 O O . PRO A 1 186 ? 6.402 -13.506 3.626 1.00 90.38 186 PRO A O 1
ATOM 1410 N N . PRO A 1 187 ? 4.900 -14.924 4.552 1.00 89.19 187 PRO A N 1
ATOM 1411 C CA . PRO A 1 187 ? 4.899 -14.270 5.860 1.00 89.19 187 PRO A CA 1
ATOM 1412 C C . PRO A 1 187 ? 6.302 -14.119 6.458 1.00 89.19 187 PRO A C 1
ATOM 1414 O O . PRO A 1 187 ? 6.636 -13.048 6.959 1.00 89.19 187 PRO A O 1
ATOM 1417 N N . GLU A 1 188 ? 7.162 -15.127 6.304 1.00 90.94 188 GLU A N 1
ATOM 1418 C CA . GLU A 1 188 ? 8.533 -15.133 6.822 1.00 90.94 188 GLU A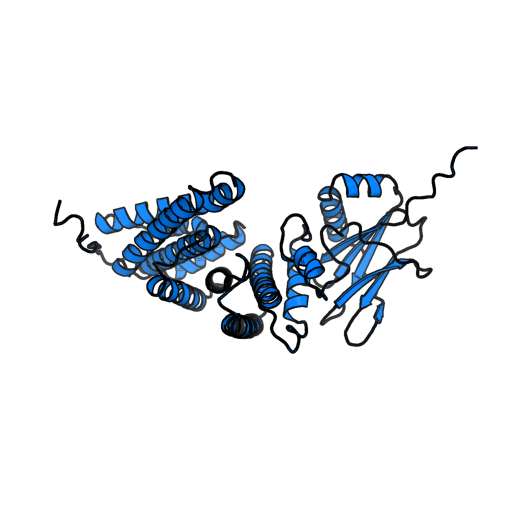 CA 1
ATOM 1419 C C . GLU A 1 188 ? 9.387 -14.046 6.165 1.00 90.94 188 GLU A C 1
ATOM 1421 O O . GLU A 1 188 ? 10.140 -13.341 6.835 1.00 90.94 188 GLU A O 1
ATOM 1426 N N . TRP A 1 189 ? 9.236 -13.857 4.849 1.00 89.81 189 TRP A N 1
ATOM 1427 C CA . TRP A 1 189 ? 9.936 -12.792 4.133 1.00 89.81 189 TRP A CA 1
ATOM 1428 C C . TRP A 1 189 ? 9.430 -11.415 4.565 1.00 89.81 189 TRP A C 1
ATOM 1430 O O . TRP A 1 189 ? 10.224 -10.506 4.801 1.00 89.81 189 TRP A O 1
ATOM 1440 N N . THR A 1 190 ? 8.111 -11.266 4.707 1.00 91.25 190 THR A N 1
ATOM 1441 C CA . THR A 1 190 ? 7.489 -10.004 5.132 1.00 91.25 190 THR A CA 1
ATOM 1442 C C . THR A 1 190 ? 7.968 -9.604 6.531 1.00 91.25 190 THR A C 1
ATOM 1444 O O . THR A 1 190 ? 8.336 -8.448 6.744 1.00 91.25 190 THR A O 1
ATOM 1447 N N . GLN A 1 191 ? 8.026 -10.565 7.458 1.00 91.06 191 GLN A N 1
ATOM 1448 C CA . GLN A 1 191 ? 8.516 -10.366 8.820 1.00 91.06 191 GLN A CA 1
ATOM 1449 C C . GLN A 1 191 ? 10.013 -10.022 8.847 1.00 91.06 191 GLN A C 1
ATOM 1451 O O . GLN A 1 191 ? 10.395 -9.043 9.482 1.00 91.06 191 GLN A O 1
ATOM 1456 N N . ALA A 1 192 ? 10.853 -10.744 8.098 1.00 90.38 192 ALA A N 1
ATOM 1457 C CA . ALA A 1 192 ? 12.288 -10.456 8.026 1.00 90.38 192 ALA A CA 1
ATOM 1458 C C . ALA A 1 192 ? 12.575 -9.048 7.471 1.00 90.38 192 ALA A C 1
ATOM 1460 O O . ALA A 1 192 ? 13.440 -8.325 7.973 1.00 90.38 192 ALA A O 1
ATOM 1461 N N . VAL A 1 193 ? 11.829 -8.619 6.446 1.00 90.81 193 VAL A N 1
ATOM 1462 C CA . VAL A 1 193 ? 11.945 -7.254 5.916 1.00 90.81 193 VAL A CA 1
ATOM 1463 C C . VAL A 1 193 ? 11.459 -6.230 6.942 1.00 90.81 193 VAL A C 1
ATOM 1465 O O . VAL A 1 193 ? 12.119 -5.209 7.117 1.00 90.81 193 VAL A O 1
ATOM 1468 N N . PHE A 1 194 ? 10.359 -6.493 7.654 1.00 92.88 194 PHE A N 1
ATOM 1469 C CA . PHE A 1 194 ? 9.875 -5.611 8.720 1.00 92.88 194 PHE A CA 1
ATOM 1470 C C . PHE A 1 194 ? 10.905 -5.421 9.838 1.00 92.88 194 PHE A C 1
ATOM 1472 O O . PHE A 1 194 ? 11.165 -4.285 10.231 1.00 92.88 194 PHE A O 1
ATOM 1479 N N . GLU A 1 195 ? 11.528 -6.497 10.318 1.00 91.62 195 GLU A N 1
ATOM 1480 C CA . GLU A 1 195 ? 12.584 -6.440 11.336 1.00 91.62 195 GLU A CA 1
ATOM 1481 C C . GLU A 1 195 ? 13.774 -5.609 10.860 1.00 91.62 195 GLU A C 1
ATOM 1483 O O . GLU A 1 195 ? 14.240 -4.726 11.583 1.00 91.62 195 GLU A O 1
ATOM 1488 N N . ARG A 1 196 ? 14.197 -5.798 9.602 1.00 89.25 196 ARG A N 1
ATOM 1489 C CA . ARG A 1 196 ? 15.235 -4.959 8.994 1.00 89.25 196 ARG A CA 1
ATOM 1490 C C . ARG A 1 196 ? 14.826 -3.488 8.964 1.00 89.25 196 ARG A C 1
ATOM 1492 O O . ARG A 1 196 ? 15.625 -2.629 9.320 1.00 89.25 196 ARG A O 1
ATOM 1499 N N . MET A 1 197 ? 13.597 -3.180 8.550 1.00 90.06 197 MET A N 1
ATOM 1500 C CA . MET A 1 197 ? 13.108 -1.797 8.490 1.00 90.06 197 MET A CA 1
ATOM 1501 C C . MET A 1 197 ? 12.973 -1.166 9.878 1.00 90.06 197 MET A C 1
ATOM 1503 O O . MET A 1 197 ? 13.256 0.017 10.025 1.00 90.06 197 MET A O 1
ATOM 1507 N N . ASN A 1 198 ? 12.595 -1.932 10.904 1.00 90.00 198 ASN A N 1
ATOM 1508 C CA . ASN A 1 198 ? 12.588 -1.449 12.285 1.00 90.00 198 ASN A CA 1
ATOM 1509 C C . ASN A 1 198 ? 14.004 -1.150 12.790 1.00 90.00 198 ASN A C 1
ATOM 1511 O O . ASN A 1 198 ? 14.192 -0.149 13.474 1.00 90.00 198 ASN A O 1
ATOM 1515 N N . ALA A 1 199 ? 14.994 -1.979 12.445 1.00 87.31 199 ALA A N 1
ATOM 1516 C CA . ALA A 1 199 ? 16.389 -1.719 12.796 1.00 87.31 199 ALA A CA 1
ATOM 1517 C C . ALA A 1 199 ? 16.913 -0.443 12.117 1.00 87.31 199 ALA A C 1
ATOM 1519 O O . ALA A 1 199 ? 17.543 0.383 12.772 1.00 87.31 199 ALA A O 1
ATOM 1520 N N . VAL A 1 200 ? 16.584 -0.250 10.833 1.00 84.25 200 VAL A N 1
ATOM 1521 C CA . VAL A 1 200 ? 16.873 0.994 10.099 1.00 84.25 200 VAL A CA 1
ATOM 1522 C C . VAL A 1 200 ? 16.222 2.184 10.804 1.00 84.25 200 VAL A C 1
ATOM 1524 O O . VAL A 1 200 ? 16.907 3.138 11.149 1.00 84.25 200 VAL A O 1
ATOM 1527 N N . LEU A 1 201 ? 14.923 2.098 11.100 1.00 86.12 201 LEU A N 1
ATOM 1528 C CA . LEU A 1 201 ? 14.172 3.152 11.780 1.00 86.12 201 LEU A CA 1
ATOM 1529 C C . LEU A 1 201 ? 14.775 3.521 13.145 1.00 86.12 201 LEU A C 1
ATOM 1531 O O . LEU A 1 201 ? 14.856 4.699 13.476 1.00 86.12 201 LEU A O 1
ATOM 1535 N N . ALA A 1 202 ? 15.209 2.530 13.927 1.00 85.25 202 ALA A N 1
ATOM 1536 C CA . ALA A 1 202 ? 15.822 2.741 15.238 1.00 85.25 202 ALA A CA 1
ATOM 1537 C C . ALA A 1 202 ? 17.199 3.425 15.160 1.00 85.25 202 ALA A C 1
ATOM 1539 O O . ALA A 1 202 ? 17.603 4.090 16.111 1.00 85.25 202 ALA A O 1
ATOM 1540 N N . ALA A 1 203 ? 17.910 3.268 14.041 1.00 81.62 203 ALA A N 1
ATOM 1541 C CA . ALA A 1 203 ? 19.205 3.897 13.796 1.00 81.62 203 ALA A CA 1
ATOM 1542 C C . ALA A 1 203 ? 19.096 5.306 13.180 1.00 81.62 203 ALA A C 1
ATOM 1544 O O . ALA A 1 203 ? 20.101 6.016 13.109 1.00 81.62 203 ALA A O 1
ATOM 1545 N N . MET A 1 204 ? 17.904 5.725 12.738 1.00 79.50 204 MET A N 1
ATOM 1546 C CA . MET A 1 204 ? 17.711 7.024 12.093 1.00 79.50 204 MET A CA 1
ATOM 1547 C C . MET A 1 204 ? 17.895 8.195 13.077 1.00 79.50 204 MET A C 1
ATOM 1549 O O . MET A 1 204 ? 17.384 8.156 14.200 1.00 79.50 204 MET A O 1
ATOM 1553 N N . PRO A 1 205 ? 18.558 9.291 12.657 1.00 72.94 205 PRO A N 1
ATOM 1554 C CA . PRO A 1 205 ? 18.665 10.498 13.467 1.00 72.94 205 PRO A CA 1
ATOM 1555 C C . PRO A 1 205 ? 17.294 11.164 13.653 1.00 72.94 205 PRO A C 1
ATOM 1557 O O . PRO A 1 205 ? 16.496 11.269 12.723 1.00 72.94 205 PRO A O 1
ATOM 1560 N N . THR A 1 206 ? 17.032 11.667 14.860 1.00 66.88 206 THR A N 1
ATOM 1561 C CA . THR A 1 206 ? 15.752 12.295 15.240 1.00 66.88 206 THR A CA 1
ATOM 1562 C C . THR A 1 206 ? 15.675 13.795 14.927 1.00 66.88 206 THR A C 1
ATOM 1564 O O . THR A 1 206 ? 14.629 14.411 15.126 1.00 66.88 206 THR A O 1
ATOM 1567 N N . THR A 1 207 ? 16.755 14.407 14.428 1.00 56.34 207 THR A N 1
ATOM 1568 C CA . THR A 1 207 ? 16.836 15.843 14.112 1.00 56.34 207 THR A CA 1
ATOM 1569 C C . THR A 1 207 ? 17.194 16.082 12.643 1.00 56.34 207 THR A C 1
ATOM 1571 O O . THR A 1 207 ? 17.952 15.333 12.037 1.00 56.34 207 THR A O 1
ATOM 1574 N N . GLY A 1 208 ? 16.642 17.150 12.054 1.00 50.44 208 GLY A N 1
ATOM 1575 C CA . GLY A 1 208 ? 17.037 17.619 10.717 1.00 50.44 208 GLY A CA 1
ATOM 1576 C C . GLY A 1 208 ? 16.465 16.839 9.530 1.00 50.44 208 GLY A C 1
ATOM 1577 O O . GLY A 1 208 ? 16.990 16.967 8.428 1.00 50.44 208 GLY A O 1
ATOM 1578 N N . VAL A 1 209 ? 15.395 16.067 9.723 1.00 52.91 209 VAL A N 1
ATOM 1579 C CA . VAL A 1 209 ? 14.796 15.195 8.703 1.00 52.91 209 VAL A CA 1
ATOM 1580 C C . VAL A 1 209 ? 13.438 15.733 8.236 1.00 52.91 209 VAL A C 1
ATOM 1582 O O . VAL A 1 209 ? 12.581 16.093 9.040 1.00 52.91 209 VAL A O 1
ATOM 1585 N N . GLY A 1 210 ? 13.235 15.838 6.917 1.00 56.06 210 GLY A N 1
ATOM 1586 C CA . GLY A 1 210 ? 11.954 16.266 6.336 1.00 56.06 210 GLY A CA 1
ATOM 1587 C C . GLY A 1 210 ? 10.799 15.309 6.678 1.00 56.06 210 GLY A C 1
ATOM 1588 O O . GLY A 1 210 ? 11.029 14.202 7.143 1.00 56.06 210 GLY A O 1
ATOM 1589 N N . VAL A 1 211 ? 9.547 15.684 6.367 1.00 53.59 211 VAL A N 1
ATOM 1590 C CA . VAL A 1 211 ? 8.300 14.932 6.698 1.00 53.59 211 VAL A CA 1
ATOM 1591 C C . VAL A 1 211 ? 8.337 13.427 6.355 1.00 53.59 211 VAL A C 1
ATOM 1593 O O . VAL A 1 211 ? 7.574 12.640 6.901 1.00 53.59 211 VAL A O 1
ATOM 1596 N N . ARG A 1 212 ? 9.201 13.012 5.425 1.00 57.50 212 ARG A N 1
ATOM 1597 C CA . ARG A 1 212 ? 9.330 11.628 4.933 1.00 57.50 212 ARG A CA 1
ATOM 1598 C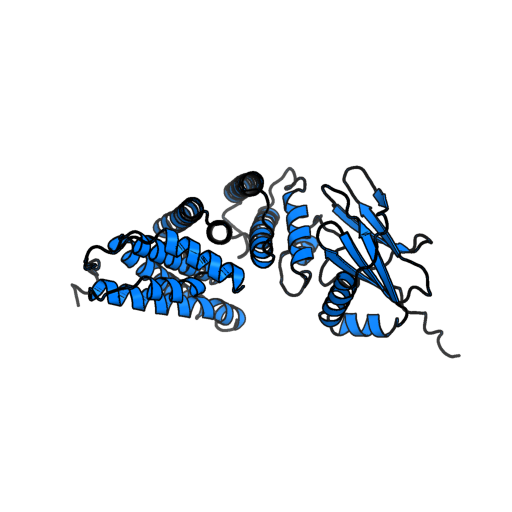 C . ARG A 1 212 ? 10.467 10.825 5.555 1.00 57.50 212 ARG A C 1
ATOM 1600 O O . ARG A 1 212 ? 10.551 9.630 5.297 1.00 57.50 212 ARG A O 1
ATOM 1607 N N . SER A 1 213 ? 11.289 11.486 6.351 1.00 62.44 213 SER A N 1
ATOM 1608 C CA . SER A 1 213 ? 12.320 10.896 7.200 1.00 62.44 213 SER A CA 1
ATOM 1609 C C . SER A 1 213 ? 12.009 11.159 8.681 1.00 62.44 213 SER A C 1
ATOM 1611 O O . SER A 1 213 ? 12.836 10.918 9.549 1.00 62.44 213 SER A O 1
ATOM 1613 N N . ASP A 1 214 ? 10.796 11.648 8.963 1.00 76.38 214 ASP A N 1
ATOM 1614 C CA . ASP A 1 214 ? 10.222 11.744 10.297 1.00 76.38 214 ASP A CA 1
ATOM 1615 C C . ASP A 1 214 ? 10.016 10.322 10.836 1.00 76.38 214 ASP A C 1
ATOM 1617 O O . ASP A 1 214 ? 9.137 9.581 10.384 1.00 76.38 214 ASP A O 1
ATOM 1621 N N . VAL A 1 215 ? 10.874 9.950 11.785 1.00 82.19 215 VAL A N 1
ATOM 1622 C CA . VAL A 1 215 ? 10.919 8.633 12.433 1.00 82.19 215 VAL A CA 1
ATOM 1623 C C . VAL A 1 215 ? 9.543 8.229 12.962 1.00 82.19 215 VAL A C 1
ATOM 1625 O O . VAL A 1 215 ? 9.095 7.102 12.772 1.00 82.19 215 VAL A O 1
ATOM 1628 N N . GLU A 1 216 ? 8.823 9.163 13.566 1.00 84.06 216 GLU A N 1
ATOM 1629 C CA . GLU A 1 216 ? 7.523 8.912 14.175 1.00 84.06 216 GLU A CA 1
ATOM 1630 C C . GLU A 1 216 ? 6.451 8.665 13.101 1.00 84.06 216 GLU A C 1
ATOM 1632 O O . GLU A 1 216 ? 5.629 7.755 13.212 1.00 84.06 216 GLU A O 1
ATOM 1637 N N . GLN A 1 217 ? 6.487 9.422 12.001 1.00 84.75 217 GLN A N 1
ATOM 1638 C CA . GLN A 1 217 ? 5.608 9.173 10.857 1.00 84.75 217 GLN A CA 1
ATOM 1639 C C . GLN A 1 217 ? 5.882 7.813 10.202 1.00 84.75 217 GLN A C 1
ATOM 1641 O O . GLN A 1 217 ? 4.948 7.097 9.818 1.00 84.75 217 GLN A O 1
ATOM 1646 N N . LEU A 1 218 ? 7.155 7.462 10.033 1.00 86.75 218 LEU A N 1
ATOM 1647 C CA . LEU A 1 218 ? 7.574 6.205 9.420 1.00 86.75 218 LEU A CA 1
ATOM 1648 C C . LEU A 1 218 ? 7.197 5.006 10.293 1.00 86.75 218 LEU A C 1
ATOM 1650 O O . LEU A 1 218 ? 6.653 4.031 9.770 1.00 86.75 218 LEU A O 1
ATOM 1654 N N . PHE A 1 219 ? 7.368 5.127 11.613 1.00 90.81 219 PHE A N 1
ATOM 1655 C CA . PHE A 1 219 ? 6.934 4.142 12.601 1.00 90.81 219 PHE A CA 1
ATOM 1656 C C . PHE A 1 219 ? 5.464 3.755 12.408 1.00 90.81 219 PHE A C 1
ATOM 1658 O O . PHE A 1 219 ? 5.150 2.569 12.252 1.00 90.81 219 PHE A O 1
ATOM 1665 N N . VAL A 1 220 ? 4.573 4.755 12.372 1.00 91.50 220 VAL A N 1
ATOM 1666 C CA . VAL A 1 220 ? 3.126 4.537 12.227 1.00 91.50 220 VAL A CA 1
ATOM 1667 C C . VAL A 1 220 ? 2.791 4.043 10.817 1.00 91.50 220 VAL A C 1
ATOM 1669 O O . VAL A 1 220 ? 1.960 3.152 10.659 1.00 91.50 220 VAL A O 1
ATOM 1672 N N . SER A 1 221 ? 3.454 4.564 9.777 1.00 91.94 221 SER A N 1
ATOM 1673 C CA . SER A 1 221 ? 3.197 4.168 8.381 1.00 91.94 221 SER A CA 1
ATOM 1674 C C . SER A 1 221 ? 3.487 2.688 8.122 1.00 91.94 221 SER A C 1
ATOM 1676 O O . SER A 1 221 ? 2.690 2.017 7.463 1.00 91.94 221 SER A O 1
ATOM 1678 N N . MET A 1 222 ? 4.606 2.173 8.645 1.00 93.88 222 MET A N 1
ATOM 1679 C CA . MET A 1 222 ? 4.979 0.760 8.521 1.00 93.88 222 MET A CA 1
ATOM 1680 C C . MET A 1 222 ? 3.939 -0.153 9.165 1.00 93.88 222 MET A C 1
ATOM 1682 O O . MET A 1 222 ? 3.457 -1.094 8.535 1.00 93.88 222 MET A O 1
ATOM 1686 N N . ARG A 1 223 ? 3.570 0.149 10.412 1.00 96.62 223 ARG A N 1
ATOM 1687 C CA . ARG A 1 223 ? 2.611 -0.647 11.188 1.00 96.62 223 ARG A CA 1
ATOM 1688 C C . ARG A 1 223 ? 1.213 -0.576 10.597 1.00 96.62 223 ARG A C 1
ATOM 1690 O O . ARG A 1 223 ? 0.540 -1.598 10.537 1.00 96.62 223 ARG A O 1
ATOM 1697 N N . MET A 1 224 ? 0.819 0.588 10.075 1.00 95.75 224 MET A N 1
ATOM 1698 C CA . MET A 1 224 ? -0.449 0.744 9.370 1.00 95.75 224 MET A CA 1
ATOM 1699 C C . MET A 1 224 ? -0.540 -0.163 8.141 1.00 95.75 224 MET A C 1
ATOM 1701 O O . MET A 1 224 ? -1.532 -0.863 7.948 1.00 95.75 224 MET A O 1
ATOM 1705 N N . ALA A 1 225 ? 0.500 -0.155 7.305 1.00 95.88 225 ALA A N 1
ATOM 1706 C CA . ALA A 1 225 ? 0.535 -0.993 6.114 1.00 95.88 225 ALA A CA 1
ATOM 1707 C C . ALA A 1 225 ? 0.543 -2.491 6.467 1.00 95.88 225 ALA A C 1
ATOM 1709 O O . ALA A 1 225 ? -0.091 -3.287 5.774 1.00 95.88 225 ALA A O 1
ATOM 1710 N N . LEU A 1 226 ? 1.217 -2.872 7.558 1.00 96.50 226 LEU A N 1
ATOM 1711 C CA . LEU A 1 226 ? 1.259 -4.255 8.026 1.00 96.50 226 LEU A CA 1
ATOM 1712 C C . LEU A 1 226 ? -0.067 -4.745 8.595 1.00 96.50 226 LEU A C 1
ATOM 1714 O O . LEU A 1 226 ? -0.506 -5.813 8.184 1.00 96.50 226 LEU A O 1
ATOM 1718 N N . TRP A 1 227 ? -0.740 -3.998 9.478 1.00 97.19 227 TRP A N 1
ATOM 1719 C CA . TRP A 1 227 ? -2.031 -4.473 9.991 1.00 97.19 227 TRP A CA 1
ATOM 1720 C C . TRP A 1 227 ? -3.051 -4.625 8.858 1.00 97.19 227 TRP A C 1
ATOM 1722 O O . TRP A 1 227 ? -3.810 -5.588 8.853 1.00 97.19 227 TRP A O 1
ATOM 1732 N N . GLN A 1 228 ? -3.022 -3.749 7.845 1.00 96.62 228 GLN A N 1
ATOM 1733 C CA . GLN A 1 228 ? -3.870 -3.892 6.655 1.00 96.62 228 GLN A CA 1
ATOM 1734 C C . GLN A 1 228 ? -3.520 -5.141 5.842 1.00 96.62 228 GLN A C 1
ATOM 1736 O O . GLN A 1 228 ? -4.413 -5.874 5.422 1.00 96.62 228 GLN A O 1
ATOM 1741 N N . MET A 1 229 ? -2.228 -5.433 5.662 1.00 95.19 229 MET A N 1
ATOM 1742 C CA . MET A 1 229 ? -1.779 -6.672 5.022 1.00 95.19 229 MET A CA 1
ATOM 1743 C C . MET A 1 229 ? -2.291 -7.907 5.776 1.00 95.19 229 MET A C 1
ATOM 1745 O O . MET A 1 229 ? -2.882 -8.792 5.163 1.00 95.19 229 MET A O 1
ATOM 1749 N N . HIS A 1 230 ? -2.104 -7.939 7.097 1.00 95.75 230 HIS A N 1
ATOM 1750 C CA . HIS A 1 230 ? -2.539 -9.031 7.966 1.00 95.75 230 HIS A CA 1
ATOM 1751 C C . HIS A 1 230 ? -4.062 -9.220 7.919 1.00 95.75 230 HIS A C 1
ATOM 1753 O O . HIS A 1 230 ? -4.537 -10.331 7.688 1.00 95.75 230 HIS A O 1
ATOM 1759 N N . MET A 1 231 ? -4.842 -8.137 8.011 1.00 94.81 231 MET A N 1
ATOM 1760 C CA . MET A 1 231 ? -6.301 -8.198 7.866 1.00 94.81 231 MET A CA 1
ATOM 1761 C C . MET A 1 231 ? -6.725 -8.728 6.493 1.00 94.81 231 MET A C 1
ATOM 1763 O O . MET A 1 231 ? -7.657 -9.525 6.412 1.00 94.81 231 MET A O 1
ATOM 1767 N N . GLY A 1 232 ? -6.022 -8.345 5.423 1.00 91.56 232 GLY A N 1
ATOM 1768 C CA . GLY A 1 232 ? -6.258 -8.865 4.075 1.00 91.56 232 GLY A CA 1
ATOM 1769 C C . GLY A 1 232 ? -5.971 -10.361 3.917 1.00 91.56 232 GLY A C 1
ATOM 1770 O O . GLY A 1 232 ? -6.515 -10.973 3.000 1.00 91.56 232 GLY A O 1
ATOM 1771 N N . ARG A 1 233 ? -5.156 -10.941 4.807 1.00 91.38 233 ARG A N 1
ATOM 1772 C CA . ARG A 1 233 ? -4.794 -12.369 4.852 1.00 91.38 233 ARG A CA 1
ATOM 1773 C C . ARG A 1 233 ? -5.587 -13.182 5.881 1.00 91.38 233 ARG A C 1
ATOM 1775 O O . ARG A 1 233 ? -5.405 -14.392 5.948 1.00 91.38 233 ARG A O 1
ATOM 1782 N N . GLY A 1 234 ? -6.448 -12.549 6.680 1.00 92.50 234 GLY A N 1
ATOM 1783 C CA . GLY A 1 234 ? -7.137 -13.219 7.791 1.00 92.50 234 GLY A CA 1
ATOM 1784 C C . GLY A 1 234 ? -6.286 -13.396 9.053 1.00 92.50 234 GLY A C 1
ATOM 1785 O O . GLY A 1 234 ? -6.684 -14.107 9.968 1.00 92.50 234 GLY A O 1
ATOM 1786 N N . GLU A 1 235 ? -5.121 -12.753 9.133 1.00 94.50 235 GLU A N 1
ATOM 1787 C CA . GLU A 1 235 ? -4.165 -12.866 10.241 1.00 94.50 235 GLU A CA 1
ATOM 1788 C C . GLU A 1 235 ? -4.518 -11.864 11.364 1.00 94.50 235 GLU A C 1
ATOM 1790 O O . GLU A 1 235 ? -3.767 -10.930 11.649 1.00 94.50 235 GLU A O 1
ATOM 1795 N N . VAL A 1 236 ? -5.697 -12.019 11.979 1.00 95.81 236 VAL A N 1
ATOM 1796 C CA . VAL A 1 236 ? -6.281 -11.031 12.914 1.00 95.81 236 VAL A CA 1
ATOM 1797 C C . VAL A 1 236 ? -5.364 -10.716 14.102 1.00 95.81 236 VAL A C 1
ATOM 1799 O O . VAL A 1 236 ? -5.182 -9.547 14.434 1.00 95.81 236 VAL A O 1
ATOM 1802 N N . ASP A 1 237 ? -4.737 -11.721 14.715 1.00 95.50 237 ASP A N 1
ATOM 1803 C CA . ASP A 1 237 ? -3.864 -11.505 15.879 1.00 95.50 237 ASP A CA 1
ATOM 1804 C C . ASP A 1 237 ? -2.586 -10.738 15.516 1.00 95.50 237 ASP A C 1
ATOM 1806 O O . ASP A 1 237 ? -2.139 -9.864 16.260 1.00 95.50 237 ASP A O 1
ATOM 1810 N N . ALA A 1 238 ? -2.027 -10.995 14.330 1.00 95.44 238 ALA A N 1
ATOM 1811 C CA . ALA A 1 238 ? -0.880 -10.244 13.827 1.00 95.44 238 ALA A CA 1
ATOM 1812 C C . ALA A 1 238 ? -1.261 -8.791 13.499 1.00 95.44 238 ALA A C 1
ATOM 1814 O O . ALA A 1 238 ? -0.490 -7.867 13.771 1.00 95.44 238 ALA A O 1
ATOM 1815 N N . ALA A 1 239 ? -2.465 -8.569 12.957 1.00 96.88 239 ALA A N 1
ATOM 1816 C CA . ALA A 1 239 ? -2.996 -7.226 12.747 1.00 96.88 239 ALA A CA 1
ATOM 1817 C C . ALA A 1 239 ? -3.169 -6.475 14.074 1.00 96.88 239 ALA A C 1
ATOM 1819 O O . ALA A 1 239 ? -2.735 -5.328 14.189 1.00 96.88 239 ALA A O 1
ATOM 1820 N N . GLN A 1 240 ? -3.739 -7.141 15.080 1.00 97.25 240 GLN A N 1
ATOM 1821 C CA . GLN A 1 240 ? -3.937 -6.593 16.415 1.00 97.25 240 GLN A CA 1
ATOM 1822 C C . GLN A 1 240 ? -2.609 -6.174 17.060 1.00 97.25 240 GLN A C 1
ATOM 1824 O O . GLN A 1 240 ? -2.495 -5.037 17.506 1.00 97.25 240 GLN A O 1
ATOM 1829 N N . ALA A 1 241 ? -1.581 -7.028 17.038 1.00 97.00 241 ALA A N 1
ATOM 1830 C CA . ALA A 1 241 ? -0.275 -6.696 17.616 1.00 97.00 241 ALA A CA 1
ATOM 1831 C C . ALA A 1 241 ? 0.326 -5.414 17.004 1.00 97.00 241 ALA A C 1
ATOM 1833 O O . ALA A 1 241 ? 0.910 -4.576 17.691 1.00 97.00 241 ALA A O 1
ATOM 1834 N N . ARG A 1 242 ? 0.149 -5.214 15.691 1.00 97.44 242 ARG A N 1
ATOM 1835 C CA . ARG A 1 242 ? 0.599 -3.993 15.005 1.00 97.44 242 ARG A CA 1
ATOM 1836 C C . ARG A 1 242 ? -0.230 -2.762 15.374 1.00 97.44 242 ARG A C 1
ATOM 1838 O O . ARG A 1 242 ? 0.324 -1.665 15.406 1.00 97.44 242 ARG A O 1
ATOM 1845 N N . LEU A 1 243 ? -1.525 -2.922 15.641 1.00 97.56 243 LEU A N 1
ATOM 1846 C CA . LEU A 1 243 ? -2.392 -1.847 16.129 1.00 97.56 243 LEU A CA 1
ATOM 1847 C C . LEU A 1 243 ? -2.035 -1.447 17.566 1.00 97.56 243 LEU A C 1
ATOM 1849 O O . LEU A 1 243 ? -1.926 -0.256 17.845 1.00 97.56 243 LEU A O 1
ATOM 1853 N N . GLU A 1 244 ? -1.771 -2.415 18.442 1.00 96.69 244 GLU A N 1
ATOM 1854 C CA . GLU A 1 244 ? -1.342 -2.184 19.828 1.00 96.69 244 GLU A CA 1
ATOM 1855 C C . GLU A 1 244 ? -0.039 -1.383 19.899 1.00 96.69 244 GLU A C 1
ATOM 1857 O O . GLU A 1 244 ? 0.057 -0.431 20.668 1.00 96.69 244 GLU A O 1
ATOM 1862 N N . GLU A 1 245 ? 0.935 -1.678 19.031 1.00 95.44 245 GLU A N 1
ATOM 1863 C CA . GLU A 1 245 ? 2.161 -0.877 18.919 1.00 95.44 245 GLU A CA 1
ATOM 1864 C C . GLU A 1 245 ? 1.888 0.585 18.527 1.00 95.44 245 GLU A C 1
ATOM 1866 O O . GLU A 1 245 ? 2.583 1.489 18.991 1.00 95.44 245 GLU A O 1
ATOM 1871 N N . ILE A 1 246 ? 0.890 0.837 17.671 1.00 94.38 246 ILE A N 1
ATOM 1872 C CA . ILE A 1 246 ? 0.500 2.199 17.277 1.00 94.38 246 ILE A CA 1
ATOM 1873 C C . ILE A 1 246 ? -0.180 2.925 18.442 1.00 94.38 246 ILE A C 1
ATOM 1875 O O . ILE A 1 246 ? 0.110 4.100 18.671 1.00 94.38 246 ILE A O 1
ATOM 1879 N N . VAL A 1 247 ? -1.070 2.242 19.166 1.00 92.75 247 VAL A N 1
ATOM 1880 C CA . VAL A 1 247 ? -1.782 2.802 20.325 1.00 92.75 247 VAL A CA 1
ATOM 1881 C C . VAL A 1 247 ? -0.795 3.136 21.442 1.00 92.75 247 VAL A C 1
ATOM 1883 O O . VAL A 1 247 ? -0.739 4.283 21.873 1.00 92.75 247 VAL A O 1
ATOM 1886 N N . ALA A 1 248 ? 0.075 2.194 21.814 1.00 91.88 248 ALA A N 1
ATOM 1887 C CA . ALA A 1 248 ? 1.104 2.420 22.827 1.00 91.88 248 ALA A CA 1
ATOM 1888 C C . ALA A 1 248 ? 2.045 3.578 22.449 1.00 91.88 248 ALA A C 1
ATOM 1890 O O . ALA A 1 248 ? 2.426 4.386 23.295 1.00 91.88 248 ALA A O 1
ATOM 1891 N N . TYR A 1 249 ? 2.400 3.694 21.165 1.00 87.12 249 TYR A N 1
ATOM 1892 C CA . TYR A 1 249 ? 3.197 4.818 20.678 1.00 87.12 249 TYR A CA 1
ATOM 1893 C C . TYR A 1 249 ? 2.466 6.164 20.823 1.00 87.12 249 TYR A C 1
ATOM 1895 O O . TYR A 1 249 ? 3.084 7.161 21.211 1.00 87.12 249 TYR A O 1
ATOM 1903 N N . HIS A 1 250 ? 1.164 6.205 20.525 1.00 84.06 250 HIS A N 1
ATOM 1904 C CA . HIS A 1 250 ? 0.358 7.411 20.686 1.00 84.06 250 HIS A CA 1
ATOM 1905 C C . HIS A 1 250 ? 0.282 7.863 22.144 1.00 84.06 250 HIS A C 1
ATOM 1907 O O . HIS A 1 250 ? 0.539 9.036 22.409 1.00 84.06 250 HIS A O 1
ATOM 1913 N N . ASP A 1 251 ? 0.005 6.944 23.069 1.00 81.38 251 ASP A N 1
ATOM 1914 C CA . ASP A 1 251 ? -0.153 7.259 24.493 1.00 81.38 251 ASP A CA 1
ATOM 1915 C C . ASP A 1 251 ? 1.128 7.869 25.090 1.00 81.38 251 ASP A C 1
ATOM 1917 O O . ASP A 1 251 ? 1.072 8.763 25.932 1.00 81.38 251 ASP A O 1
ATOM 1921 N N . LEU A 1 252 ? 2.303 7.458 24.596 1.00 76.38 252 LEU A N 1
ATOM 1922 C CA . LEU A 1 252 ? 3.600 8.011 25.003 1.00 76.38 252 LEU A CA 1
ATOM 1923 C C . LEU A 1 252 ? 3.934 9.372 24.364 1.00 76.38 252 LEU A C 1
ATOM 1925 O O . LEU A 1 252 ? 4.831 10.067 24.844 1.00 76.38 252 LEU A O 1
ATOM 1929 N N . SER A 1 253 ? 3.274 9.741 23.262 1.00 68.12 253 SER A N 1
ATOM 1930 C CA . SER A 1 253 ? 3.681 10.862 22.393 1.00 68.12 253 SER A CA 1
ATOM 1931 C C . SER A 1 253 ? 2.533 11.814 22.023 1.00 68.12 253 SER A C 1
ATOM 1933 O O . SER A 1 253 ? 2.638 12.557 21.040 1.00 68.12 253 SER A O 1
ATOM 1935 N N . ILE A 1 254 ? 1.443 11.817 22.796 1.00 59.84 254 ILE A N 1
ATOM 1936 C CA . ILE A 1 254 ? 0.185 12.523 22.488 1.00 59.84 254 ILE A CA 1
ATOM 1937 C C . ILE A 1 254 ? 0.358 14.040 22.279 1.00 59.84 254 ILE A C 1
ATOM 1939 O O . ILE A 1 254 ? -0.315 14.644 21.436 1.00 59.84 254 ILE A O 1
ATOM 1943 N N . ASP A 1 255 ? 1.331 14.649 22.961 1.00 58.91 255 ASP A N 1
ATOM 1944 C CA . ASP A 1 255 ? 1.604 16.092 22.910 1.00 58.91 255 ASP A CA 1
ATOM 1945 C C . ASP A 1 255 ? 2.482 16.524 21.723 1.00 58.91 255 ASP A C 1
ATOM 1947 O O . ASP A 1 255 ? 2.674 17.716 21.483 1.00 58.91 255 ASP A O 1
ATOM 1951 N N . ARG A 1 256 ? 3.013 15.574 20.939 1.00 61.97 256 ARG A N 1
ATOM 1952 C CA . ARG A 1 256 ? 3.969 15.836 19.843 1.00 61.97 256 ARG A CA 1
ATOM 1953 C C . ARG A 1 256 ? 3.364 15.749 18.440 1.00 61.97 256 ARG A C 1
ATOM 1955 O O . ARG A 1 256 ? 4.096 15.658 17.455 1.00 61.97 256 ARG A O 1
ATOM 1962 N N . ILE A 1 257 ? 2.038 15.769 18.298 1.00 57.44 257 ILE A N 1
ATOM 1963 C CA . ILE A 1 257 ? 1.390 15.565 16.991 1.00 57.44 257 ILE A CA 1
ATOM 1964 C C . ILE A 1 257 ? 1.616 16.779 16.077 1.00 57.44 257 ILE A C 1
ATOM 1966 O O . ILE A 1 257 ? 0.926 17.791 16.187 1.00 57.44 257 ILE A O 1
ATOM 1970 N N . VAL A 1 258 ? 2.557 16.672 15.128 1.00 62.34 258 VAL A N 1
ATOM 1971 C CA . VAL A 1 258 ? 2.859 17.761 14.181 1.00 62.34 258 VAL A CA 1
ATOM 1972 C C . VAL A 1 258 ? 3.062 17.261 12.739 1.00 62.34 258 VAL A C 1
ATOM 1974 O O . VAL A 1 258 ? 4.144 17.399 12.179 1.00 62.34 258 VAL A O 1
ATOM 1977 N N . ASN A 1 259 ? 2.020 16.705 12.100 1.00 70.88 259 ASN A N 1
ATOM 1978 C CA . ASN A 1 259 ? 1.708 16.872 10.659 1.00 70.88 259 ASN A CA 1
ATOM 1979 C C . ASN A 1 259 ? 0.460 16.065 10.223 1.00 70.88 259 ASN A C 1
ATOM 1981 O O . ASN A 1 259 ? 0.025 15.141 10.905 1.00 70.88 259 ASN A O 1
ATOM 1985 N N . CYS A 1 260 ? -0.099 16.409 9.053 1.00 73.56 260 CYS A N 1
ATOM 1986 C CA . CYS A 1 260 ? -1.291 15.775 8.472 1.00 73.56 260 CYS A CA 1
ATOM 1987 C C . CYS A 1 260 ? -1.152 14.261 8.244 1.00 73.56 260 CYS A C 1
ATOM 1989 O O . CYS A 1 260 ? -2.080 13.510 8.534 1.00 73.56 260 CYS A O 1
ATOM 1991 N N . ASN A 1 261 ? 0.001 13.801 7.751 1.00 77.38 261 ASN A N 1
ATOM 1992 C CA . ASN A 1 261 ? 0.214 12.398 7.388 1.00 77.38 261 ASN A CA 1
ATOM 1993 C C . ASN A 1 261 ? 0.189 11.472 8.608 1.00 77.38 261 ASN A C 1
ATOM 1995 O O . ASN A 1 261 ? -0.332 10.356 8.531 1.00 77.38 261 ASN A O 1
ATOM 1999 N N . ARG A 1 262 ? 0.709 11.950 9.743 1.00 83.50 262 ARG A N 1
ATOM 2000 C CA . ARG A 1 262 ? 0.697 11.193 10.994 1.00 83.50 262 ARG A CA 1
ATOM 2001 C C . ARG A 1 262 ? -0.693 11.094 11.573 1.00 83.50 262 ARG A C 1
ATOM 2003 O O . ARG A 1 262 ? -1.133 9.991 11.887 1.00 83.50 262 ARG A O 1
ATOM 2010 N N . SER A 1 263 ? -1.411 12.215 11.624 1.00 85.38 263 SER A N 1
ATOM 2011 C CA . SER A 1 263 ? -2.814 12.225 12.038 1.00 85.38 263 SER A CA 1
ATOM 2012 C C . SER A 1 263 ? -3.666 11.301 11.171 1.00 85.38 263 SER A C 1
ATOM 2014 O O . SER A 1 263 ? -4.518 10.592 11.698 1.00 85.38 263 SER A O 1
ATOM 2016 N N . TYR A 1 264 ? -3.399 11.249 9.861 1.00 87.12 264 TYR A N 1
ATOM 2017 C CA . TYR A 1 264 ? -4.112 10.353 8.959 1.00 87.12 264 TYR A CA 1
ATOM 2018 C C . TYR A 1 264 ? -3.938 8.878 9.330 1.00 87.12 264 TYR A C 1
ATOM 2020 O O . TYR A 1 264 ? -4.927 8.153 9.460 1.00 87.12 264 TYR A O 1
ATOM 2028 N N . ASN A 1 265 ? -2.695 8.434 9.527 1.00 90.31 265 ASN A N 1
ATOM 2029 C CA . ASN A 1 265 ? -2.426 7.033 9.832 1.00 90.31 265 ASN A CA 1
ATOM 2030 C C . ASN A 1 265 ? -2.893 6.646 11.247 1.00 90.31 265 ASN A C 1
ATOM 2032 O O . ASN A 1 265 ? -3.418 5.547 11.440 1.00 90.31 265 ASN A O 1
ATOM 2036 N N . LEU A 1 266 ? -2.714 7.544 12.223 1.00 91.56 266 LEU A N 1
ATOM 2037 C CA . LEU A 1 266 ? -3.117 7.333 13.615 1.00 91.56 266 LEU A CA 1
ATOM 2038 C C . LEU A 1 266 ? -4.637 7.206 13.743 1.00 91.56 266 LEU A C 1
ATOM 2040 O O . LEU A 1 266 ? -5.102 6.190 14.247 1.00 91.56 266 LEU A O 1
ATOM 2044 N N . ALA A 1 267 ? -5.409 8.166 13.218 1.00 92.31 267 ALA A N 1
ATOM 2045 C CA . ALA A 1 267 ? -6.869 8.156 13.342 1.00 92.31 267 ALA A CA 1
ATOM 2046 C C . ALA A 1 267 ? -7.483 6.882 12.741 1.00 92.31 267 ALA A C 1
ATOM 2048 O O . ALA A 1 267 ? -8.315 6.229 13.366 1.00 92.31 267 ALA A O 1
ATOM 2049 N N . LYS A 1 268 ? -7.020 6.481 11.549 1.00 95.19 268 LYS A N 1
ATOM 2050 C CA . LYS A 1 268 ? -7.460 5.245 10.886 1.00 95.19 268 LYS A CA 1
ATOM 2051 C C . LYS A 1 268 ? -7.120 3.985 11.683 1.00 95.19 268 LYS A C 1
ATOM 2053 O O . LYS A 1 268 ? -7.952 3.087 11.785 1.00 95.19 268 LYS A O 1
ATOM 2058 N N . SER A 1 269 ? -5.916 3.922 12.248 1.00 96.31 269 SER A N 1
ATOM 2059 C CA . SER A 1 269 ? -5.468 2.757 13.017 1.00 96.31 269 SER A CA 1
ATOM 2060 C C . SER A 1 269 ? -6.189 2.660 14.363 1.00 96.31 269 SER A C 1
ATOM 2062 O O . SER A 1 269 ? -6.674 1.590 14.706 1.00 96.31 269 SER A O 1
ATOM 2064 N N . MET A 1 270 ? -6.356 3.771 15.085 1.00 95.81 270 MET A N 1
ATOM 2065 C CA . MET A 1 270 ? -7.141 3.813 16.327 1.00 95.81 270 MET A CA 1
ATOM 2066 C C . MET A 1 270 ? -8.588 3.412 16.099 1.00 95.81 270 MET A C 1
ATOM 2068 O O . MET A 1 270 ? -9.141 2.638 16.870 1.00 95.81 270 MET A O 1
ATOM 2072 N N . PHE A 1 271 ? -9.186 3.886 15.007 1.00 97.62 271 PHE A N 1
ATOM 2073 C CA . PHE A 1 271 ? -10.540 3.500 14.658 1.00 97.62 271 PHE A CA 1
ATOM 2074 C C . PHE A 1 271 ? -10.655 1.990 14.418 1.00 97.62 271 PHE A C 1
ATOM 2076 O O . PHE A 1 271 ? -11.518 1.360 15.018 1.00 97.62 271 PHE A O 1
ATOM 2083 N N . MET A 1 272 ? -9.757 1.384 13.629 1.00 97.94 272 MET A N 1
ATOM 2084 C CA . MET A 1 272 ? -9.746 -0.076 13.443 1.00 97.94 272 MET A CA 1
ATOM 2085 C C . MET A 1 272 ? -9.512 -0.833 14.756 1.00 97.94 272 MET A C 1
ATOM 2087 O O . MET A 1 272 ? -10.194 -1.821 15.014 1.00 97.94 272 MET A O 1
ATOM 2091 N N . ALA A 1 273 ? -8.593 -0.362 15.603 1.00 97.88 273 ALA A N 1
ATOM 2092 C CA . ALA A 1 273 ? -8.365 -0.944 16.922 1.00 97.88 273 ALA A CA 1
ATOM 2093 C C . ALA A 1 273 ? -9.638 -0.885 17.786 1.00 97.88 273 ALA A C 1
ATOM 2095 O O . ALA A 1 273 ? -9.984 -1.868 18.433 1.00 97.88 273 ALA A O 1
ATOM 2096 N N . GLY A 1 274 ? -10.379 0.227 17.739 1.00 97.44 274 GLY A N 1
ATOM 2097 C CA . GLY A 1 274 ? -11.661 0.374 18.428 1.00 97.44 274 GLY A CA 1
ATOM 2098 C C . GLY A 1 274 ? -12.736 -0.572 17.891 1.00 97.44 274 GLY A C 1
ATOM 2099 O O . GLY A 1 274 ? -13.478 -1.159 18.673 1.00 97.44 274 GLY A O 1
ATOM 2100 N N . LEU A 1 275 ? -12.795 -0.792 16.572 1.00 97.50 275 LEU A N 1
ATOM 2101 C CA . LEU A 1 275 ? -13.703 -1.782 15.978 1.00 97.50 275 LEU A CA 1
ATOM 2102 C C . LEU A 1 275 ? -13.359 -3.217 16.404 1.00 97.50 275 LEU A C 1
ATOM 2104 O O . LEU A 1 275 ? -14.268 -4.005 16.656 1.00 97.50 275 LEU A O 1
ATOM 2108 N N . LEU A 1 276 ? -12.070 -3.561 16.503 1.00 96.75 276 LEU A N 1
ATOM 2109 C CA . LEU A 1 276 ? -11.627 -4.867 17.003 1.00 96.75 276 LEU A CA 1
ATOM 2110 C C . LEU A 1 276 ? -11.924 -5.041 18.497 1.00 96.75 276 LEU A C 1
ATOM 2112 O O . LEU A 1 276 ? -12.392 -6.105 18.889 1.00 96.75 276 LEU A O 1
ATOM 2116 N N . ALA A 1 277 ? -11.724 -4.000 19.308 1.00 95.50 277 ALA A N 1
ATOM 2117 C CA . ALA A 1 277 ? -12.107 -3.999 20.719 1.00 95.50 277 ALA A CA 1
ATOM 2118 C C . ALA A 1 277 ? -13.626 -4.198 20.886 1.00 95.50 277 ALA A C 1
ATOM 2120 O O . ALA A 1 277 ? -14.051 -5.049 21.662 1.00 95.50 277 ALA A O 1
ATOM 2121 N N . LEU A 1 278 ? -14.455 -3.506 20.089 1.00 93.50 278 LEU A N 1
ATOM 2122 C CA . LEU A 1 278 ? -15.906 -3.749 20.058 1.00 93.50 278 LEU A CA 1
ATOM 2123 C C . LEU A 1 278 ? -16.237 -5.198 19.704 1.00 93.50 278 LEU A C 1
ATOM 2125 O O . LEU A 1 278 ? -17.062 -5.815 20.369 1.00 93.50 278 LEU A O 1
ATOM 2129 N N . ALA A 1 279 ? -15.599 -5.737 18.662 1.00 92.31 279 ALA A N 1
ATOM 2130 C CA . ALA A 1 279 ? -15.828 -7.113 18.235 1.00 92.31 279 ALA A CA 1
ATOM 2131 C C . ALA A 1 279 ? -15.491 -8.127 19.341 1.00 92.31 279 ALA A C 1
ATOM 2133 O O . ALA A 1 279 ? -16.085 -9.198 19.380 1.00 92.31 279 ALA A O 1
ATOM 2134 N N . ARG A 1 280 ? -14.586 -7.777 20.259 1.00 91.94 280 ARG A N 1
ATOM 2135 C CA . ARG A 1 280 ? -14.135 -8.614 21.377 1.00 91.94 280 ARG A CA 1
ATOM 2136 C C . ARG A 1 280 ? -14.864 -8.349 22.698 1.00 91.94 280 ARG A C 1
ATOM 2138 O O . ARG A 1 280 ? -14.440 -8.879 23.719 1.00 91.94 280 ARG A O 1
ATOM 2145 N N . ASP A 1 281 ? -15.957 -7.581 22.683 1.00 89.38 281 ASP A N 1
ATOM 2146 C CA . ASP A 1 281 ? -16.721 -7.197 23.886 1.00 89.38 281 ASP A CA 1
ATOM 2147 C C . ASP A 1 281 ? -15.903 -6.338 24.881 1.00 89.38 281 ASP A C 1
ATOM 2149 O O . ASP A 1 281 ? -16.106 -6.379 26.091 1.00 89.38 281 ASP A O 1
ATOM 2153 N N . GLU A 1 282 ? -14.965 -5.527 24.374 1.00 91.75 282 GLU A N 1
ATOM 2154 C CA . GLU A 1 282 ? -14.095 -4.638 25.160 1.00 91.75 282 GLU A CA 1
ATOM 2155 C C . GLU A 1 282 ? -14.558 -3.170 25.047 1.00 91.75 282 GLU A C 1
ATOM 2157 O O . GLU A 1 282 ? -13.843 -2.299 24.538 1.00 91.75 282 GLU A O 1
ATOM 2162 N N . ALA A 1 283 ? -15.783 -2.882 25.505 1.00 89.69 283 ALA A N 1
ATOM 2163 C CA . ALA A 1 283 ? -16.456 -1.588 25.321 1.00 89.69 283 ALA A CA 1
ATOM 2164 C C . ALA A 1 283 ? -15.651 -0.375 25.835 1.00 89.69 283 ALA A C 1
ATOM 2166 O O . ALA A 1 283 ? -15.574 0.645 25.147 1.00 89.69 283 ALA A O 1
ATOM 2167 N N . ASP A 1 284 ? -15.001 -0.493 26.997 1.00 89.75 284 ASP A N 1
ATOM 2168 C CA . ASP A 1 284 ? -14.190 0.589 27.574 1.00 89.75 284 ASP A CA 1
ATOM 2169 C C . ASP A 1 284 ? -12.962 0.922 26.725 1.00 89.75 284 ASP A C 1
ATOM 2171 O O . ASP A 1 284 ? -12.627 2.092 26.516 1.00 89.75 284 ASP A O 1
ATOM 2175 N N . LEU A 1 285 ? -12.284 -0.107 26.211 1.00 93.25 285 LEU A N 1
ATOM 2176 C CA . LEU A 1 285 ? -11.142 0.087 25.327 1.00 93.25 285 LEU A CA 1
ATOM 2177 C C . LEU A 1 285 ? -11.596 0.686 23.993 1.00 93.25 285 LEU A C 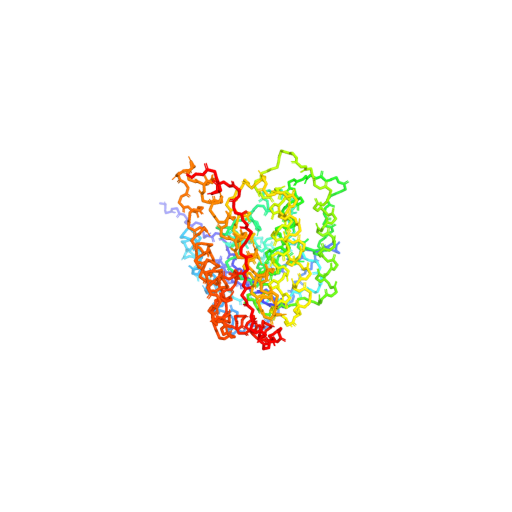1
ATOM 2179 O O . LEU A 1 285 ? -10.971 1.629 23.508 1.00 93.25 285 LEU A O 1
ATOM 2183 N N . ALA A 1 286 ? -12.700 0.186 23.435 1.00 94.94 286 ALA A N 1
ATOM 2184 C CA . ALA A 1 286 ? -13.281 0.725 22.214 1.00 94.94 286 ALA A CA 1
ATOM 2185 C C . ALA A 1 286 ? -13.634 2.214 22.346 1.00 94.94 286 ALA A C 1
ATOM 2187 O O . ALA A 1 286 ? -13.260 3.004 21.480 1.00 94.94 286 ALA A O 1
ATOM 2188 N N . GLY A 1 287 ? -14.286 2.606 23.447 1.00 93.81 287 GLY A N 1
ATOM 2189 C CA . GLY A 1 287 ? -14.633 3.997 23.743 1.00 93.81 287 GLY A CA 1
ATOM 2190 C C . GLY A 1 287 ? -13.411 4.917 23.722 1.00 93.81 287 GLY A C 1
ATOM 2191 O O . GLY A 1 287 ? -13.383 5.879 22.950 1.00 93.81 287 GLY A O 1
ATOM 2192 N N . ARG A 1 288 ? -12.356 4.564 24.474 1.00 94.12 288 ARG A N 1
ATOM 2193 C CA . ARG A 1 288 ? -11.084 5.314 24.481 1.00 94.12 288 ARG A CA 1
ATOM 2194 C C . ARG A 1 288 ? -10.462 5.431 23.088 1.00 94.12 288 ARG A C 1
ATOM 2196 O O . ARG A 1 288 ? -9.976 6.489 22.701 1.00 94.12 288 ARG A O 1
ATOM 2203 N N . LEU A 1 289 ? -10.473 4.351 22.309 1.00 96.44 289 LEU A N 1
ATOM 2204 C CA . LEU A 1 289 ? -9.884 4.341 20.968 1.00 96.44 289 LEU A CA 1
ATOM 2205 C C . LEU A 1 289 ? -10.668 5.212 19.977 1.00 96.44 289 LEU A C 1
ATOM 2207 O O . LEU A 1 289 ? -10.060 5.869 19.129 1.00 96.44 289 LEU A O 1
ATOM 2211 N N . PHE A 1 290 ? -11.997 5.264 20.088 1.00 96.69 290 PHE A N 1
ATOM 2212 C CA . PHE A 1 290 ? -12.822 6.159 19.275 1.00 96.69 290 PHE A CA 1
ATOM 2213 C C . PHE A 1 290 ? -12.625 7.629 19.637 1.00 96.69 290 PHE A C 1
ATOM 2215 O O . PHE A 1 290 ? -12.531 8.469 18.739 1.00 96.69 290 PHE A O 1
ATOM 2222 N N . GLU A 1 291 ? -12.509 7.935 20.927 1.00 93.75 291 GLU A N 1
ATOM 2223 C CA . GLU A 1 291 ? -12.164 9.273 21.401 1.00 93.75 291 GLU A CA 1
ATOM 2224 C C . GLU A 1 291 ? -10.799 9.716 20.854 1.00 93.75 291 GLU A C 1
ATOM 2226 O O . GLU A 1 291 ? -10.705 10.757 20.197 1.00 93.75 291 GLU A O 1
ATOM 2231 N N . ASN A 1 292 ? -9.772 8.871 20.989 1.00 92.19 292 ASN A N 1
ATOM 2232 C CA . ASN A 1 292 ? -8.436 9.137 20.453 1.00 92.19 292 ASN A CA 1
ATOM 2233 C C . ASN A 1 292 ? -8.451 9.335 18.927 1.00 92.19 292 ASN A C 1
ATOM 2235 O O . ASN A 1 292 ? -7.815 10.257 18.413 1.00 92.19 292 ASN A O 1
ATOM 2239 N N . ALA A 1 293 ? -9.209 8.522 18.180 1.00 92.94 293 ALA A N 1
ATOM 2240 C CA . ALA A 1 293 ? -9.326 8.671 16.729 1.00 92.94 293 ALA A CA 1
ATOM 2241 C C . ALA A 1 293 ? -9.902 10.044 16.328 1.00 92.94 293 ALA A C 1
ATOM 2243 O O . ALA A 1 293 ? -9.398 10.685 15.396 1.00 92.94 293 ALA A O 1
ATOM 2244 N N . ALA A 1 294 ? -10.933 10.513 17.039 1.00 91.62 294 ALA A N 1
ATOM 2245 C CA . ALA A 1 294 ? -11.540 11.822 16.812 1.00 91.62 294 ALA A CA 1
ATOM 2246 C C . ALA A 1 294 ? -10.608 12.974 17.234 1.00 91.62 294 ALA A C 1
ATOM 2248 O O . ALA A 1 294 ? -10.463 13.954 16.493 1.00 91.62 294 ALA A O 1
ATOM 2249 N N . ASP A 1 295 ? -9.925 12.848 18.375 1.00 89.06 295 ASP A N 1
ATOM 2250 C CA . ASP A 1 295 ? -9.000 13.869 18.869 1.00 89.06 295 ASP A CA 1
ATOM 2251 C C . ASP A 1 295 ? -7.776 14.029 17.954 1.00 89.06 295 ASP A C 1
ATOM 2253 O O . ASP A 1 295 ? -7.410 15.146 17.577 1.00 89.06 295 ASP A O 1
ATOM 2257 N N . VAL A 1 296 ? -7.196 12.923 17.480 1.00 88.12 296 VAL A N 1
ATOM 2258 C CA . VAL A 1 296 ? -6.097 12.937 16.503 1.00 88.12 296 VAL A CA 1
ATOM 2259 C C . VAL A 1 296 ? -6.496 13.646 15.209 1.00 88.12 296 VAL A C 1
ATOM 2261 O O . VAL A 1 296 ? -5.700 14.424 14.665 1.00 88.12 296 VAL A O 1
ATOM 2264 N N . PHE A 1 297 ? -7.712 13.407 14.703 1.00 87.06 297 PHE A N 1
ATOM 2265 C CA . PHE A 1 297 ? -8.231 14.119 13.534 1.00 87.06 297 PHE A CA 1
ATOM 2266 C C . PHE A 1 297 ? -8.319 15.626 13.801 1.00 87.06 297 PHE A C 1
ATOM 2268 O O . PHE A 1 297 ? -7.791 16.423 13.019 1.00 87.06 297 PHE A O 1
ATOM 2275 N N . ARG A 1 298 ? -8.924 16.018 14.928 1.00 85.56 298 ARG A N 1
ATOM 2276 C CA . ARG A 1 298 ? -9.083 17.420 15.339 1.00 85.56 298 ARG A CA 1
ATOM 2277 C C . ARG A 1 298 ? -7.734 18.134 15.454 1.00 85.56 298 ARG A C 1
ATOM 2279 O O . ARG A 1 298 ? -7.562 19.206 14.867 1.00 85.56 298 ARG A O 1
ATOM 2286 N N . ARG A 1 299 ? -6.758 17.527 16.141 1.00 82.25 299 ARG A N 1
ATOM 2287 C CA . ARG A 1 299 ? -5.381 18.045 16.257 1.00 82.25 299 ARG A CA 1
ATOM 2288 C C . ARG A 1 299 ? -4.699 18.144 14.891 1.00 82.25 299 ARG A C 1
ATOM 2290 O O . ARG A 1 299 ? -4.063 19.154 14.594 1.00 82.25 299 ARG A O 1
ATOM 2297 N N . GLY A 1 300 ? -4.888 17.147 14.024 1.00 81.31 300 GLY A N 1
ATOM 2298 C CA . GLY A 1 300 ? -4.370 17.151 12.654 1.00 81.31 300 GLY A CA 1
ATOM 2299 C C . GLY A 1 300 ? -4.893 18.322 11.821 1.00 81.31 300 GLY A C 1
ATOM 2300 O O . GLY A 1 300 ? -4.110 19.046 11.206 1.00 81.31 300 GLY A O 1
ATOM 2301 N N . VAL A 1 301 ? -6.207 18.565 11.845 1.00 79.38 301 VAL A N 1
ATOM 2302 C CA . VAL A 1 301 ? -6.825 19.718 11.168 1.00 79.38 301 VAL A CA 1
ATOM 2303 C C . VAL A 1 301 ? -6.307 21.035 11.750 1.00 79.38 301 VAL A C 1
ATOM 2305 O O . VAL A 1 301 ? -5.944 21.935 10.989 1.00 79.38 301 VAL A O 1
ATOM 2308 N N . ALA A 1 302 ? -6.213 21.149 13.078 1.00 78.25 302 ALA A N 1
ATOM 2309 C CA . ALA A 1 302 ? -5.685 22.339 13.744 1.00 78.25 302 ALA A CA 1
ATOM 2310 C C . ALA A 1 302 ? -4.222 22.632 13.362 1.00 78.25 302 ALA A C 1
ATOM 2312 O O . ALA A 1 302 ? -3.867 23.794 13.186 1.00 78.25 302 ALA A O 1
ATOM 2313 N N . ALA A 1 303 ? -3.394 21.607 13.147 1.00 73.12 303 ALA A N 1
ATOM 2314 C CA . ALA A 1 303 ? -2.009 21.766 12.700 1.00 73.12 303 ALA A CA 1
ATOM 2315 C C . ALA A 1 303 ? -1.882 22.203 11.224 1.00 73.12 303 ALA A C 1
ATOM 2317 O O . ALA A 1 303 ? -0.887 22.822 10.835 1.00 73.12 303 ALA A O 1
ATOM 2318 N N . VAL A 1 304 ? -2.872 21.883 10.382 1.00 68.94 304 VAL A N 1
ATOM 2319 C CA . VAL A 1 304 ? -2.885 22.225 8.946 1.00 68.94 304 VAL A CA 1
ATOM 2320 C C . VAL A 1 304 ? -3.556 23.579 8.688 1.00 68.94 304 VAL A C 1
ATOM 2322 O O . VAL A 1 304 ? -3.141 24.305 7.785 1.00 68.94 304 VAL A O 1
ATOM 2325 N N . ARG A 1 305 ? -4.553 23.961 9.495 1.00 64.62 305 ARG A N 1
ATOM 2326 C CA . ARG A 1 305 ? -5.365 25.177 9.317 1.00 64.62 305 ARG A CA 1
ATOM 2327 C C . ARG A 1 305 ? -4.565 26.492 9.273 1.00 64.62 305 ARG A C 1
ATOM 2329 O O . ARG A 1 305 ? -4.908 27.325 8.446 1.00 64.62 305 ARG A O 1
ATOM 2336 N N . PRO A 1 306 ? -3.491 26.716 10.052 1.00 62.50 306 PRO A N 1
ATOM 2337 C CA . PRO A 1 306 ? -2.663 27.918 9.912 1.00 62.50 306 PRO A CA 1
ATOM 2338 C C . PRO A 1 306 ? -1.838 27.956 8.614 1.00 62.50 306 PRO A C 1
ATOM 2340 O O . PRO A 1 306 ? -1.351 29.012 8.226 1.00 62.50 306 PRO A O 1
ATOM 2343 N N . ARG A 1 307 ? -1.666 26.813 7.932 1.00 59.12 307 ARG A N 1
ATOM 2344 C CA . ARG A 1 307 ? -0.862 26.648 6.705 1.00 59.12 307 ARG A CA 1
ATOM 2345 C C . ARG A 1 307 ? -1.729 26.643 5.433 1.00 59.12 307 ARG A C 1
ATOM 2347 O O . ARG A 1 307 ? -1.356 26.017 4.442 1.00 59.12 307 ARG A O 1
ATOM 2354 N N . THR A 1 308 ? -2.871 27.339 5.463 1.00 50.06 308 THR A N 1
ATOM 2355 C CA . THR A 1 308 ? -4.034 27.348 4.537 1.00 50.06 308 THR A CA 1
ATOM 2356 C C . THR A 1 308 ? -3.794 27.411 3.022 1.00 50.06 308 THR A C 1
ATOM 2358 O O . THR A 1 308 ? -4.756 27.310 2.268 1.00 50.06 308 THR A O 1
ATOM 2361 N N . GLY A 1 309 ? -2.566 27.522 2.525 1.00 54.44 309 GLY A N 1
ATOM 2362 C CA . GLY A 1 309 ? -2.300 27.498 1.085 1.00 54.44 309 GLY A CA 1
ATOM 2363 C C . GLY A 1 309 ? -2.335 26.106 0.439 1.00 54.44 309 GLY A C 1
ATOM 2364 O O . GLY A 1 309 ? -2.470 26.017 -0.779 1.00 54.44 309 GLY A O 1
ATOM 2365 N N . ASN A 1 310 ? -2.196 25.012 1.201 1.00 59.50 310 ASN A N 1
ATOM 2366 C CA . ASN A 1 310 ? -2.024 23.676 0.614 1.00 59.50 310 ASN A CA 1
ATOM 2367 C C . ASN A 1 310 ? -3.320 22.845 0.600 1.00 59.50 310 ASN A C 1
ATOM 2369 O O . ASN A 1 310 ? -3.541 21.991 1.460 1.00 59.50 310 ASN A O 1
ATOM 2373 N N . LEU A 1 311 ? -4.153 23.071 -0.423 1.00 62.41 311 LEU A N 1
ATOM 2374 C CA . LEU A 1 311 ? -5.400 22.328 -0.679 1.00 62.41 311 LEU A CA 1
ATOM 2375 C C . LEU A 1 311 ? -5.204 20.801 -0.745 1.00 62.41 311 LEU A C 1
ATOM 2377 O O . LEU A 1 311 ? -6.111 20.051 -0.395 1.00 62.41 311 LEU A O 1
ATOM 2381 N N . THR A 1 312 ? -4.015 20.337 -1.139 1.00 64.75 312 THR A N 1
ATOM 2382 C CA . THR A 1 312 ? -3.686 18.905 -1.235 1.00 64.75 312 THR A CA 1
ATOM 2383 C C . THR A 1 312 ? -3.762 18.215 0.126 1.00 64.75 312 THR A C 1
ATOM 2385 O O . THR A 1 312 ? -4.316 17.129 0.236 1.00 64.75 312 THR A O 1
ATOM 2388 N N . TRP A 1 313 ? -3.257 18.858 1.182 1.00 65.31 313 TRP A N 1
ATOM 2389 C CA . TRP A 1 313 ? -3.243 18.269 2.527 1.00 65.31 313 TRP A CA 1
ATOM 2390 C C . TRP A 1 313 ? -4.632 18.234 3.162 1.00 65.31 313 TRP A C 1
ATOM 2392 O O . TRP A 1 313 ? -4.951 17.308 3.902 1.00 65.31 313 TRP A O 1
ATOM 2402 N N . PHE A 1 314 ? -5.482 19.213 2.846 1.00 66.75 314 PHE A N 1
ATOM 2403 C CA . PHE A 1 314 ? -6.890 19.170 3.239 1.00 66.75 314 PHE A CA 1
ATOM 2404 C C . PHE A 1 314 ? -7.644 18.044 2.528 1.00 66.75 314 PHE A C 1
ATOM 2406 O O . PHE A 1 314 ? -8.429 17.350 3.169 1.00 66.75 314 PHE A O 1
ATOM 2413 N N . ALA A 1 315 ? -7.377 17.822 1.237 1.00 69.25 315 ALA A N 1
ATOM 2414 C CA . ALA A 1 315 ? -7.960 16.706 0.497 1.00 69.25 315 ALA A CA 1
ATOM 2415 C C . ALA A 1 315 ? -7.528 15.343 1.071 1.00 69.25 315 ALA A C 1
ATOM 2417 O O . ALA A 1 315 ? -8.361 14.455 1.222 1.00 69.25 315 ALA A O 1
ATOM 2418 N N . GLU A 1 316 ? -6.260 15.190 1.470 1.00 67.56 316 GLU A N 1
ATOM 2419 C CA . GLU A 1 316 ? -5.765 13.971 2.135 1.00 67.56 316 GLU A CA 1
ATOM 2420 C C . GLU A 1 316 ? -6.467 13.704 3.483 1.00 67.56 316 GLU A C 1
ATOM 2422 O O . GLU A 1 316 ? -6.725 12.551 3.830 1.00 67.56 316 GLU A O 1
ATOM 2427 N N . MET A 1 317 ? -6.851 14.756 4.214 1.00 75.00 317 MET A N 1
ATOM 2428 C CA . MET A 1 317 ? -7.600 14.656 5.475 1.00 75.00 317 MET A CA 1
ATOM 2429 C C . MET A 1 317 ? -9.109 14.413 5.293 1.00 75.00 317 MET A C 1
ATOM 2431 O O . MET A 1 317 ? -9.816 14.171 6.269 1.00 75.00 317 MET A O 1
ATOM 2435 N N . ALA A 1 318 ? -9.648 14.440 4.071 1.00 77.31 318 ALA A N 1
ATOM 2436 C CA . ALA A 1 318 ? -11.077 14.193 3.863 1.00 77.31 318 ALA A CA 1
ATOM 2437 C C . ALA A 1 318 ? -11.492 12.783 4.325 1.00 77.31 318 ALA A C 1
ATOM 2439 O O . ALA A 1 318 ? -12.530 12.615 4.962 1.00 77.31 318 ALA A O 1
ATOM 2440 N N . ALA A 1 319 ? -10.650 11.775 4.084 1.00 76.56 319 ALA A N 1
ATOM 2441 C CA . ALA A 1 319 ? -10.928 10.403 4.509 1.00 76.56 319 ALA A CA 1
ATOM 2442 C C . ALA A 1 319 ? -10.879 10.227 6.039 1.00 76.56 319 ALA A C 1
ATOM 2444 O O . ALA A 1 319 ? -11.558 9.362 6.587 1.00 76.56 319 ALA A O 1
ATOM 2445 N N . THR A 1 320 ? -10.098 11.041 6.753 1.00 83.50 320 THR A N 1
ATOM 2446 C CA . THR A 1 320 ? -10.012 10.969 8.221 1.00 83.50 320 THR A CA 1
ATOM 2447 C C . THR A 1 320 ? -11.175 11.677 8.902 1.00 83.50 320 THR A C 1
ATOM 2449 O O . THR A 1 320 ? -11.535 11.316 10.018 1.00 83.50 320 THR A O 1
ATOM 2452 N N . HIS A 1 321 ? -11.838 12.602 8.207 1.00 88.31 321 HIS A N 1
ATOM 2453 C CA . HIS A 1 321 ? -13.096 13.177 8.672 1.00 88.31 321 HIS A CA 1
ATOM 2454 C C . HIS A 1 321 ? -14.197 12.115 8.783 1.00 88.31 321 HIS A C 1
ATOM 2456 O O . HIS A 1 321 ? -14.891 12.059 9.795 1.00 88.31 321 HIS A O 1
ATOM 2462 N N . GLN A 1 322 ? -14.323 11.230 7.787 1.00 90.62 322 GLN A N 1
ATOM 2463 C CA . GLN A 1 322 ? -15.284 10.125 7.845 1.00 90.62 322 GLN A CA 1
ATOM 2464 C C . GLN A 1 322 ? -14.995 9.186 9.025 1.00 90.62 322 GLN A C 1
ATOM 2466 O O . GLN A 1 322 ? -15.915 8.786 9.732 1.00 90.62 322 GLN A O 1
ATOM 2471 N N . VAL A 1 323 ? -13.717 8.884 9.271 1.00 94.25 323 VAL A N 1
ATOM 2472 C CA . VAL A 1 323 ? -13.282 8.098 10.435 1.00 94.25 323 VAL A CA 1
ATOM 2473 C C . VAL A 1 323 ? -13.694 8.767 11.745 1.00 94.25 323 VAL A C 1
ATOM 2475 O O . VAL A 1 323 ? -14.249 8.099 12.610 1.00 94.25 323 VAL A O 1
ATOM 2478 N N . ALA A 1 324 ? -13.485 10.078 11.879 1.00 93.69 324 ALA A N 1
ATOM 2479 C CA . ALA A 1 324 ? -13.883 10.816 13.075 1.00 93.69 324 ALA A CA 1
ATOM 2480 C C . ALA A 1 324 ? -15.407 10.801 13.285 1.00 93.69 324 ALA A C 1
ATOM 2482 O O . ALA A 1 324 ? -15.862 10.596 14.406 1.00 93.69 324 ALA A O 1
ATOM 2483 N N . ILE A 1 325 ? -16.205 10.960 12.221 1.00 95.12 325 ILE A N 1
ATOM 2484 C CA . ILE A 1 325 ? -17.675 10.871 12.299 1.00 95.12 325 ILE A CA 1
ATOM 2485 C C . ILE A 1 325 ? -18.111 9.489 12.795 1.00 95.12 325 ILE A C 1
ATOM 2487 O O . ILE A 1 325 ? -18.935 9.394 13.708 1.00 95.12 325 ILE A O 1
ATOM 2491 N N . HIS A 1 326 ? -17.557 8.422 12.216 1.00 96.81 326 HIS A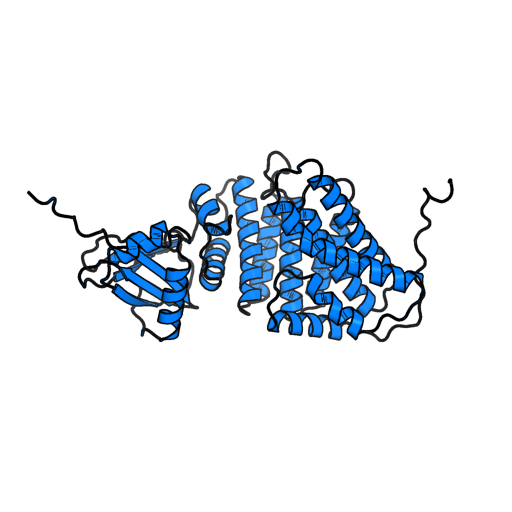 N 1
ATOM 2492 C CA . HIS A 1 326 ? -17.890 7.051 12.605 1.00 96.81 326 HIS A CA 1
ATOM 2493 C C . HIS A 1 326 ? -17.466 6.758 14.042 1.00 96.81 326 HIS A C 1
ATOM 2495 O O . HIS A 1 326 ? -18.266 6.235 14.815 1.00 96.81 326 HIS A O 1
ATOM 2501 N N . ALA A 1 327 ? -16.258 7.173 14.427 1.00 96.94 327 ALA A N 1
ATOM 2502 C CA . ALA A 1 327 ? -15.757 7.045 15.790 1.00 96.94 327 ALA A CA 1
ATOM 2503 C C . ALA A 1 327 ? -16.673 7.758 16.799 1.00 96.94 327 ALA A C 1
ATOM 2505 O O . ALA A 1 327 ? -17.129 7.133 17.750 1.00 96.94 327 ALA A O 1
ATOM 2506 N N . MET A 1 328 ? -17.038 9.022 16.554 1.00 96.62 328 MET A N 1
ATOM 2507 C CA . MET A 1 328 ? -17.962 9.766 17.421 1.00 96.62 328 MET A CA 1
ATOM 2508 C C . MET A 1 328 ? -19.360 9.135 17.472 1.00 96.62 328 MET A C 1
ATOM 2510 O O . MET A 1 328 ? -20.003 9.147 18.518 1.00 96.62 328 MET A O 1
ATOM 2514 N N . THR A 1 329 ? -19.838 8.566 16.362 1.00 96.31 329 THR A N 1
ATOM 2515 C CA . THR A 1 329 ? -21.141 7.885 16.310 1.00 96.31 329 THR A CA 1
ATOM 2516 C C . THR A 1 329 ? -21.147 6.632 17.184 1.00 96.31 329 THR A C 1
ATOM 2518 O O . THR A 1 329 ? -22.089 6.425 17.949 1.00 96.31 329 THR A O 1
ATOM 2521 N N . LEU A 1 330 ? -20.100 5.808 17.096 1.00 95.38 330 LEU A N 1
ATOM 2522 C CA . LEU A 1 330 ? -19.961 4.605 17.918 1.00 95.38 330 LEU A CA 1
ATOM 2523 C C . LEU A 1 330 ? -19.715 4.952 19.388 1.00 95.38 330 LEU A C 1
ATOM 2525 O O . LEU A 1 330 ? -20.364 4.375 20.255 1.00 95.38 330 LEU A O 1
ATOM 2529 N N . LEU A 1 331 ? -18.862 5.942 19.666 1.00 95.00 331 LEU A N 1
ATOM 2530 C CA . LEU A 1 331 ? -18.621 6.453 21.015 1.00 95.00 331 LEU A CA 1
ATOM 2531 C C . LEU A 1 331 ? -19.921 6.933 21.667 1.00 95.00 331 LEU A C 1
ATOM 2533 O O . LEU A 1 331 ? -20.238 6.530 22.779 1.00 95.00 331 LEU A O 1
ATOM 2537 N N . ARG A 1 332 ? -20.723 7.729 20.952 1.00 93.88 332 ARG A N 1
ATOM 2538 C CA . ARG A 1 332 ? -22.024 8.187 21.448 1.00 93.88 332 ARG A CA 1
ATOM 2539 C C . ARG A 1 332 ? -22.945 7.017 21.797 1.00 93.88 332 ARG A C 1
ATOM 2541 O O . ARG A 1 332 ? -23.558 7.035 22.857 1.00 93.88 332 ARG A O 1
ATOM 2548 N N . ARG A 1 333 ? -23.021 5.993 20.940 1.00 92.19 333 ARG A N 1
ATOM 2549 C CA . ARG A 1 333 ? -23.830 4.796 21.221 1.00 92.19 333 ARG A CA 1
ATOM 2550 C C . ARG A 1 333 ? -23.342 4.043 22.456 1.00 92.19 333 ARG A C 1
ATOM 2552 O O . ARG A 1 333 ? -24.177 3.618 23.244 1.00 92.19 333 ARG A O 1
ATOM 2559 N N . LEU A 1 334 ? -22.027 3.919 22.641 1.00 90.81 334 LEU A N 1
ATOM 2560 C CA . LEU A 1 334 ? -21.437 3.311 23.837 1.00 90.81 334 LEU A CA 1
ATOM 2561 C C . LEU A 1 334 ? -21.823 4.071 25.114 1.00 90.81 334 LEU A C 1
ATOM 2563 O O . LEU A 1 334 ? -22.234 3.444 26.089 1.00 90.81 334 LEU A O 1
ATOM 2567 N N . ILE A 1 335 ? -21.748 5.407 25.084 1.00 88.19 335 ILE A N 1
ATOM 2568 C CA . ILE A 1 335 ? -22.141 6.286 26.200 1.00 88.19 335 ILE A CA 1
ATOM 2569 C C . ILE A 1 335 ? -23.640 6.157 26.504 1.00 88.19 335 ILE A C 1
ATOM 2571 O O . ILE A 1 335 ? -24.046 6.095 27.660 1.00 88.19 335 ILE A O 1
ATOM 2575 N N . GLU A 1 336 ? -24.478 6.103 25.468 1.00 88.75 336 GLU A N 1
ATOM 2576 C CA . GLU A 1 336 ? -25.936 5.982 25.597 1.00 88.75 336 GLU A CA 1
ATOM 2577 C C . GLU A 1 336 ? -26.398 4.550 25.940 1.00 88.75 336 GLU A C 1
ATOM 2579 O O . GLU A 1 336 ? -27.590 4.330 26.158 1.00 88.75 336 GLU A O 1
ATOM 2584 N N . GLY A 1 337 ? -25.492 3.563 25.957 1.00 83.88 337 GLY A N 1
ATOM 2585 C CA . GLY A 1 337 ? -25.839 2.143 26.093 1.00 83.88 337 GLY A CA 1
ATOM 2586 C C . GLY A 1 337 ? -26.685 1.609 24.928 1.00 83.88 337 GLY A C 1
ATOM 2587 O O . GLY A 1 337 ? -27.414 0.627 25.078 1.00 83.88 337 GLY A O 1
ATOM 2588 N N . ALA A 1 338 ? -26.636 2.270 23.768 1.00 86.19 338 ALA A N 1
ATOM 2589 C CA . ALA A 1 338 ? -27.396 1.891 22.588 1.00 86.19 338 ALA A CA 1
ATOM 2590 C C . ALA A 1 338 ? -26.765 0.662 21.902 1.0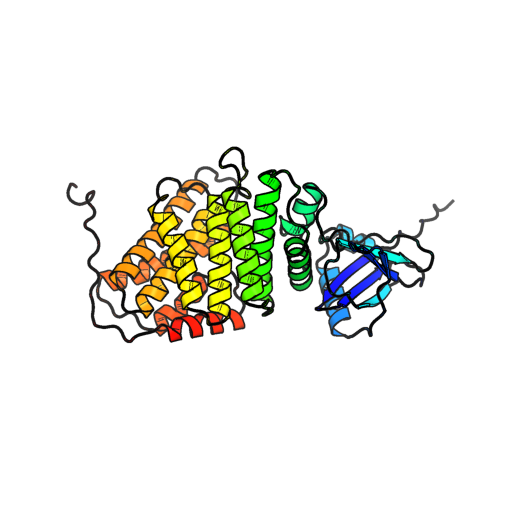0 86.19 338 ALA A C 1
ATOM 2592 O O . ALA A 1 338 ? -25.542 0.615 21.745 1.00 86.19 338 ALA A O 1
ATOM 2593 N N . PRO A 1 339 ? -27.564 -0.309 21.414 1.00 83.62 339 PRO A N 1
ATOM 2594 C CA . PRO A 1 339 ? -27.031 -1.490 20.743 1.00 83.62 339 PRO A CA 1
ATOM 2595 C C . PRO A 1 339 ? -26.156 -1.149 19.527 1.00 83.62 339 PRO A C 1
ATOM 2597 O O . PRO A 1 339 ? -26.543 -0.371 18.643 1.00 83.62 339 PRO A O 1
ATOM 2600 N N . ILE A 1 340 ? -24.987 -1.786 19.451 1.00 89.56 340 ILE A N 1
ATOM 2601 C CA . ILE A 1 340 ? -24.092 -1.749 18.292 1.00 89.56 340 ILE A CA 1
ATOM 2602 C C . ILE A 1 340 ? -24.075 -3.150 17.686 1.00 89.56 340 ILE A C 1
ATOM 2604 O O . ILE A 1 340 ? -23.600 -4.101 18.300 1.00 89.56 340 ILE A O 1
ATOM 2608 N N . THR A 1 341 ? -24.641 -3.287 16.488 1.00 90.12 341 THR A N 1
ATOM 2609 C CA . THR A 1 341 ? -24.717 -4.579 15.799 1.00 90.12 341 THR A CA 1
ATOM 2610 C C . THR A 1 341 ? -23.418 -4.891 15.065 1.00 90.12 341 THR A C 1
ATOM 2612 O O . THR A 1 341 ? -22.695 -3.982 14.647 1.00 90.12 341 THR A O 1
ATOM 2615 N N . LYS A 1 342 ? -23.181 -6.184 14.820 1.00 91.94 342 LYS A N 1
ATOM 2616 C CA . LYS A 1 342 ? -22.105 -6.665 13.945 1.00 91.94 342 LYS A CA 1
ATOM 2617 C C . LYS A 1 342 ? -22.114 -5.950 12.595 1.00 91.94 342 LYS A C 1
ATOM 2619 O O . LYS A 1 342 ? -21.088 -5.429 12.170 1.00 91.94 342 LYS A O 1
ATOM 2624 N N . ASP A 1 343 ? -23.282 -5.858 11.963 1.00 93.44 343 ASP A N 1
ATOM 2625 C CA . ASP A 1 343 ? -23.433 -5.221 10.651 1.00 93.44 343 ASP A CA 1
ATOM 2626 C C . ASP A 1 343 ? -23.017 -3.746 10.675 1.00 93.44 343 ASP A C 1
ATOM 2628 O O . ASP A 1 343 ? -22.281 -3.312 9.794 1.00 93.44 343 ASP A O 1
ATOM 2632 N N . THR A 1 344 ? -23.370 -3.004 11.734 1.00 93.50 344 THR A N 1
ATOM 2633 C CA . THR A 1 344 ? -22.943 -1.601 11.900 1.00 93.50 344 THR A CA 1
ATOM 2634 C C . THR A 1 344 ? -21.414 -1.488 11.892 1.00 93.50 344 THR A C 1
ATOM 2636 O O . THR A 1 344 ? -20.847 -0.618 11.232 1.00 93.50 344 THR A O 1
ATOM 2639 N N . VAL A 1 345 ? -20.728 -2.382 12.610 1.00 93.12 345 VAL A N 1
ATOM 2640 C CA . VAL A 1 345 ? -19.260 -2.401 12.695 1.00 93.12 345 VAL A CA 1
ATOM 2641 C C . VAL A 1 345 ? -18.627 -2.765 11.348 1.00 93.12 345 VAL A C 1
ATOM 2643 O O . VAL A 1 345 ? -17.693 -2.094 10.902 1.00 93.12 345 VAL A O 1
ATOM 2646 N N . LEU A 1 346 ? -19.161 -3.777 10.659 1.00 95.69 346 LEU A N 1
ATOM 2647 C CA . LEU A 1 346 ? -18.664 -4.212 9.351 1.00 95.69 346 LEU A CA 1
ATOM 2648 C C . LEU A 1 346 ? -18.884 -3.165 8.247 1.00 95.69 346 LEU A C 1
ATOM 2650 O O . LEU A 1 346 ? -18.041 -3.030 7.358 1.00 95.69 346 LEU A O 1
ATOM 2654 N N . GLU A 1 347 ? -19.980 -2.407 8.298 1.00 95.81 347 GLU A N 1
ATOM 2655 C CA . GLU A 1 347 ? -20.270 -1.316 7.358 1.00 95.81 347 GLU A CA 1
ATOM 2656 C C . GLU A 1 347 ? -19.319 -0.126 7.521 1.00 95.81 347 GLU A C 1
ATOM 2658 O O . GLU A 1 347 ? -18.980 0.537 6.539 1.00 95.81 347 GLU A O 1
ATOM 2663 N N . MET A 1 348 ? -18.857 0.143 8.745 1.00 96.19 348 MET A N 1
ATOM 2664 C CA . MET A 1 348 ? -17.954 1.261 9.024 1.00 96.19 348 MET A CA 1
ATOM 2665 C C . MET A 1 348 ? -16.471 0.915 8.822 1.00 96.19 348 MET A C 1
ATOM 2667 O O . MET A 1 348 ? -15.670 1.813 8.545 1.00 96.19 348 MET A O 1
ATOM 2671 N N . ALA A 1 349 ? -16.096 -0.367 8.899 1.00 95.44 349 ALA A N 1
ATOM 2672 C CA . ALA A 1 349 ? -14.714 -0.841 8.763 1.00 95.44 349 ALA A CA 1
ATOM 2673 C C . ALA A 1 349 ? -13.956 -0.345 7.508 1.00 95.44 349 ALA A C 1
ATOM 2675 O O . ALA A 1 349 ? -12.780 0.012 7.644 1.00 95.44 349 ALA A O 1
ATOM 2676 N N . PRO A 1 350 ? -14.572 -0.236 6.309 1.00 95.38 350 PRO A N 1
ATOM 2677 C CA . PRO A 1 350 ? -13.896 0.282 5.117 1.00 95.38 350 PRO A CA 1
ATOM 2678 C C . PRO A 1 350 ? -13.296 1.688 5.278 1.00 95.38 350 PRO A C 1
ATOM 2680 O O . PRO A 1 350 ? -12.293 1.995 4.638 1.00 95.38 350 PRO A O 1
ATOM 2683 N N . ALA A 1 351 ? -13.834 2.536 6.163 1.00 93.50 351 ALA A N 1
ATOM 2684 C CA . ALA A 1 351 ? -13.287 3.879 6.387 1.00 93.50 351 ALA A CA 1
ATOM 2685 C C . ALA A 1 351 ? -11.858 3.854 6.973 1.00 93.50 351 ALA A C 1
ATOM 2687 O O . ALA A 1 351 ? -11.083 4.798 6.790 1.00 93.50 351 ALA A O 1
ATOM 2688 N N . ALA A 1 352 ? -11.485 2.768 7.657 1.00 93.75 352 ALA A N 1
ATOM 2689 C CA . ALA A 1 352 ? -10.193 2.627 8.321 1.00 93.75 352 ALA A CA 1
ATOM 2690 C C . ALA A 1 352 ? -9.032 2.292 7.370 1.00 93.75 352 ALA A C 1
ATOM 2692 O O . ALA A 1 352 ? -7.866 2.457 7.731 1.00 93.75 352 ALA A O 1
ATOM 2693 N N . VAL A 1 353 ? -9.310 1.794 6.163 1.00 92.75 353 VAL A N 1
ATOM 2694 C CA . VAL A 1 353 ? -8.267 1.284 5.262 1.00 92.75 353 VAL A CA 1
ATOM 2695 C C . VAL A 1 353 ? -7.871 2.298 4.195 1.00 92.75 353 VAL A C 1
ATOM 2697 O O . VAL A 1 353 ? -8.516 3.331 4.010 1.00 92.75 353 VAL A O 1
ATOM 2700 N N . ARG A 1 354 ? -6.735 2.054 3.535 1.00 88.56 354 ARG A N 1
ATOM 2701 C CA . ARG A 1 354 ? -6.253 2.875 2.411 1.00 88.56 354 ARG A CA 1
ATOM 2702 C C . ARG A 1 354 ? -6.617 2.273 1.053 1.00 88.56 354 ARG A C 1
ATOM 2704 O O . ARG A 1 354 ? -6.751 3.015 0.087 1.00 88.56 354 ARG A O 1
ATOM 2711 N N . VAL A 1 355 ? -6.694 0.948 0.971 1.00 85.94 355 VAL A N 1
ATOM 2712 C CA . VAL A 1 355 ? -6.999 0.227 -0.267 1.00 85.94 355 VAL A CA 1
ATOM 2713 C C . VAL A 1 355 ? -8.504 -0.013 -0.325 1.00 85.94 355 VAL A C 1
ATOM 2715 O O . VAL A 1 355 ? -9.049 -0.695 0.535 1.00 85.94 355 VAL A O 1
ATOM 2718 N N . GLU A 1 356 ? -9.159 0.561 -1.332 1.00 86.31 356 GLU A N 1
ATOM 2719 C CA . GLU A 1 356 ? -10.618 0.501 -1.532 1.00 86.31 356 GLU A CA 1
ATOM 2720 C C . GLU A 1 356 ? -11.030 -0.594 -2.534 1.00 86.31 356 GLU A C 1
ATOM 2722 O O . GLU A 1 356 ? -12.121 -0.564 -3.099 1.00 86.31 356 GLU A O 1
ATOM 2727 N N . ASP A 1 357 ? -10.149 -1.567 -2.779 1.00 90.62 357 ASP A N 1
ATOM 2728 C CA . ASP A 1 357 ? -10.462 -2.715 -3.626 1.00 90.62 357 ASP A CA 1
ATOM 2729 C C . ASP A 1 357 ? -11.561 -3.583 -2.992 1.00 90.62 357 ASP A C 1
ATOM 2731 O O . ASP A 1 357 ? -11.486 -3.946 -1.817 1.00 90.62 357 ASP A O 1
ATOM 2735 N N . ALA A 1 358 ? -12.577 -3.940 -3.779 1.00 92.75 358 ALA A N 1
ATOM 2736 C CA . ALA A 1 358 ? -13.752 -4.648 -3.282 1.00 92.75 358 ALA A CA 1
ATOM 2737 C C . ALA A 1 358 ? -13.410 -6.025 -2.689 1.00 92.75 358 ALA A C 1
ATOM 2739 O O . ALA A 1 358 ? -13.962 -6.393 -1.654 1.00 92.75 358 ALA A O 1
ATOM 2740 N N . ALA A 1 359 ? -12.484 -6.773 -3.300 1.00 92.25 359 ALA A N 1
ATOM 2741 C CA . ALA A 1 359 ? -12.099 -8.087 -2.793 1.00 92.25 359 ALA A CA 1
ATOM 2742 C C . ALA A 1 359 ? -11.346 -7.963 -1.463 1.00 92.25 359 ALA A C 1
ATOM 2744 O O . ALA A 1 359 ? -11.603 -8.723 -0.527 1.00 92.25 359 ALA A O 1
ATOM 2745 N N . TYR A 1 360 ? -10.468 -6.965 -1.347 1.00 94.62 360 TYR A N 1
ATOM 2746 C CA . TYR A 1 360 ? -9.814 -6.653 -0.081 1.00 94.62 360 TYR A CA 1
ATOM 2747 C C . TYR A 1 360 ? -10.815 -6.236 1.010 1.00 94.62 360 TYR A C 1
ATOM 2749 O O . TYR A 1 360 ? -10.710 -6.717 2.138 1.00 94.62 360 TYR A O 1
ATOM 2757 N N . LEU A 1 361 ? -11.801 -5.389 0.695 1.00 95.56 361 LEU A N 1
ATOM 2758 C CA . LEU A 1 361 ? -12.813 -4.949 1.664 1.00 95.56 361 LEU A CA 1
ATOM 2759 C C . LEU A 1 361 ? -13.675 -6.105 2.187 1.00 95.56 361 LEU A C 1
ATOM 2761 O O . LEU A 1 361 ? -14.003 -6.131 3.372 1.00 95.56 361 LEU A O 1
ATOM 2765 N N . GLU A 1 362 ? -14.004 -7.085 1.347 1.00 95.50 362 GLU A N 1
ATOM 2766 C CA . GLU A 1 362 ? -14.720 -8.282 1.797 1.00 95.50 362 GLU A CA 1
ATOM 2767 C C . GLU A 1 362 ? -13.856 -9.154 2.717 1.00 95.50 362 GLU A C 1
ATOM 2769 O O . GLU A 1 362 ? -14.335 -9.612 3.756 1.00 95.50 362 GLU A O 1
ATOM 2774 N N . ARG A 1 363 ? -12.557 -9.309 2.422 1.00 95.00 363 ARG A N 1
ATOM 2775 C CA . ARG A 1 363 ? -11.623 -9.997 3.333 1.00 95.00 363 ARG A CA 1
ATOM 2776 C C . ARG A 1 363 ? -11.456 -9.253 4.656 1.00 95.00 363 ARG A C 1
ATOM 2778 O O . ARG A 1 363 ? -11.495 -9.884 5.704 1.00 95.00 363 ARG A O 1
ATOM 2785 N N . LEU A 1 364 ? -11.350 -7.924 4.628 1.00 96.12 364 LEU A N 1
ATOM 2786 C CA . LEU A 1 364 ? -11.304 -7.082 5.827 1.00 96.12 364 LEU A CA 1
ATOM 2787 C C . LEU A 1 364 ? -12.521 -7.331 6.728 1.00 96.12 364 LEU A C 1
ATOM 2789 O O . LEU A 1 364 ? -12.361 -7.566 7.927 1.00 96.12 364 LEU A O 1
ATOM 2793 N N . LYS A 1 365 ? -13.730 -7.298 6.153 1.00 96.69 365 LYS A N 1
ATOM 2794 C CA . LYS A 1 365 ? -14.972 -7.570 6.887 1.00 96.69 365 LYS A CA 1
ATOM 2795 C C . LYS A 1 365 ? -15.006 -8.995 7.424 1.00 96.69 365 LYS A C 1
ATOM 2797 O O . LYS A 1 365 ? -15.404 -9.181 8.566 1.00 96.69 365 LYS A O 1
ATOM 2802 N N . ALA A 1 366 ? -14.573 -9.987 6.646 1.00 96.38 366 ALA A N 1
ATOM 2803 C CA . ALA A 1 366 ? -14.509 -11.377 7.095 1.00 96.38 366 ALA A CA 1
ATOM 2804 C C . ALA A 1 366 ? -13.556 -11.549 8.292 1.00 96.38 366 ALA A C 1
ATOM 2806 O O . ALA A 1 366 ? -13.926 -12.173 9.287 1.00 96.38 366 ALA A O 1
ATOM 2807 N N . SER A 1 367 ? -12.375 -10.930 8.237 1.00 95.44 367 SER A N 1
ATOM 2808 C CA . SER A 1 367 ? -11.403 -10.914 9.334 1.00 95.44 367 SER A CA 1
ATOM 2809 C C . SER A 1 367 ? -11.995 -10.276 10.589 1.00 95.44 367 SER A C 1
ATOM 2811 O O . SER A 1 367 ? -11.965 -10.880 11.658 1.00 95.44 367 SER A O 1
ATOM 2813 N N . LEU A 1 368 ? -12.635 -9.111 10.468 1.00 94.50 368 LEU A N 1
ATOM 2814 C CA . LEU A 1 368 ? -13.297 -8.460 11.602 1.00 94.50 368 LEU A CA 1
ATOM 2815 C C . LEU A 1 368 ? -14.474 -9.290 12.143 1.00 94.50 368 LEU A C 1
ATOM 2817 O O . LEU A 1 368 ? -14.641 -9.434 13.349 1.00 94.50 368 LEU A O 1
ATOM 2821 N N . ALA A 1 369 ? -15.258 -9.902 11.256 1.00 94.31 369 ALA A N 1
ATOM 2822 C CA . ALA A 1 369 ? -16.375 -10.766 11.613 1.00 94.31 369 ALA A CA 1
ATOM 2823 C C . ALA A 1 369 ? -15.943 -12.042 12.347 1.00 94.31 369 ALA A C 1
ATOM 2825 O O . ALA A 1 369 ? -16.740 -12.555 13.133 1.00 94.31 369 ALA A O 1
ATOM 2826 N N . SER A 1 370 ? -14.734 -12.553 12.089 1.00 93.00 370 SER A N 1
ATOM 2827 C CA . SER A 1 370 ? -14.166 -13.702 12.808 1.00 93.00 370 SER A CA 1
ATOM 2828 C C . SER A 1 370 ? -13.729 -13.373 14.235 1.00 93.00 370 SER A C 1
ATOM 2830 O O . SER A 1 370 ? -13.691 -14.268 15.073 1.00 93.00 370 SER A O 1
ATOM 2832 N N . ALA A 1 371 ? -13.461 -12.097 14.526 1.00 89.00 371 ALA A N 1
ATOM 2833 C CA . ALA A 1 371 ? -13.166 -11.623 15.875 1.00 89.00 371 ALA A CA 1
ATOM 2834 C C . ALA A 1 371 ? -14.435 -11.350 16.701 1.00 89.00 371 ALA A C 1
ATOM 2836 O O . ALA A 1 371 ? -14.320 -11.060 17.886 1.00 89.00 371 ALA A O 1
ATOM 2837 N N . TRP A 1 372 ? -15.621 -11.407 16.077 1.00 90.50 372 TRP A N 1
ATOM 2838 C CA . TRP A 1 372 ? -16.882 -11.009 16.697 1.00 90.50 372 TRP A CA 1
ATOM 2839 C C . TRP A 1 372 ? -17.364 -12.017 17.740 1.00 90.50 372 TRP A C 1
ATOM 2841 O O . TRP A 1 372 ? -17.633 -13.179 17.427 1.00 90.50 372 TRP A O 1
ATOM 2851 N N . VAL A 1 373 ? -17.574 -11.521 18.951 1.00 85.69 373 VAL A N 1
ATOM 2852 C CA . VAL A 1 373 ? -18.256 -12.189 20.053 1.00 85.69 373 VAL A CA 1
ATOM 2853 C C . VAL A 1 373 ? -19.582 -11.465 20.293 1.00 85.69 373 VAL A C 1
ATOM 2855 O O . VAL A 1 373 ? -19.649 -10.242 20.209 1.00 85.69 373 VAL A O 1
ATOM 2858 N N . GLU A 1 374 ? -20.659 -12.213 20.554 1.00 76.50 374 GLU A N 1
ATOM 2859 C CA . GLU A 1 374 ? -21.955 -11.604 20.881 1.00 76.50 374 GLU A CA 1
ATOM 2860 C C . GLU A 1 374 ? -21.835 -10.746 22.154 1.00 76.50 374 GLU A C 1
ATOM 2862 O O . GLU A 1 374 ? -21.432 -11.290 23.191 1.00 76.50 374 GLU A O 1
ATOM 2867 N N . PRO A 1 375 ? -22.174 -9.441 22.102 1.00 65.06 375 PRO A N 1
ATOM 2868 C CA . PRO A 1 375 ? -21.924 -8.531 23.212 1.00 65.06 375 PRO A CA 1
ATOM 2869 C C . PRO A 1 375 ? -22.675 -8.939 24.476 1.00 65.06 375 PRO A C 1
ATOM 2871 O O . PRO A 1 375 ? -23.866 -9.274 24.435 1.00 65.06 375 PRO A O 1
ATOM 2874 N N . ARG A 1 376 ? -22.019 -8.825 25.631 1.00 58.69 376 ARG A N 1
ATOM 2875 C CA . ARG A 1 376 ? -22.724 -8.819 26.917 1.00 58.69 376 ARG A CA 1
ATOM 2876 C C . ARG A 1 376 ? -23.191 -7.386 27.150 1.00 58.69 376 ARG A C 1
ATOM 2878 O O . ARG A 1 376 ? -22.412 -6.460 26.992 1.00 58.69 376 ARG A O 1
ATOM 2885 N N . ALA A 1 377 ? -24.463 -7.181 27.495 1.00 51.50 377 ALA A N 1
ATOM 2886 C CA . ALA A 1 377 ? -25.023 -5.841 27.701 1.00 51.50 377 ALA A CA 1
ATOM 2887 C C . ALA A 1 377 ? -24.125 -4.991 28.627 1.00 51.50 377 ALA A C 1
ATOM 2889 O O . ALA A 1 377 ? -24.007 -5.312 29.809 1.00 51.50 377 ALA A O 1
ATOM 2890 N N . GLN A 1 378 ? -23.482 -3.941 28.104 1.00 53.19 378 GLN A N 1
ATOM 2891 C CA . GLN A 1 378 ? -22.572 -3.085 28.870 1.00 53.19 378 GLN A CA 1
ATOM 2892 C C . GLN A 1 378 ? -22.684 -1.624 28.423 1.00 53.19 378 GLN A C 1
ATOM 2894 O O . GLN A 1 378 ? -22.692 -1.316 27.232 1.00 53.19 378 GLN A O 1
ATOM 2899 N N . ALA A 1 379 ? -22.792 -0.736 29.410 1.00 53.53 379 ALA A N 1
ATOM 2900 C CA . ALA A 1 379 ? -22.741 0.709 29.249 1.00 53.53 379 ALA A CA 1
ATOM 2901 C C . ALA A 1 379 ? -21.298 1.177 29.481 1.00 53.53 379 ALA A C 1
ATOM 2903 O O . ALA A 1 379 ? -20.707 0.845 30.508 1.00 53.53 379 ALA A O 1
ATOM 2904 N N . PHE A 1 380 ? -20.744 1.948 28.545 1.00 57.38 380 PHE A N 1
ATOM 2905 C CA . PHE A 1 380 ? -19.466 2.634 28.733 1.00 57.38 380 PHE A CA 1
ATOM 2906 C C . PHE A 1 380 ? -19.680 3.850 29.638 1.00 57.38 380 PHE A C 1
ATOM 2908 O O . PHE A 1 380 ? -20.588 4.646 29.398 1.00 57.38 380 PHE A O 1
ATOM 2915 N N . THR A 1 381 ? -18.835 4.020 30.656 1.00 55.12 381 THR A N 1
ATOM 2916 C CA . THR A 1 381 ? -18.814 5.248 31.465 1.00 55.12 381 THR A CA 1
ATOM 2917 C C . THR A 1 381 ? -17.618 6.096 31.015 1.00 55.12 381 THR A C 1
ATOM 2919 O O . THR A 1 381 ? -16.486 5.652 31.210 1.00 55.12 381 THR A O 1
ATOM 2922 N N . PRO A 1 382 ? -17.824 7.280 30.401 1.00 55.31 382 PRO A N 1
ATOM 2923 C CA . PRO A 1 382 ? -16.722 8.170 30.038 1.00 55.31 382 PRO A CA 1
ATOM 2924 C C . PRO A 1 382 ? -15.867 8.537 31.256 1.00 55.31 382 PRO A C 1
ATOM 2926 O O . PRO A 1 382 ? -16.373 8.594 32.380 1.00 55.31 382 PRO A O 1
ATOM 2929 N N . TYR A 1 383 ? -14.586 8.845 31.036 1.00 48.78 383 TYR A N 1
ATOM 2930 C CA . TYR A 1 383 ? -13.781 9.481 32.078 1.00 48.78 383 TYR A CA 1
ATOM 2931 C C . TYR A 1 383 ? -14.389 10.849 32.430 1.00 48.78 383 TYR A C 1
ATOM 2933 O O . TYR A 1 383 ? -14.830 11.559 31.523 1.00 48.78 383 TYR A O 1
ATOM 2941 N N . PRO A 1 384 ? -14.433 11.234 33.718 1.00 47.28 384 PRO A N 1
ATOM 2942 C CA . PRO A 1 384 ? -14.820 12.585 34.095 1.00 47.28 384 PRO A CA 1
ATOM 2943 C C . PRO A 1 384 ? -13.836 13.566 33.458 1.00 47.28 384 PRO A C 1
ATOM 2945 O O . PRO A 1 384 ? -12.624 13.428 33.629 1.00 47.28 384 PRO A O 1
ATOM 2948 N N . ASP A 1 385 ? -14.364 14.523 32.703 1.00 44.84 385 ASP A N 1
ATOM 2949 C CA . ASP A 1 385 ? -13.600 15.641 32.166 1.00 44.84 385 ASP A CA 1
ATOM 2950 C C . ASP A 1 385 ? -13.311 16.619 33.322 1.00 44.84 385 ASP A C 1
ATOM 2952 O O . ASP A 1 385 ? -14.245 17.262 33.816 1.00 44.84 385 ASP A O 1
ATOM 2956 N N . PRO A 1 386 ? -12.056 16.742 33.801 1.00 46.44 386 PRO A N 1
ATOM 2957 C CA . PRO A 1 386 ? -11.735 17.619 34.925 1.00 46.44 386 PRO A CA 1
ATOM 2958 C C . PRO A 1 386 ? -12.003 19.098 34.609 1.00 46.44 386 PRO A C 1
ATOM 2960 O O . PRO A 1 386 ? -12.154 19.906 35.525 1.00 46.44 386 PRO A O 1
ATOM 2963 N N . GLU A 1 387 ? -12.065 19.469 33.323 1.00 44.94 387 GLU A N 1
ATOM 2964 C CA . GLU A 1 387 ? -12.320 20.847 32.895 1.00 44.94 387 GLU A CA 1
ATOM 2965 C C . GLU A 1 387 ? -13.815 21.214 32.938 1.00 44.94 387 GLU A C 1
ATOM 2967 O O . GLU A 1 387 ? -14.144 22.398 33.013 1.00 44.94 387 GLU A O 1
ATOM 2972 N N . LEU A 1 388 ? -14.726 20.232 32.977 1.00 40.94 388 LEU A N 1
ATOM 2973 C CA . LEU A 1 388 ? -16.175 20.457 33.091 1.00 40.94 388 LEU A CA 1
ATOM 2974 C C . LEU A 1 388 ? -16.695 20.477 34.537 1.00 40.94 388 LEU A C 1
ATOM 2976 O O . LEU A 1 388 ? -17.798 20.962 34.764 1.00 40.94 388 LEU A O 1
ATOM 2980 N N . GLU A 1 389 ? -15.929 20.005 35.525 1.00 38.19 389 GLU A N 1
ATOM 2981 C CA . GLU A 1 389 ? -16.332 20.064 36.944 1.00 38.19 389 GLU A CA 1
ATOM 2982 C C . GLU A 1 389 ? -16.091 21.439 37.598 1.00 38.19 389 GLU A C 1
ATOM 2984 O O . GLU A 1 389 ? -16.524 21.676 38.726 1.00 38.19 389 GLU A O 1
ATOM 2989 N N . THR A 1 390 ? -15.411 22.359 36.905 1.00 39.16 390 THR A N 1
ATOM 2990 C CA . THR A 1 390 ? -15.082 23.702 37.425 1.00 39.16 390 THR A CA 1
ATOM 2991 C C . THR A 1 390 ? -15.723 24.862 36.654 1.00 39.16 390 THR A C 1
ATOM 2993 O O . THR A 1 390 ? -15.440 26.021 36.968 1.00 39.16 390 THR A O 1
ATOM 2996 N N . ALA A 1 391 ? -16.611 24.570 35.697 1.00 37.22 391 ALA A N 1
ATOM 2997 C CA . ALA A 1 391 ? -17.448 25.546 34.992 1.00 37.22 391 ALA A CA 1
ATOM 2998 C C . ALA A 1 391 ? -18.892 25.489 35.506 1.00 37.22 391 ALA A C 1
ATOM 3000 O O . ALA A 1 391 ? -19.501 26.577 35.649 1.00 37.22 391 ALA A O 1
#

Foldseek 3Di:
DPPPPPQQAKEKAWADDPQKIKIKIFQPVPFDKWKWFQDPVGIDTFDWDDDDPVSVVVSVVLLVPADPVLVVSRVSGVDMDITMTGHDPDATQAMWIATPVRHTHYYSLQLADRGGLADPDDVSLCQDQNDPRSHRVDLRRLLVSLVNNLRPVHDDPDDDLAVLLSNLSSLLSNLLSCLLVVNDDDPVSNVVSLVVNVVSLVPHDCPDDPPSSNSLLSLLSNLLSQLLSCLLVLVLVSSLVSLVSLVVSCVVCVPPLAELSSLLSSLLSLLLNLLLCVQQQNLQSSLVSLVRSLVSLVVRCVNCVVVPPDVPSVVSSPLSVLSNVLSVVSNVCLQVLHDDDLVSSLVSNCSSHDRPDPSSSVSSSVSSNVSGDDHDRHHHDDDDDPVVVVD

Sequence (391 aa):
MTSEETAPAPLAIGLVRGAAVAVRLHGSAGRPPVLIAQTAAGEISLPLLEVRGGHLRALRALGDALSARARRRLKRAPDRIDQVFALPGGLIERLEVRLDDGTRVAWASTEGGLGDLLPTDEETFRAALSFGSRRHADPETVRFVTGQVLRGPGVAQTPDGYQDGYLINAFVIHLYKSIELDRHDPPEWTQAVFERMNAVLAAMPTTGVGVRSDVEQLFVSMRMALWQMHMGRGEVDAAQARLEEIVAYHDLSIDRIVNCNRSYNLAKSMFMAGLLALARDEADLAGRLFENAADVFRRGVAAVRPRTGNLTWFAEMAATHQVAIHAMTLLRRLIEGAPITKDTVLEMAPAAVRVEDAAYLERLKASLASAWVEPRAQAFTPYPDPELETA